Protein AF-A0A0L0DB41-F1 (afdb_monomer_lite)

Radius of gyration: 54.88 Å; chains: 1; bounding box: 140×78×159 Å

InterPro domains:
  IPR037693 Coiled-coil domain-containing protein 15 [PTHR14817] (278-459)
  IPR060026 Coiled-coil domain-containing protein 15, C-terminal domain [PF28517] (373-459)

pLDDT: mean 71.16, std 23.21, range [33.44, 98.56]

Organism: NCBI:txid461836

Foldseek 3Di:
DVVVPPPPPPPPPPPPPDDDDDDDCPPVVVVVVVVVVVVVVVVVVVVVVVVVVVVVVVVVVVVVVVVVVVVVVVVVVVVVVVVVVVVPPPDPDDPPPDDDDDDDDDDDDDDDDDDDDDPPDPPDPPPPPPPVVVVVVVVVVVVVVVVVVVVVVVVVPDDDPPPPPDDDDDDDDDDDDDDDDDDDDDDDDDDDDDDDDDDDDDDDDDDDDDDDDDDDDDDDDDDDDDDDDDDDDDDDDDPDDDDDDDDDDDDDDDPPDPDDPDPPPPPPPPPPPPPPPPPPPPCVPVDPDDPVRVVVVVVVVVVVVVVVVVVVVVVVVVVVVVVVVVVVVVVVVVVVVVVVVVVVVVVVVVVVVVVVVVVVVVVVVVVVVVVVVVVVVVVVVVVVVVVVVVVVLVVLLVVLLVLVVVLCVVVVDQDDDLWPQPDGNSPDDLPPGDPPTPSNVPSPVSSVSSVVVSVVSVVPPD

Structure (mmCIF, N/CA/C/O backbone):
data_AF-A0A0L0DB41-F1
#
_entry.id   AF-A0A0L0DB41-F1
#
loop_
_atom_site.group_PDB
_atom_site.id
_atom_site.type_symbol
_atom_site.label_atom_id
_atom_site.label_alt_id
_atom_site.label_comp_id
_atom_site.label_asym_id
_atom_site.label_entity_id
_atom_site.label_seq_id
_atom_site.pdbx_PDB_ins_code
_atom_site.Cartn_x
_atom_site.Cartn_y
_atom_site.Cartn_z
_atom_site.occupancy
_atom_site.B_iso_or_equiv
_atom_site.auth_seq_id
_atom_site.auth_comp_id
_atom_site.auth_asym_id
_atom_site.auth_atom_id
_atom_site.pdbx_PDB_model_num
ATOM 1 N N . MET A 1 1 ? -5.995 -6.362 -20.891 1.00 49.94 1 MET A N 1
ATOM 2 C CA . MET A 1 1 ? -5.901 -4.965 -21.381 1.00 49.94 1 MET A CA 1
ATOM 3 C C . MET A 1 1 ? -4.858 -4.760 -22.489 1.00 49.94 1 MET A C 1
ATOM 5 O O . MET A 1 1 ? -5.204 -4.119 -23.469 1.00 49.94 1 MET A O 1
ATOM 9 N N . ALA A 1 2 ? -3.641 -5.323 -22.421 1.00 43.38 2 ALA A N 1
ATOM 10 C CA . ALA A 1 2 ? -2.603 -5.103 -23.450 1.00 43.38 2 ALA A CA 1
ATOM 11 C C . ALA A 1 2 ? -2.915 -5.695 -24.850 1.00 43.38 2 ALA A C 1
ATOM 13 O O . ALA A 1 2 ? -2.520 -5.120 -25.858 1.00 43.38 2 ALA A O 1
ATOM 14 N N . ALA A 1 3 ? -3.687 -6.785 -24.938 1.00 44.38 3 ALA A N 1
ATOM 15 C CA . ALA A 1 3 ? -3.995 -7.452 -26.211 1.00 44.38 3 ALA A CA 1
ATOM 16 C C . ALA A 1 3 ? -5.068 -6.752 -27.080 1.00 44.38 3 ALA A C 1
ATOM 18 O O . ALA A 1 3 ? -5.202 -7.070 -28.254 1.00 44.38 3 ALA A O 1
ATOM 19 N N . GLN A 1 4 ? -5.819 -5.778 -26.543 1.00 54.72 4 GLN A N 1
ATOM 20 C CA . GLN A 1 4 ? -6.878 -5.067 -27.291 1.00 54.72 4 GLN A CA 1
ATOM 21 C C . GLN A 1 4 ? -6.413 -3.735 -27.914 1.00 54.72 4 GLN A C 1
ATOM 23 O O . GLN A 1 4 ? -7.194 -3.057 -28.576 1.00 54.72 4 GLN A O 1
ATOM 28 N N . MET A 1 5 ? -5.149 -3.351 -27.711 1.00 52.38 5 MET A N 1
ATOM 29 C CA . MET A 1 5 ? -4.572 -2.075 -28.168 1.00 52.38 5 MET A CA 1
ATOM 30 C C . MET A 1 5 ? -3.863 -2.158 -29.534 1.00 52.38 5 MET A C 1
ATOM 32 O O . MET A 1 5 ? -3.455 -1.133 -30.077 1.00 52.38 5 MET A O 1
ATOM 36 N N . LEU A 1 6 ? -3.703 -3.360 -30.093 1.00 54.81 6 LEU A N 1
ATOM 37 C CA . LEU A 1 6 ? -2.855 -3.621 -31.263 1.00 54.81 6 LEU A CA 1
ATOM 38 C C . LEU A 1 6 ? -3.368 -3.151 -32.647 1.00 54.81 6 LEU A C 1
ATOM 40 O O . LEU A 1 6 ? -2.510 -2.919 -33.494 1.00 54.81 6 LEU A O 1
ATOM 44 N N . PRO A 1 7 ? -4.667 -2.905 -32.928 1.00 55.03 7 PRO A N 1
ATOM 45 C CA . PRO A 1 7 ? -5.078 -2.521 -34.286 1.00 55.03 7 PRO A CA 1
ATOM 46 C C . PRO A 1 7 ? -4.969 -1.010 -34.591 1.00 55.03 7 PRO A C 1
ATOM 48 O O . PRO A 1 7 ? -5.426 -0.559 -35.635 1.00 55.03 7 PRO A O 1
ATOM 51 N N . LEU A 1 8 ? -4.373 -0.191 -33.713 1.00 53.62 8 LEU A N 1
ATOM 52 C CA . LEU A 1 8 ? -4.295 1.270 -33.906 1.00 53.62 8 LEU A CA 1
ATOM 53 C C . LEU A 1 8 ? -3.087 1.763 -34.729 1.00 53.62 8 LEU A C 1
ATOM 55 O O . LEU A 1 8 ? -2.976 2.966 -34.960 1.00 53.62 8 LEU A O 1
ATOM 59 N N . PHE A 1 9 ? -2.192 0.881 -35.185 1.00 53.16 9 PHE A N 1
ATOM 60 C CA . PHE A 1 9 ? -0.907 1.279 -35.787 1.00 53.16 9 PHE A CA 1
ATOM 61 C C . PHE A 1 9 ? -0.799 1.143 -37.317 1.00 53.16 9 PHE A C 1
ATOM 63 O O . PHE A 1 9 ? 0.261 1.432 -37.872 1.00 53.16 9 PHE A O 1
ATOM 70 N N . GLU A 1 10 ? -1.864 0.764 -38.028 1.00 56.06 10 GLU A N 1
ATOM 71 C CA . GLU A 1 10 ? -1.766 0.450 -39.465 1.00 56.06 10 GLU A CA 1
ATOM 72 C C . GLU A 1 10 ? -1.868 1.590 -40.507 1.00 56.06 10 GLU A C 1
ATOM 74 O O . GLU A 1 10 ? -1.416 1.345 -41.623 1.00 56.06 10 GLU A O 1
ATOM 79 N N . PRO A 1 11 ? -2.303 2.845 -40.253 1.00 50.81 11 PRO A N 1
ATOM 80 C CA . PRO A 1 11 ? -2.479 3.798 -41.360 1.00 50.81 11 PRO A CA 1
ATOM 81 C C . PRO A 1 11 ? -1.253 4.684 -41.679 1.00 50.81 11 PRO A C 1
ATOM 83 O O . PRO A 1 11 ? -1.402 5.719 -42.321 1.00 50.81 11 PRO A O 1
ATOM 86 N N . LEU A 1 12 ? -0.034 4.342 -41.239 1.00 50.72 12 LEU A N 1
ATOM 87 C CA . LEU A 1 12 ? 1.147 5.221 -41.394 1.00 50.72 12 LEU A CA 1
ATOM 88 C C . LEU A 1 12 ? 2.127 4.838 -42.517 1.00 50.72 12 LEU A C 1
ATOM 90 O O . LEU A 1 12 ? 3.147 5.511 -42.677 1.00 50.72 12 LEU A O 1
ATOM 94 N N . LYS A 1 13 ? 1.842 3.796 -43.308 1.00 54.12 13 LYS A N 1
ATOM 95 C CA . LYS A 1 13 ? 2.756 3.327 -44.369 1.00 54.12 13 LYS A CA 1
ATOM 96 C C . LYS A 1 13 ? 2.586 4.024 -45.728 1.00 54.12 13 LYS A C 1
ATOM 98 O O . LYS A 1 13 ? 3.535 4.021 -46.506 1.00 54.12 13 LYS A O 1
ATOM 103 N N . ASP A 1 14 ? 1.482 4.727 -45.976 1.00 50.16 14 ASP A N 1
ATOM 104 C CA . ASP A 1 14 ? 1.162 5.229 -47.327 1.00 50.16 14 ASP A CA 1
ATOM 105 C C . ASP A 1 14 ? 1.703 6.638 -47.653 1.00 50.16 14 ASP A C 1
ATOM 107 O O . ASP A 1 14 ? 1.426 7.198 -48.709 1.00 50.16 14 ASP A O 1
ATOM 111 N N . LEU A 1 15 ? 2.523 7.235 -46.781 1.00 53.75 15 LEU A N 1
ATOM 112 C CA . LEU A 1 15 ? 2.979 8.632 -46.912 1.00 53.75 15 LEU A CA 1
ATOM 113 C C . LEU A 1 15 ? 4.331 8.829 -47.630 1.00 53.75 15 LEU A C 1
ATOM 115 O O . LEU A 1 15 ? 4.845 9.947 -47.654 1.00 53.75 15 LEU A O 1
ATOM 119 N N . GLN A 1 16 ? 4.937 7.787 -48.214 1.00 53.22 16 GLN A N 1
ATOM 120 C CA . GLN A 1 16 ? 6.297 7.882 -48.781 1.00 53.22 16 GLN A CA 1
ATOM 121 C C . GLN A 1 16 ? 6.393 8.142 -50.296 1.00 53.22 16 GLN A C 1
ATOM 123 O O . GLN A 1 16 ? 7.501 8.157 -50.829 1.00 53.22 16 GLN A O 1
ATOM 128 N N . LEU A 1 17 ? 5.290 8.405 -51.001 1.00 50.91 17 LEU A N 1
ATOM 129 C CA . LEU A 1 17 ? 5.281 8.415 -52.472 1.00 50.91 17 LEU A CA 1
ATOM 130 C C . LEU A 1 17 ? 4.802 9.722 -53.123 1.00 50.91 17 LEU A C 1
ATOM 132 O O . LEU A 1 17 ? 4.148 9.682 -54.151 1.00 50.91 17 LEU A O 1
ATOM 136 N N . GLU A 1 18 ? 5.184 10.898 -52.613 1.00 49.53 18 GLU A N 1
ATOM 137 C CA . GLU A 1 18 ? 4.991 12.158 -53.359 1.00 49.53 18 GLU A CA 1
ATOM 138 C C . GLU A 1 18 ? 6.122 13.176 -53.128 1.00 49.53 18 GLU A C 1
ATOM 140 O O . GLU A 1 18 ? 6.036 14.061 -52.278 1.00 49.53 18 GLU A O 1
ATOM 145 N N . HIS A 1 19 ? 7.197 13.107 -53.920 1.00 45.75 19 HIS A N 1
ATOM 146 C CA . HIS A 1 19 ? 8.211 14.168 -53.947 1.00 45.75 19 HIS A CA 1
ATOM 147 C C . HIS A 1 19 ? 8.758 14.408 -55.357 1.00 45.75 19 HIS A C 1
ATOM 149 O O . HIS A 1 19 ? 9.783 13.851 -55.733 1.00 45.75 19 HIS A O 1
ATOM 155 N N . LYS A 1 20 ? 8.092 15.292 -56.114 1.00 54.06 20 LYS A N 1
ATOM 156 C CA . LYS A 1 20 ? 8.684 16.125 -57.183 1.00 54.06 20 LYS A CA 1
ATOM 157 C C . LYS A 1 20 ? 7.698 17.241 -57.575 1.00 54.06 20 LYS A C 1
ATOM 159 O O . LYS A 1 20 ? 6.865 17.064 -58.450 1.00 54.06 20 LYS A O 1
ATOM 164 N N . ALA A 1 21 ? 7.775 18.391 -56.899 1.00 48.22 21 ALA A N 1
ATOM 165 C CA . ALA A 1 21 ? 7.077 19.622 -57.296 1.00 48.22 21 ALA A CA 1
ATOM 166 C C . ALA A 1 21 ? 7.881 20.874 -56.861 1.00 48.22 21 ALA A C 1
ATOM 168 O O . ALA A 1 21 ? 8.567 20.816 -55.835 1.00 48.22 21 ALA A O 1
ATOM 169 N N . PRO A 1 22 ? 7.827 21.985 -57.626 1.00 51.38 22 PRO A N 1
ATOM 170 C CA . PRO A 1 22 ? 8.820 23.064 -57.597 1.00 51.38 22 PRO A CA 1
ATOM 171 C C . PRO A 1 22 ? 8.769 23.996 -56.369 1.00 51.38 22 PRO A C 1
ATOM 173 O O . PRO A 1 22 ? 7.745 24.215 -55.724 1.00 51.38 22 PRO A O 1
ATOM 176 N N . LEU A 1 23 ? 9.940 24.563 -56.063 1.00 56.38 23 LEU A N 1
ATOM 177 C CA . LEU A 1 23 ? 10.398 25.072 -54.762 1.00 56.38 23 LEU A CA 1
ATOM 178 C C . LEU A 1 23 ? 9.978 26.503 -54.369 1.00 56.38 23 LEU A C 1
ATOM 180 O O . LEU A 1 23 ? 10.604 27.080 -53.483 1.00 56.38 23 LEU A O 1
ATOM 184 N N . ARG A 1 24 ? 8.928 27.094 -54.953 1.00 53.56 24 ARG A N 1
ATOM 185 C CA . ARG A 1 24 ? 8.561 28.500 -54.651 1.00 53.56 24 ARG A CA 1
ATOM 186 C C . ARG A 1 24 ? 7.345 28.708 -53.735 1.00 53.56 24 ARG A C 1
ATOM 188 O O . ARG A 1 24 ? 7.038 29.842 -53.402 1.00 53.56 24 ARG A O 1
ATOM 195 N N . ALA A 1 25 ? 6.725 27.642 -53.216 1.00 54.22 25 ALA A N 1
ATOM 196 C CA . ALA A 1 25 ? 5.590 27.719 -52.274 1.00 54.22 25 ALA A CA 1
ATOM 197 C C . ALA A 1 25 ? 5.867 27.079 -50.887 1.00 54.22 25 ALA A C 1
ATOM 199 O O . ALA A 1 25 ? 4.968 26.526 -50.249 1.00 54.22 25 ALA A O 1
ATOM 200 N N . ARG A 1 26 ? 7.125 27.090 -50.413 1.00 59.50 26 ARG A N 1
ATOM 201 C CA . ARG A 1 26 ? 7.563 26.303 -49.236 1.00 59.50 26 ARG A CA 1
ATOM 202 C C . ARG A 1 26 ? 6.943 26.690 -47.875 1.00 59.50 26 ARG A C 1
ATOM 204 O O . ARG A 1 26 ? 6.590 25.756 -47.154 1.00 59.50 26 ARG A O 1
ATOM 211 N N . PRO A 1 27 ? 6.751 27.967 -47.484 1.00 67.00 27 PRO A N 1
ATOM 212 C CA . PRO A 1 27 ? 6.263 28.271 -46.133 1.00 67.00 27 PRO A CA 1
ATOM 213 C C . PRO A 1 27 ? 4.766 27.972 -45.959 1.00 67.00 27 PRO A C 1
ATOM 215 O O . PRO A 1 27 ? 4.371 27.359 -44.967 1.00 67.00 27 PRO A O 1
ATOM 218 N N . ALA A 1 28 ? 3.937 28.298 -46.957 1.00 71.38 28 ALA A N 1
ATOM 219 C CA . ALA A 1 28 ? 2.496 28.038 -46.912 1.00 71.38 28 ALA A CA 1
ATOM 220 C C . ALA A 1 28 ? 2.173 26.533 -46.935 1.00 71.38 28 ALA A C 1
ATOM 222 O O . ALA A 1 28 ? 1.279 26.072 -46.225 1.00 71.38 28 ALA A O 1
ATOM 223 N N . ARG A 1 29 ? 2.936 25.734 -47.697 1.00 76.12 29 ARG A N 1
ATOM 224 C CA . ARG A 1 29 ? 2.759 24.274 -47.739 1.00 76.12 29 ARG A CA 1
ATOM 225 C C . ARG A 1 29 ? 3.203 23.604 -46.435 1.00 76.12 29 ARG A C 1
ATOM 227 O O . ARG A 1 29 ? 2.520 22.701 -45.962 1.00 76.12 29 ARG A O 1
ATOM 234 N N . ALA A 1 30 ? 4.285 24.080 -45.816 1.00 76.06 30 ALA A N 1
ATOM 235 C CA . ALA A 1 30 ? 4.724 23.598 -44.506 1.00 76.06 30 ALA A CA 1
ATOM 236 C C . ALA A 1 30 ? 3.732 23.955 -43.384 1.00 76.06 30 ALA A C 1
ATOM 238 O O . ALA A 1 30 ? 3.519 23.154 -42.476 1.00 76.06 30 ALA A O 1
ATOM 239 N N . ALA A 1 31 ? 3.097 25.131 -43.443 1.00 81.62 31 ALA A N 1
ATOM 240 C CA . ALA A 1 31 ? 2.031 25.507 -42.513 1.00 81.62 31 ALA A CA 1
ATOM 241 C C . ALA A 1 31 ? 0.793 24.608 -42.674 1.00 81.62 31 ALA A C 1
ATOM 243 O O . ALA A 1 31 ? 0.305 24.066 -41.687 1.00 81.62 31 ALA A O 1
ATOM 244 N N . ARG A 1 32 ? 0.348 24.356 -43.914 1.00 86.19 32 ARG A N 1
ATOM 245 C CA . ARG A 1 32 ? -0.771 23.435 -44.191 1.00 86.19 32 ARG A CA 1
ATOM 246 C C . ARG A 1 32 ? -0.482 22.003 -43.740 1.00 86.19 32 ARG A C 1
ATOM 248 O O . ARG A 1 32 ? -1.366 21.355 -43.197 1.00 86.19 32 ARG A O 1
ATOM 255 N N . PHE A 1 33 ? 0.749 21.522 -43.914 1.00 84.50 33 PHE A N 1
ATOM 256 C CA . PHE A 1 33 ? 1.139 20.187 -43.456 1.00 84.50 33 PHE A CA 1
ATOM 257 C C . PHE A 1 33 ? 1.163 20.079 -41.924 1.00 84.50 33 PHE A C 1
ATOM 259 O O . PHE A 1 33 ? 0.706 19.081 -41.372 1.00 84.50 33 PHE A O 1
ATOM 266 N N . ARG A 1 34 ? 1.645 21.118 -41.224 1.00 83.50 34 ARG A N 1
ATOM 267 C CA . ARG A 1 34 ? 1.588 21.182 -39.755 1.00 83.50 34 ARG A CA 1
ATOM 268 C C . ARG A 1 34 ? 0.147 21.205 -39.248 1.00 83.50 34 ARG A C 1
ATOM 270 O O . ARG A 1 34 ? -0.190 20.363 -38.426 1.00 83.50 34 ARG A O 1
ATOM 277 N N . ALA A 1 35 ? -0.703 22.055 -39.822 1.00 90.25 35 ALA A N 1
ATOM 278 C CA . ALA A 1 35 ? -2.121 22.122 -39.470 1.00 90.25 35 ALA A CA 1
ATOM 279 C C . ALA A 1 35 ? -2.851 20.791 -39.732 1.00 90.25 35 ALA A C 1
ATOM 281 O O . ALA A 1 35 ? -3.626 20.335 -38.898 1.00 90.25 35 ALA A O 1
ATOM 282 N N . ALA A 1 36 ? -2.562 20.117 -40.850 1.00 91.50 36 ALA A N 1
ATOM 283 C CA . ALA A 1 36 ? -3.124 18.798 -41.141 1.00 91.50 36 ALA A CA 1
ATOM 284 C C . ALA A 1 36 ? -2.666 17.733 -40.129 1.00 91.50 36 ALA A C 1
ATOM 286 O O . ALA A 1 36 ? -3.472 16.917 -39.684 1.00 91.50 36 ALA A O 1
ATOM 287 N N . LYS A 1 37 ? -1.391 17.752 -39.723 1.00 90.44 37 LYS A N 1
ATOM 288 C CA . LYS A 1 37 ? -0.857 16.826 -38.715 1.00 90.44 37 LYS A CA 1
ATOM 289 C C . LYS A 1 37 ? -1.434 17.098 -37.322 1.00 90.44 37 LYS A C 1
ATOM 291 O O . LYS A 1 37 ? -1.737 16.154 -36.599 1.00 90.44 37 LYS A O 1
ATOM 296 N N . GLU A 1 38 ? -1.614 18.364 -36.956 1.00 91.44 38 GLU A N 1
ATOM 297 C CA . GLU A 1 38 ? -2.278 18.766 -35.711 1.00 91.44 38 GLU A CA 1
ATOM 298 C C . GLU A 1 38 ? -3.746 18.332 -35.701 1.00 91.44 38 GLU A C 1
ATOM 300 O O . GLU A 1 38 ? -4.176 17.708 -34.737 1.00 91.44 38 GLU A O 1
ATOM 305 N N . ALA A 1 39 ? -4.481 18.526 -36.800 1.00 94.12 39 ALA A N 1
ATOM 306 C CA . ALA A 1 39 ? -5.855 18.042 -36.933 1.00 94.12 39 ALA A CA 1
ATOM 307 C C . ALA A 1 39 ? -5.955 16.507 -36.833 1.00 94.12 39 ALA A C 1
ATOM 309 O O . ALA A 1 39 ? -6.875 15.981 -36.208 1.00 94.12 39 ALA A O 1
ATOM 310 N N . GLN A 1 40 ? -4.993 15.770 -37.399 1.00 92.50 40 GLN A N 1
ATOM 311 C CA . GLN A 1 40 ? -4.927 14.312 -37.249 1.00 92.50 40 GLN A CA 1
ATOM 312 C C . GLN A 1 40 ? -4.640 13.885 -35.803 1.00 92.50 40 GLN A C 1
ATOM 314 O O . GLN A 1 40 ? -5.239 12.924 -35.320 1.00 92.50 40 GLN A O 1
ATOM 319 N N . LEU A 1 41 ? -3.754 14.596 -35.101 1.00 90.62 41 LEU A N 1
ATOM 320 C CA . LEU A 1 41 ? -3.464 14.338 -33.689 1.00 90.62 41 LEU A CA 1
ATOM 321 C C . LEU A 1 41 ? -4.669 14.650 -32.795 1.00 90.62 41 LEU A C 1
ATOM 323 O O . LEU A 1 41 ? -4.977 13.854 -31.911 1.00 90.62 41 LEU A O 1
ATOM 327 N N . GLU A 1 42 ? -5.376 15.750 -33.045 1.00 93.56 42 GLU A N 1
ATOM 328 C CA . GLU A 1 42 ? -6.635 16.101 -32.374 1.00 93.56 42 GLU A CA 1
ATOM 329 C C . GLU A 1 42 ? -7.707 15.025 -32.602 1.00 93.56 42 GLU A C 1
ATOM 331 O O . GLU A 1 42 ? -8.285 14.507 -31.647 1.00 93.56 42 GLU A O 1
ATOM 336 N N . ALA A 1 43 ? -7.907 14.586 -33.849 1.00 93.56 43 ALA A N 1
ATOM 337 C CA . ALA A 1 43 ? -8.850 13.514 -34.168 1.00 93.56 43 ALA A CA 1
ATOM 338 C C . ALA A 1 43 ? -8.474 12.180 -33.495 1.00 93.56 43 ALA A C 1
ATOM 340 O O . ALA A 1 43 ? -9.349 11.432 -33.050 1.00 93.56 43 ALA A O 1
ATOM 341 N N . PHE A 1 44 ? -7.179 11.872 -33.393 1.00 92.19 44 PHE A N 1
ATOM 342 C CA . PHE A 1 44 ? -6.699 10.691 -32.678 1.00 92.19 44 PHE A CA 1
ATOM 343 C C . PHE A 1 44 ? -6.951 10.800 -31.169 1.00 92.19 44 PHE A C 1
ATOM 345 O O . PHE A 1 44 ? -7.484 9.863 -30.573 1.00 92.19 44 PHE A O 1
ATOM 352 N N . ARG A 1 45 ? -6.647 11.951 -30.555 1.00 91.88 45 ARG A N 1
ATOM 353 C CA . ARG A 1 45 ? -6.939 12.223 -29.137 1.00 91.88 45 ARG A CA 1
ATOM 354 C C . ARG A 1 45 ? -8.428 12.086 -28.837 1.00 91.88 45 ARG A C 1
ATOM 356 O O . ARG A 1 45 ? -8.778 11.417 -27.869 1.00 91.88 45 ARG A O 1
ATOM 363 N N . ALA A 1 46 ? -9.293 12.628 -29.694 1.00 93.56 46 ALA A N 1
ATOM 364 C CA . ALA A 1 46 ? -10.742 12.504 -29.558 1.00 93.56 46 ALA A CA 1
ATOM 365 C C . ALA A 1 46 ? -11.210 11.037 -29.620 1.00 93.56 46 ALA A C 1
ATOM 367 O O . ALA A 1 46 ? -12.023 10.611 -28.800 1.00 93.56 46 ALA A O 1
ATOM 368 N N . LYS A 1 47 ? -10.655 10.227 -30.536 1.00 94.25 47 LYS A N 1
ATOM 369 C CA . LYS A 1 47 ? -10.953 8.783 -30.612 1.00 94.25 47 LYS A CA 1
ATOM 370 C C . LYS A 1 47 ? -10.506 8.025 -29.362 1.00 94.25 47 LYS A C 1
ATOM 372 O O . LYS A 1 47 ? -11.239 7.160 -28.883 1.00 94.25 47 LYS A O 1
ATOM 377 N N . VAL A 1 48 ? -9.323 8.337 -28.833 1.00 91.50 48 VAL A N 1
ATOM 378 C CA . VAL A 1 48 ? -8.818 7.721 -27.597 1.00 91.50 48 VAL A CA 1
ATOM 379 C C . VAL A 1 48 ? -9.697 8.109 -26.408 1.00 91.50 48 VAL A C 1
ATOM 381 O O . VAL A 1 48 ? -10.104 7.222 -25.662 1.00 91.50 48 VAL A O 1
ATOM 384 N N . ALA A 1 49 ? -10.056 9.389 -26.272 1.00 91.31 49 ALA A N 1
ATOM 385 C CA . ALA A 1 49 ? -10.945 9.869 -25.213 1.00 91.31 49 ALA A CA 1
ATOM 386 C C . ALA A 1 49 ? -12.307 9.154 -25.247 1.00 91.31 49 ALA A C 1
ATOM 388 O O . ALA A 1 49 ? -12.701 8.543 -24.257 1.00 91.31 49 ALA A O 1
ATOM 389 N N . ALA A 1 50 ? -12.953 9.090 -26.417 1.00 93.19 50 ALA A N 1
ATOM 390 C CA . ALA A 1 50 ? -14.224 8.381 -26.580 1.00 93.19 50 ALA A CA 1
ATOM 391 C C . ALA A 1 50 ? -14.128 6.886 -26.218 1.00 93.19 50 ALA A C 1
ATOM 393 O O . ALA A 1 50 ? -15.065 6.306 -25.666 1.00 93.19 50 ALA A O 1
ATOM 394 N N . ARG A 1 51 ? -12.989 6.237 -26.504 1.00 91.44 51 ARG A N 1
ATOM 395 C CA . ARG A 1 51 ? -12.768 4.832 -26.136 1.00 91.44 51 ARG A CA 1
ATOM 396 C C . ARG A 1 51 ? -12.578 4.655 -24.631 1.00 91.44 51 ARG A C 1
ATOM 398 O O . ARG A 1 51 ? -13.100 3.687 -24.082 1.00 91.44 51 ARG A O 1
ATOM 405 N N . VAL A 1 52 ? -11.859 5.564 -23.975 1.00 91.19 52 VAL A N 1
ATOM 406 C CA . VAL A 1 52 ? -11.694 5.566 -22.513 1.00 91.19 52 VAL A CA 1
ATOM 407 C C . VAL A 1 52 ? -13.043 5.767 -21.826 1.00 91.19 52 VAL A C 1
ATOM 409 O O . VAL A 1 52 ? -13.372 5.006 -20.916 1.00 91.19 52 VAL A O 1
ATOM 412 N N . ASP A 1 53 ? -13.863 6.699 -22.311 1.00 92.75 53 ASP A N 1
ATOM 413 C CA . ASP A 1 53 ? -15.209 6.928 -21.781 1.00 92.75 53 ASP A CA 1
ATOM 414 C C . ASP A 1 53 ? -16.100 5.692 -21.951 1.00 92.75 53 ASP A C 1
ATOM 416 O O . ASP A 1 53 ? -16.761 5.265 -21.003 1.00 92.75 53 ASP A O 1
ATOM 420 N N . ALA A 1 54 ? -16.060 5.043 -23.120 1.00 91.88 54 ALA A N 1
ATOM 421 C CA . ALA A 1 54 ? -16.798 3.805 -23.359 1.00 91.88 54 ALA A CA 1
ATOM 422 C C . ALA A 1 54 ? -16.368 2.667 -22.413 1.00 91.88 54 ALA A C 1
ATOM 424 O O . ALA A 1 54 ? -17.220 1.951 -21.884 1.00 91.88 54 ALA A O 1
ATOM 425 N N . LEU A 1 55 ? -15.062 2.512 -22.162 1.00 90.31 55 LEU A N 1
ATOM 426 C CA . LEU A 1 55 ? -14.538 1.517 -21.219 1.00 90.31 55 LEU A CA 1
ATOM 427 C C . LEU A 1 55 ? -14.912 1.846 -19.768 1.00 90.31 55 LEU A C 1
ATOM 429 O O . LEU A 1 55 ? -15.256 0.943 -19.011 1.00 90.31 55 LEU A O 1
ATOM 433 N N . SER A 1 56 ? -14.907 3.125 -19.390 1.00 91.00 56 SER A N 1
ATOM 434 C CA . SER A 1 56 ? -15.351 3.584 -18.069 1.00 91.00 56 SER A CA 1
ATOM 435 C C . SER A 1 56 ? -16.833 3.276 -17.835 1.00 91.00 56 SER A C 1
ATOM 437 O O . SER A 1 56 ? -17.212 2.767 -16.779 1.00 91.00 56 SER A O 1
ATOM 439 N N . VAL A 1 57 ? -17.685 3.508 -18.840 1.00 94.25 57 VAL A N 1
ATOM 440 C CA . VAL A 1 57 ? -19.111 3.151 -18.778 1.00 94.25 57 VAL A CA 1
ATOM 441 C C . VAL A 1 57 ? -19.306 1.634 -18.700 1.00 94.25 57 VAL A C 1
ATOM 443 O O . VAL A 1 57 ? -20.137 1.178 -17.915 1.00 94.25 57 VAL A O 1
ATOM 446 N N . ALA A 1 58 ? -18.542 0.847 -19.464 1.00 90.56 58 ALA A N 1
ATOM 447 C CA . ALA A 1 58 ? -18.595 -0.615 -19.402 1.00 90.56 58 ALA A CA 1
ATOM 448 C C . ALA A 1 58 ? -18.193 -1.142 -18.013 1.00 90.56 58 ALA A C 1
ATOM 450 O O . ALA A 1 58 ? -18.951 -1.899 -17.412 1.00 90.56 58 ALA A O 1
ATOM 451 N N . ALA A 1 59 ? -17.087 -0.649 -17.450 1.00 88.38 59 ALA A N 1
ATOM 452 C CA . ALA A 1 59 ? -16.628 -1.023 -16.113 1.00 88.38 59 ALA A CA 1
ATOM 453 C C . ALA A 1 59 ? -17.655 -0.670 -15.023 1.00 88.38 59 ALA A C 1
ATOM 455 O O . ALA A 1 59 ? -17.909 -1.465 -14.121 1.00 88.38 59 ALA A O 1
ATOM 456 N N . LYS A 1 60 ? -18.312 0.496 -15.122 1.00 92.25 60 LYS A N 1
ATOM 457 C CA . LYS A 1 60 ? -19.404 0.870 -14.205 1.00 92.25 60 LYS A CA 1
ATOM 458 C C . LYS A 1 60 ? -20.602 -0.078 -14.305 1.00 92.25 60 LYS A C 1
ATOM 460 O O . LYS A 1 60 ? -21.226 -0.366 -13.288 1.00 92.25 60 LYS A O 1
ATOM 465 N N . ARG A 1 61 ? -20.935 -0.560 -15.508 1.00 93.81 61 ARG A N 1
ATOM 466 C CA . ARG A 1 61 ? -22.020 -1.535 -15.709 1.00 93.81 61 ARG A CA 1
ATOM 467 C C . ARG A 1 61 ? -21.669 -2.904 -15.134 1.00 93.81 61 ARG A C 1
ATOM 469 O O . ARG A 1 61 ? -22.520 -3.494 -14.480 1.00 93.81 61 ARG A O 1
ATOM 476 N N . GLU A 1 62 ? -20.440 -3.374 -15.332 1.00 91.38 62 GLU A N 1
ATOM 477 C CA . GLU A 1 62 ? -19.954 -4.630 -14.745 1.00 91.38 62 GLU A CA 1
ATOM 478 C C . GLU A 1 62 ? -19.945 -4.564 -13.213 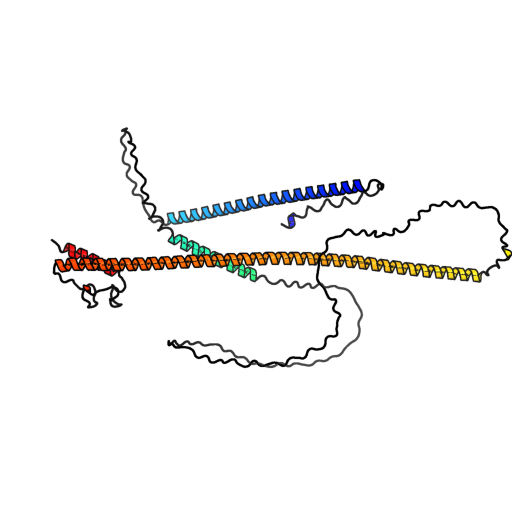1.00 91.38 62 GLU A C 1
ATOM 480 O O . GLU A 1 62 ? -20.471 -5.460 -12.561 1.00 91.38 62 GLU A O 1
ATOM 485 N N . ALA A 1 63 ? -19.460 -3.461 -12.633 1.00 88.88 63 ALA A N 1
ATOM 486 C CA . ALA A 1 63 ? -19.499 -3.250 -11.187 1.00 88.88 63 ALA A CA 1
ATOM 487 C C . ALA A 1 63 ? -20.938 -3.220 -10.638 1.00 88.88 63 ALA A C 1
ATOM 489 O O . ALA A 1 63 ? -21.222 -3.814 -9.601 1.00 88.88 63 ALA A O 1
ATOM 490 N N . ALA A 1 64 ? -21.868 -2.568 -11.346 1.00 91.38 64 ALA A N 1
ATOM 491 C CA . ALA A 1 64 ? -23.278 -2.558 -10.962 1.00 91.38 64 ALA A CA 1
ATOM 492 C C . ALA A 1 64 ? -23.940 -3.942 -11.089 1.00 91.38 64 ALA A C 1
ATOM 494 O O . ALA A 1 64 ? -24.818 -4.266 -10.293 1.00 91.38 64 ALA A O 1
ATOM 495 N N . ALA A 1 65 ? -23.538 -4.755 -12.072 1.00 92.50 65 ALA A N 1
ATOM 496 C CA . ALA A 1 65 ? -24.014 -6.128 -12.221 1.00 92.50 65 ALA A CA 1
ATOM 497 C C . ALA A 1 65 ? -23.497 -7.028 -11.087 1.00 92.50 65 ALA A C 1
ATOM 499 O O . ALA A 1 65 ? -24.300 -7.716 -10.464 1.00 92.50 65 ALA A O 1
ATOM 500 N N . ALA A 1 66 ? -22.206 -6.942 -10.752 1.00 89.75 66 ALA A N 1
ATOM 501 C CA . ALA A 1 66 ? -21.620 -7.667 -9.624 1.00 89.75 66 ALA A CA 1
ATOM 502 C C . ALA A 1 66 ? -22.294 -7.297 -8.291 1.00 89.75 66 ALA A C 1
ATOM 504 O O . ALA A 1 66 ? -22.673 -8.174 -7.522 1.00 89.75 66 ALA A O 1
ATOM 505 N N . ALA A 1 67 ? -22.553 -6.005 -8.055 1.00 90.62 67 ALA A N 1
ATOM 506 C CA . ALA A 1 67 ? -23.262 -5.552 -6.857 1.00 90.62 67 ALA A CA 1
ATOM 507 C C . ALA A 1 67 ? -24.707 -6.086 -6.772 1.00 90.62 67 ALA A C 1
ATOM 509 O O . ALA A 1 67 ? -25.209 -6.342 -5.679 1.00 90.62 67 ALA A O 1
ATOM 510 N N . ARG A 1 68 ? -25.394 -6.264 -7.912 1.00 94.25 68 ARG A N 1
ATOM 511 C CA . ARG A 1 68 ? -26.723 -6.901 -7.943 1.00 94.25 68 ARG A CA 1
ATOM 512 C C . ARG A 1 68 ? -26.643 -8.386 -7.611 1.00 94.25 68 ARG A C 1
ATOM 514 O O . ARG A 1 68 ? -27.474 -8.860 -6.848 1.00 94.25 68 ARG A O 1
ATOM 521 N N . GLU A 1 69 ? -25.645 -9.091 -8.134 1.00 95.31 69 GLU A N 1
ATOM 522 C CA . GLU A 1 69 ? -25.436 -10.509 -7.831 1.00 95.31 69 GLU A CA 1
ATOM 523 C C . GLU A 1 69 ? -25.129 -10.724 -6.339 1.00 95.31 69 GLU A C 1
ATOM 525 O O . GLU A 1 69 ? -25.732 -11.583 -5.699 1.00 95.31 69 GLU A O 1
ATOM 530 N N . GLU A 1 70 ? -24.280 -9.883 -5.739 1.00 92.44 70 GLU A N 1
ATOM 531 C CA . GLU A 1 70 ? -24.025 -9.895 -4.291 1.00 92.44 70 GLU A CA 1
ATOM 532 C C . GLU A 1 70 ? -25.299 -9.600 -3.474 1.00 92.44 70 GLU A C 1
ATOM 534 O O . GLU A 1 70 ? -25.564 -10.248 -2.454 1.00 92.44 70 GLU A O 1
ATOM 539 N N . ALA A 1 71 ? -26.132 -8.656 -3.927 1.00 93.25 71 ALA A N 1
ATOM 540 C CA . ALA A 1 71 ? -27.419 -8.365 -3.295 1.00 93.25 71 ALA A CA 1
ATOM 541 C C . ALA A 1 71 ? -28.390 -9.562 -3.378 1.00 93.25 71 ALA A C 1
ATOM 543 O O . ALA A 1 71 ? -29.049 -9.903 -2.398 1.00 93.25 71 ALA A O 1
ATOM 544 N N . GLU A 1 72 ? -28.456 -10.256 -4.513 1.00 96.38 72 GLU A N 1
ATOM 545 C CA . GLU A 1 72 ? -29.282 -11.460 -4.667 1.00 96.38 72 GLU A CA 1
ATOM 546 C C . GLU A 1 72 ? -28.770 -12.622 -3.804 1.00 96.38 72 GLU A C 1
ATOM 548 O O . GLU A 1 72 ? -29.564 -13.320 -3.165 1.00 96.38 72 GLU A O 1
ATOM 553 N N . GLN A 1 73 ? -27.449 -12.804 -3.710 1.00 95.94 73 GLN A N 1
ATOM 554 C CA . GLN A 1 73 ? -26.839 -13.811 -2.838 1.00 95.94 73 GLN A CA 1
ATOM 555 C C . GLN A 1 73 ? -27.121 -13.527 -1.359 1.00 95.94 73 GLN A C 1
ATOM 557 O O . GLN A 1 73 ? -27.474 -14.442 -0.611 1.00 95.94 73 GLN A O 1
ATOM 562 N N . THR A 1 74 ? -27.026 -12.268 -0.929 1.00 93.75 74 THR A N 1
ATOM 563 C CA . THR A 1 74 ? -27.341 -11.873 0.453 1.00 93.75 74 THR A CA 1
ATOM 564 C C . THR A 1 74 ? -28.826 -12.036 0.772 1.00 93.75 74 THR A C 1
ATOM 566 O O . THR A 1 74 ? -29.152 -12.616 1.809 1.00 93.75 74 THR A O 1
ATOM 569 N N . ILE A 1 75 ? -29.735 -11.647 -0.132 1.00 95.12 75 ILE A N 1
ATOM 570 C CA . ILE A 1 75 ? -31.177 -11.919 0.010 1.00 95.12 75 ILE A CA 1
ATOM 571 C C . ILE A 1 75 ? -31.435 -13.432 0.097 1.00 95.12 75 ILE A C 1
ATOM 573 O O . ILE A 1 75 ? -32.185 -13.884 0.965 1.00 95.12 75 ILE A O 1
ATOM 577 N N . SER A 1 76 ? -30.776 -14.237 -0.743 1.00 96.62 76 SER A N 1
ATOM 578 C CA . SER A 1 76 ? -30.873 -15.701 -0.709 1.00 96.62 76 SER A CA 1
ATOM 579 C C . SER A 1 76 ? -30.408 -16.271 0.635 1.00 96.62 76 SER A C 1
ATOM 581 O O . SER A 1 76 ? -31.118 -17.082 1.234 1.00 96.62 76 SER A O 1
ATOM 583 N N . MET A 1 77 ? -29.269 -15.816 1.166 1.00 96.69 77 MET A N 1
ATOM 584 C CA . MET A 1 77 ? -28.780 -16.241 2.483 1.00 96.69 77 MET A CA 1
ATOM 585 C C . MET A 1 77 ? -29.741 -15.859 3.613 1.00 96.69 77 MET A C 1
ATOM 587 O O . MET A 1 77 ? -30.075 -16.715 4.432 1.00 96.69 77 MET A O 1
ATOM 591 N N . LEU A 1 78 ? -30.244 -14.620 3.627 1.00 94.12 78 LEU A N 1
ATOM 592 C CA . LEU A 1 78 ? -31.208 -14.163 4.633 1.00 94.12 78 LEU A CA 1
ATOM 593 C C . LEU A 1 78 ? -32.521 -14.949 4.563 1.00 94.12 78 LEU A C 1
ATOM 595 O O . LEU A 1 78 ? -33.063 -15.327 5.600 1.00 94.12 78 LEU A O 1
ATOM 599 N N . SER A 1 79 ? -33.009 -15.264 3.359 1.00 93.81 79 SER A N 1
ATOM 600 C CA . SER A 1 79 ? -34.217 -16.080 3.189 1.00 93.81 79 SER A CA 1
ATOM 601 C C . SER A 1 79 ? -34.037 -17.502 3.736 1.00 93.81 79 SER A C 1
ATOM 603 O O . SER A 1 79 ? -34.908 -18.006 4.445 1.00 93.81 79 SER A O 1
ATOM 605 N N . LYS A 1 80 ? -32.875 -18.129 3.499 1.00 95.31 80 LYS A N 1
ATOM 606 C CA . LYS A 1 80 ? -32.535 -19.450 4.053 1.00 95.31 80 LYS A CA 1
ATOM 607 C C . LYS A 1 80 ? -32.424 -19.411 5.578 1.00 95.31 80 LYS A C 1
ATOM 609 O O . LYS A 1 80 ? -32.931 -20.316 6.240 1.00 95.31 80 LYS A O 1
ATOM 614 N N . ALA A 1 81 ? -31.808 -18.366 6.133 1.00 91.19 81 ALA A N 1
ATOM 615 C CA . ALA A 1 81 ? -31.711 -18.169 7.576 1.00 91.19 81 ALA A CA 1
ATOM 616 C C . ALA A 1 81 ? -33.097 -17.987 8.215 1.00 91.19 81 ALA A C 1
ATOM 618 O O . ALA A 1 81 ? -33.411 -18.663 9.193 1.00 91.19 81 ALA A O 1
ATOM 619 N N . ALA A 1 82 ? -33.966 -17.166 7.618 1.00 90.62 82 ALA A N 1
ATOM 620 C CA . ALA A 1 82 ? -35.334 -16.973 8.090 1.00 90.62 82 ALA A CA 1
ATOM 621 C C . ALA A 1 82 ? -36.132 -18.288 8.084 1.00 90.62 82 ALA A C 1
ATOM 623 O O . ALA A 1 82 ? -36.751 -18.631 9.090 1.00 90.62 82 ALA A O 1
ATOM 624 N N . ILE A 1 83 ? -36.067 -19.070 6.999 1.00 92.56 83 ILE A N 1
ATOM 625 C CA . ILE A 1 83 ? -36.728 -20.385 6.921 1.00 92.56 83 ILE A CA 1
ATOM 626 C C . ILE A 1 83 ? -36.202 -21.335 8.009 1.00 92.56 83 ILE A C 1
ATOM 628 O O . ILE A 1 83 ? -36.990 -22.053 8.621 1.00 92.56 83 ILE A O 1
ATOM 632 N N . SER A 1 84 ? -34.893 -21.329 8.281 1.00 90.12 84 SER A N 1
ATOM 633 C CA . SER A 1 84 ? -34.289 -22.133 9.353 1.00 90.12 84 SER A CA 1
ATOM 634 C C . SER A 1 84 ? -34.827 -21.754 10.736 1.00 90.12 84 SER A C 1
ATOM 636 O O . SER A 1 84 ? -35.190 -22.633 11.517 1.00 90.12 84 SER A O 1
ATOM 638 N N . VAL A 1 85 ? -34.952 -20.453 11.021 1.00 86.81 85 VAL A N 1
ATOM 639 C CA . VAL A 1 85 ? -35.535 -19.965 12.281 1.00 86.81 85 VAL A CA 1
ATOM 640 C C . VAL A 1 85 ? -36.989 -20.419 12.405 1.00 86.81 85 VAL A C 1
ATOM 642 O O . VAL A 1 85 ? -37.339 -21.023 13.412 1.00 86.81 85 VAL A O 1
ATOM 645 N N . TYR A 1 86 ? -37.814 -20.231 11.367 1.00 82.69 86 TYR A N 1
ATOM 646 C CA . TYR A 1 86 ? -39.221 -20.655 11.383 1.00 82.69 86 TYR A CA 1
ATOM 647 C C . TYR A 1 86 ? -39.403 -22.171 11.530 1.00 82.69 86 TYR A C 1
ATOM 649 O O . TYR A 1 86 ? -40.367 -22.610 12.151 1.00 82.69 86 TYR A O 1
ATOM 657 N N . ARG A 1 87 ? -38.484 -22.982 10.994 1.00 84.50 87 ARG A N 1
ATOM 658 C CA . ARG A 1 87 ? -38.554 -24.449 11.086 1.00 84.50 87 ARG A CA 1
ATOM 659 C C . ARG A 1 87 ? -38.167 -24.989 12.467 1.00 84.50 87 ARG A C 1
ATOM 661 O O . ARG A 1 87 ? -38.568 -26.097 12.803 1.00 84.50 87 ARG A O 1
ATOM 668 N N . ASN A 1 88 ? -37.410 -24.217 13.245 1.00 78.25 88 ASN A N 1
ATOM 669 C CA . ASN A 1 88 ? -36.922 -24.604 14.570 1.00 78.25 88 ASN A CA 1
ATOM 670 C C . ASN A 1 88 ? -37.732 -23.998 15.727 1.00 78.25 88 ASN A C 1
ATOM 672 O O . ASN A 1 88 ? -37.372 -24.220 16.880 1.00 78.25 88 ASN A O 1
ATOM 676 N N . VAL A 1 89 ? -38.818 -23.262 15.454 1.00 73.94 89 VAL A N 1
ATOM 677 C CA . VAL A 1 89 ? -39.789 -22.887 16.492 1.00 73.94 89 VAL A CA 1
ATOM 678 C C . VAL A 1 89 ? -40.676 -24.107 16.774 1.00 73.94 89 VAL A C 1
ATOM 680 O O . VAL A 1 89 ? -41.449 -24.497 15.896 1.00 73.94 89 VAL A O 1
ATOM 683 N N . PRO A 1 90 ? -40.596 -24.732 17.961 1.00 60.09 90 PRO A N 1
ATOM 684 C CA . PRO A 1 90 ? -41.455 -25.854 18.306 1.00 60.09 90 PRO A CA 1
ATOM 685 C C . PRO A 1 90 ? -42.887 -25.346 18.514 1.00 60.09 90 PRO A C 1
ATOM 687 O O . PRO A 1 90 ? -43.124 -24.481 19.352 1.00 60.09 90 PRO A O 1
ATOM 690 N N . GLU A 1 91 ? -43.819 -25.871 17.720 1.00 56.31 91 GLU A N 1
ATOM 691 C CA . GLU A 1 91 ? -45.231 -26.097 18.065 1.00 56.31 91 GLU A CA 1
ATOM 692 C C . GLU A 1 91 ? -45.923 -25.037 18.956 1.00 56.31 91 GLU A C 1
ATOM 694 O O . GLU A 1 91 ? -46.346 -25.298 20.078 1.00 56.31 91 GLU A O 1
ATOM 699 N N . MET A 1 92 ? -46.148 -23.837 18.417 1.00 52.78 92 MET A N 1
ATOM 700 C CA . MET A 1 92 ? -47.282 -23.006 18.845 1.00 52.78 92 MET A CA 1
ATOM 701 C C . MET A 1 92 ? -48.459 -23.286 17.906 1.00 52.78 92 MET A C 1
ATOM 703 O O . MET A 1 92 ? -48.667 -22.607 16.901 1.00 52.78 92 MET A O 1
ATOM 707 N N . ALA A 1 93 ? -49.191 -24.358 18.213 1.00 48.38 93 ALA A N 1
ATOM 708 C CA . ALA A 1 93 ? -50.450 -24.718 17.567 1.00 48.38 93 ALA A CA 1
ATOM 709 C C . ALA A 1 93 ? -51.534 -23.639 17.812 1.00 48.38 93 ALA A C 1
ATOM 711 O O . ALA A 1 93 ? -51.559 -23.022 18.881 1.00 48.38 93 ALA A O 1
ATOM 712 N N . PRO A 1 94 ? -52.454 -23.387 16.860 1.00 54.62 94 PRO A N 1
ATOM 713 C CA . PRO A 1 94 ? -53.354 -22.246 16.945 1.00 54.62 94 PRO A CA 1
ATOM 714 C C . PRO A 1 94 ? -54.599 -22.543 17.793 1.00 54.62 94 PRO A C 1
ATOM 716 O O . PRO A 1 94 ? -55.467 -23.329 17.414 1.00 54.62 94 PRO A O 1
ATOM 719 N N . LEU A 1 95 ? -54.766 -21.786 18.878 1.00 48.75 95 LEU A N 1
ATOM 720 C CA . LEU A 1 95 ? -56.075 -21.463 19.451 1.00 48.75 95 LEU A CA 1
ATOM 721 C C . LEU A 1 95 ? -56.797 -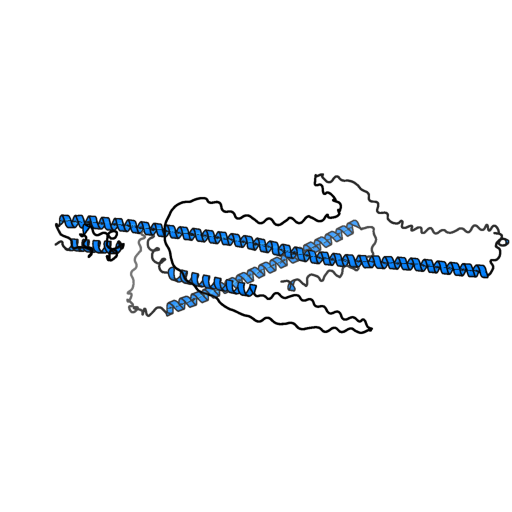20.458 18.530 1.00 48.75 95 LEU A C 1
ATOM 723 O O . LEU A 1 95 ? -56.950 -19.290 18.865 1.00 48.75 95 LEU A O 1
ATOM 727 N N . PHE A 1 96 ? -57.225 -20.896 17.343 1.00 48.22 96 PHE A N 1
ATOM 728 C CA . PHE A 1 96 ? -58.107 -20.123 16.457 1.00 48.22 96 PHE A CA 1
ATOM 729 C C . PHE A 1 96 ? -59.271 -20.997 15.978 1.00 48.22 96 PHE A C 1
ATOM 731 O O . PHE A 1 96 ? -59.407 -21.339 14.809 1.00 48.22 96 PHE A O 1
ATOM 738 N N . THR A 1 97 ? -60.152 -21.352 16.911 1.00 46.41 97 THR A N 1
ATOM 739 C CA . THR A 1 97 ? -61.532 -21.745 16.603 1.00 46.41 97 THR A CA 1
ATOM 740 C C . THR A 1 97 ? -62.472 -20.978 17.522 1.00 46.41 97 THR A C 1
ATOM 742 O O . THR A 1 97 ? -62.878 -21.451 18.576 1.00 46.41 97 THR A O 1
ATOM 745 N N . ARG A 1 98 ? -62.811 -19.747 17.135 1.00 41.25 98 ARG A N 1
ATOM 746 C CA . ARG A 1 98 ? -64.083 -19.116 17.508 1.00 41.25 98 ARG A CA 1
ATOM 747 C C . ARG A 1 98 ? -64.322 -17.907 16.620 1.00 41.25 98 ARG A C 1
ATOM 749 O O . ARG A 1 98 ? -63.862 -16.804 16.880 1.00 41.25 98 ARG A O 1
ATOM 756 N N . THR A 1 99 ? -65.048 -18.165 15.547 1.00 49.41 99 THR A N 1
ATOM 757 C CA . THR A 1 99 ? -65.873 -17.194 14.841 1.00 49.41 99 THR A CA 1
ATOM 758 C C . THR A 1 99 ? -66.986 -16.718 15.781 1.00 49.41 99 THR A C 1
ATOM 760 O O . THR A 1 99 ? -67.809 -17.536 16.196 1.00 49.41 99 THR A O 1
ATOM 763 N N . PRO A 1 100 ? -67.078 -15.425 16.134 1.00 46.00 100 PRO A N 1
ATOM 764 C CA . PRO A 1 100 ? -68.335 -14.866 16.586 1.00 46.00 100 PRO A CA 1
ATOM 765 C C . PRO A 1 100 ? -69.133 -14.415 15.359 1.00 46.00 100 PRO A C 1
ATOM 767 O O . PRO A 1 100 ? -68.637 -13.712 14.478 1.00 46.00 100 PRO A O 1
ATOM 770 N N . ALA A 1 101 ? -70.383 -14.859 15.298 1.00 44.62 101 ALA A N 1
ATOM 771 C CA . ALA A 1 101 ? -71.368 -14.358 14.359 1.00 44.62 101 ALA A CA 1
ATOM 772 C C . ALA A 1 101 ? -71.560 -12.845 14.562 1.00 44.62 101 ALA A C 1
ATOM 774 O O . ALA A 1 101 ? -71.848 -12.394 15.669 1.00 44.62 101 ALA A O 1
ATOM 775 N N . PHE A 1 102 ? -71.417 -12.072 13.487 1.00 37.09 102 PHE A N 1
ATOM 776 C CA . PHE A 1 102 ? -71.841 -10.675 13.423 1.00 37.09 102 PHE A CA 1
ATOM 777 C C . PHE A 1 102 ? -73.342 -10.615 13.103 1.00 37.09 102 PHE A C 1
ATOM 779 O O . PHE A 1 102 ? -73.737 -11.087 12.034 1.00 37.09 102 PHE A O 1
ATOM 786 N N . PRO A 1 103 ? -74.187 -9.997 13.947 1.00 52.47 103 PRO A N 1
ATOM 787 C CA . PRO A 1 103 ? -75.439 -9.424 13.493 1.00 52.47 103 PRO A CA 1
ATOM 788 C C . PRO A 1 103 ? -75.214 -8.011 12.939 1.00 52.47 103 PRO A C 1
ATOM 790 O O . PRO A 1 103 ? -74.250 -7.310 13.247 1.00 52.47 103 PRO A O 1
ATOM 793 N N . ALA A 1 104 ? -76.131 -7.637 12.059 1.00 45.41 104 ALA A N 1
ATOM 794 C CA . ALA A 1 104 ? -76.129 -6.439 11.248 1.00 45.41 104 ALA A CA 1
ATOM 795 C C . ALA A 1 104 ? -76.255 -5.120 12.035 1.00 45.41 104 ALA A C 1
ATOM 797 O O . ALA A 1 104 ? -76.874 -5.071 13.090 1.00 45.41 104 ALA A O 1
ATOM 798 N N . ARG A 1 105 ? -75.766 -4.055 11.376 1.00 46.75 105 ARG A N 1
ATOM 799 C CA . ARG A 1 105 ? -76.194 -2.642 11.435 1.00 46.75 105 ARG A CA 1
ATOM 800 C C . ARG A 1 105 ? -76.330 -2.010 12.824 1.00 46.75 105 ARG A C 1
ATOM 802 O O . ARG A 1 105 ? -77.329 -2.221 13.479 1.00 46.75 105 ARG A O 1
ATOM 809 N N . HIS A 1 106 ? -75.469 -1.034 13.115 1.00 37.75 106 HIS A N 1
ATOM 810 C CA . HIS A 1 106 ? -75.913 0.314 13.482 1.00 37.75 106 HIS A CA 1
ATOM 811 C C . HIS A 1 106 ? -74.823 1.335 13.122 1.00 37.75 106 HIS A C 1
ATOM 813 O O . HIS A 1 106 ? -73.666 1.227 13.512 1.00 37.75 106 HIS A O 1
ATOM 819 N N . THR A 1 107 ? -75.225 2.310 12.314 1.00 55.09 107 THR A N 1
ATOM 820 C CA . THR A 1 107 ? -74.595 3.621 12.149 1.00 55.09 107 THR A CA 1
ATOM 821 C C . THR A 1 107 ? -74.420 4.290 13.510 1.00 55.09 107 THR A C 1
ATOM 823 O O . THR A 1 107 ? -75.366 4.209 14.287 1.00 55.09 107 THR A O 1
ATOM 826 N N . LEU A 1 108 ? -73.292 4.973 13.760 1.00 39.22 108 LEU A N 1
ATOM 827 C CA . LEU A 1 108 ? -73.205 6.277 14.448 1.00 39.22 108 LEU A CA 1
ATOM 828 C C . LEU A 1 108 ? -71.730 6.719 14.625 1.00 39.22 108 LEU A C 1
ATOM 830 O O . LEU A 1 108 ? -70.955 6.107 15.348 1.00 39.22 108 LEU A O 1
ATOM 834 N N . SER A 1 109 ? -71.385 7.789 13.901 1.00 40.81 109 SER A N 1
ATOM 835 C CA . SER A 1 109 ? -70.618 8.978 14.328 1.00 40.81 109 SER A CA 1
ATOM 836 C C . SER A 1 109 ? -69.458 8.854 15.336 1.00 40.81 109 SER A C 1
ATOM 838 O O . SER A 1 109 ? -69.660 8.665 16.532 1.00 40.81 109 SER A O 1
ATOM 840 N N . LEU A 1 110 ? -68.253 9.161 14.839 1.00 38.62 110 LEU A N 1
ATOM 841 C CA . LEU A 1 110 ? -67.064 9.573 15.599 1.00 38.62 110 LEU A CA 1
ATOM 842 C C . LEU A 1 110 ? -67.230 10.991 16.181 1.00 38.62 110 LEU A C 1
ATOM 844 O O . LEU A 1 110 ? -67.661 11.881 15.443 1.00 38.62 110 LEU A O 1
ATOM 848 N N . PRO A 1 111 ? -66.747 11.264 17.407 1.00 49.12 111 PRO A N 1
ATOM 849 C CA . PRO A 1 111 ? -66.212 12.565 17.758 1.00 49.12 111 PRO A CA 1
ATOM 850 C C . PRO A 1 111 ? -64.678 12.540 17.709 1.00 49.12 111 PRO A C 1
ATOM 852 O O . PRO A 1 111 ? -64.009 11.665 18.257 1.00 49.12 111 PRO A O 1
ATOM 855 N N . ILE A 1 112 ? -64.138 13.546 17.033 1.00 49.41 112 ILE A N 1
ATOM 856 C CA . ILE A 1 112 ? -62.732 13.937 17.045 1.00 49.41 112 ILE A CA 1
ATOM 857 C C . ILE A 1 112 ? -62.401 14.432 18.458 1.00 49.41 112 ILE A C 1
ATOM 859 O O . ILE A 1 112 ? -63.015 15.392 18.921 1.00 49.41 112 ILE A O 1
ATOM 863 N N . VAL A 1 113 ? -61.426 13.814 19.128 1.00 37.34 113 VAL A N 1
ATOM 864 C CA . VAL A 1 113 ? -60.788 14.380 20.326 1.00 37.34 113 VAL A CA 1
ATOM 865 C C . VAL A 1 113 ? -59.275 14.281 20.174 1.00 37.34 113 VAL A C 1
ATOM 867 O O . VAL A 1 113 ? -58.709 13.202 20.019 1.00 37.34 113 VAL A O 1
ATOM 870 N N . ASN A 1 114 ? -58.657 15.459 20.193 1.00 50.56 114 ASN A N 1
ATOM 871 C CA . ASN A 1 114 ? -57.223 15.708 20.210 1.00 50.56 114 ASN A CA 1
ATOM 872 C C . ASN A 1 114 ? -56.563 15.088 21.453 1.00 50.56 114 ASN A C 1
ATOM 874 O O . ASN A 1 114 ? -57.062 15.258 22.564 1.00 50.56 114 ASN A O 1
ATOM 878 N N . GLY A 1 115 ? -55.406 14.449 21.276 1.00 37.62 115 GLY A N 1
ATOM 879 C CA . GLY A 1 115 ? -54.556 13.993 22.375 1.00 37.62 115 GLY A CA 1
ATOM 880 C C . GLY A 1 115 ? -53.216 13.464 21.865 1.00 37.62 115 GLY A C 1
ATOM 881 O O . GLY A 1 115 ? -53.181 12.537 21.067 1.00 37.62 115 GLY A O 1
ATOM 882 N N . GLU A 1 116 ? -52.142 14.111 22.303 1.00 46.00 116 GLU A N 1
ATOM 883 C CA . GLU A 1 116 ? -50.729 13.958 21.926 1.00 46.00 116 GLU A CA 1
ATOM 884 C C . GLU A 1 116 ? -50.175 12.514 21.965 1.00 46.00 116 GLU A C 1
ATOM 886 O O . GLU A 1 116 ? -50.616 11.703 22.786 1.00 46.00 116 GLU A O 1
ATOM 891 N N . PRO A 1 117 ? -49.144 12.181 21.160 1.00 45.75 117 PRO A N 1
ATOM 892 C CA . PRO A 1 117 ? -48.460 10.900 21.276 1.00 45.75 117 PRO A CA 1
ATOM 893 C C . PRO A 1 117 ? -47.468 10.911 22.452 1.00 45.75 117 PRO A C 1
ATOM 895 O O . PRO A 1 117 ? -46.520 11.691 22.494 1.00 45.75 117 PRO A O 1
ATOM 898 N N . ARG A 1 118 ? -47.676 10.001 23.411 1.00 42.41 118 ARG A N 1
ATOM 899 C CA . ARG A 1 118 ? -46.690 9.629 24.437 1.00 42.41 118 ARG A CA 1
ATOM 900 C C . ARG A 1 118 ? -45.661 8.659 23.848 1.00 42.41 118 ARG A C 1
ATOM 902 O O . ARG A 1 118 ? -45.967 7.492 23.607 1.00 42.41 118 ARG A O 1
ATOM 909 N N . ASP A 1 119 ? -44.428 9.133 23.715 1.00 47.69 119 ASP A N 1
ATOM 910 C CA . ASP A 1 119 ? -43.234 8.393 23.290 1.00 47.69 119 ASP A CA 1
ATOM 911 C C . ASP A 1 119 ? -42.701 7.415 24.354 1.00 47.69 119 ASP A C 1
ATOM 913 O O . ASP A 1 119 ? -41.576 7.565 24.817 1.00 47.69 119 ASP A O 1
ATOM 917 N N . HIS A 1 120 ? -43.449 6.395 24.783 1.00 46.12 120 HIS A N 1
ATOM 918 C CA . HIS A 1 120 ? -42.947 5.437 25.791 1.00 46.12 120 HIS A CA 1
ATOM 919 C C . HIS A 1 120 ? -43.262 3.965 25.480 1.00 46.12 120 HIS A C 1
ATOM 921 O O . HIS A 1 120 ? -43.719 3.249 26.359 1.00 46.12 120 HIS A O 1
ATOM 927 N N . VAL A 1 121 ? -42.993 3.461 24.264 1.00 46.03 121 VAL A N 1
ATOM 928 C CA . VAL A 1 121 ? -42.963 1.990 24.027 1.00 46.03 121 VAL A CA 1
ATOM 929 C C . VAL A 1 121 ? -41.933 1.535 22.967 1.00 46.03 121 VAL A C 1
ATOM 931 O O . VAL A 1 121 ? -42.069 0.469 22.380 1.00 46.03 121 VAL A O 1
ATOM 934 N N . ALA A 1 122 ? -40.860 2.295 22.712 1.00 42.09 122 ALA A N 1
ATOM 935 C CA . ALA A 1 122 ? -39.815 1.889 21.749 1.00 42.09 122 ALA A CA 1
ATOM 936 C C . ALA A 1 122 ? -38.532 1.309 22.393 1.00 42.09 122 ALA A C 1
ATOM 938 O O . ALA A 1 122 ? -37.593 0.949 21.689 1.00 42.09 122 ALA A O 1
ATOM 939 N N . GLY A 1 123 ? -38.463 1.206 23.726 1.00 42.78 123 GLY A N 1
ATOM 940 C CA . GLY A 1 123 ? -37.204 0.938 24.442 1.00 42.78 123 GLY A CA 1
ATOM 941 C C . GLY A 1 123 ? -36.886 -0.518 24.800 1.00 42.78 123 GLY A C 1
ATOM 942 O O . GLY A 1 123 ? -35.761 -0.788 25.206 1.00 42.78 123 GLY A O 1
ATOM 943 N N . VAL A 1 124 ? -37.830 -1.461 24.690 1.00 43.84 124 VAL A N 1
ATOM 944 C CA . VAL A 1 124 ? -37.664 -2.798 25.314 1.00 43.84 124 VAL A CA 1
ATOM 945 C C . VAL A 1 124 ? -37.503 -3.944 24.304 1.00 43.84 124 VAL A C 1
ATOM 947 O O . VAL A 1 124 ? -36.963 -4.988 24.651 1.00 43.84 124 VAL A O 1
ATOM 950 N N . MET A 1 125 ? -37.836 -3.744 23.025 1.00 41.47 125 MET A N 1
ATOM 951 C CA . MET A 1 125 ? -37.637 -4.773 21.984 1.00 41.47 125 MET A CA 1
ATOM 952 C C . MET A 1 125 ? -36.255 -4.716 21.299 1.00 41.47 125 MET A C 1
ATOM 954 O O . MET A 1 125 ? -35.860 -5.675 20.644 1.00 41.47 125 MET A O 1
ATOM 958 N N . ALA A 1 126 ? -35.482 -3.636 21.466 1.00 44.94 126 ALA A N 1
ATOM 959 C CA . ALA A 1 126 ? -34.184 -3.464 20.794 1.00 44.94 126 ALA A CA 1
ATOM 960 C C . ALA A 1 126 ? -32.985 -4.102 21.532 1.00 44.94 126 ALA A C 1
ATOM 962 O O . ALA A 1 126 ? -31.893 -4.167 20.976 1.00 44.94 126 ALA A O 1
ATOM 963 N N . ALA A 1 127 ? -33.160 -4.577 22.770 1.00 45.59 127 ALA A N 1
ATOM 964 C CA . ALA A 1 127 ? -32.059 -5.109 23.583 1.00 45.59 127 ALA A CA 1
ATOM 965 C C . ALA A 1 127 ? -31.902 -6.642 23.517 1.00 45.59 127 ALA A C 1
ATOM 967 O O . ALA A 1 127 ? -30.871 -7.159 23.936 1.00 45.59 127 ALA A O 1
ATOM 968 N N . ALA A 1 128 ? -32.887 -7.374 22.986 1.00 46.53 128 ALA A N 1
ATOM 969 C CA . ALA A 1 128 ? -32.893 -8.843 23.011 1.00 46.53 128 ALA A CA 1
ATOM 970 C C . ALA A 1 128 ? -32.422 -9.514 21.703 1.00 46.53 128 ALA A C 1
ATOM 972 O O . ALA A 1 128 ? -32.263 -10.730 21.674 1.00 46.53 128 ALA A O 1
ATOM 973 N N . VAL A 1 129 ? -32.169 -8.750 20.630 1.00 48.12 129 VAL A N 1
ATOM 974 C CA . VAL A 1 129 ? -31.802 -9.298 19.302 1.00 48.12 129 VAL A CA 1
ATOM 975 C C . VAL A 1 129 ? -30.322 -9.061 18.944 1.00 48.12 129 VAL A C 1
ATOM 977 O O . VAL A 1 129 ? -29.807 -9.660 18.006 1.00 48.12 129 VAL A O 1
ATOM 980 N N . SER A 1 130 ? -29.593 -8.241 19.707 1.00 51.12 130 SER A N 1
ATOM 981 C CA . SER A 1 130 ? -28.246 -7.784 19.316 1.00 51.12 130 SER A CA 1
ATOM 982 C C . SER A 1 130 ? -27.099 -8.727 19.705 1.00 51.12 130 SER A C 1
ATOM 984 O O . SER A 1 130 ? -26.046 -8.685 19.083 1.00 51.12 130 SER A O 1
ATOM 986 N N . SER A 1 131 ? -27.280 -9.606 20.694 1.00 57.84 131 SER A N 1
ATOM 987 C CA . SER A 1 131 ? -26.181 -10.439 21.217 1.00 57.84 131 SER A CA 1
ATOM 988 C C . SER A 1 131 ? -25.735 -11.591 20.293 1.00 57.84 131 SER A C 1
ATOM 990 O O . SER A 1 131 ? -24.526 -11.768 20.147 1.00 57.84 131 SER A O 1
ATOM 992 N N . PRO A 1 132 ? -26.627 -12.364 19.639 1.00 63.03 132 PRO A N 1
ATOM 993 C CA . PRO A 1 132 ? -26.192 -13.483 18.792 1.00 63.03 132 PRO A CA 1
ATOM 994 C C . PRO A 1 132 ? -25.565 -13.020 17.469 1.00 63.03 132 PRO A C 1
ATOM 996 O O . PRO A 1 132 ? -24.663 -13.665 16.939 1.00 63.03 132 PRO A O 1
ATOM 999 N N . LEU A 1 133 ? -26.032 -11.881 16.945 1.00 66.75 133 LEU A N 1
ATOM 1000 C CA . LEU A 1 133 ? -25.595 -11.343 15.658 1.00 66.75 133 LEU A CA 1
ATOM 1001 C C . LEU A 1 133 ? -24.172 -10.767 15.733 1.00 66.75 133 LEU A C 1
ATOM 1003 O O . LEU A 1 133 ? -23.387 -10.922 14.800 1.00 66.75 133 LEU A O 1
ATOM 1007 N N . GLU A 1 134 ? -23.818 -10.126 16.852 1.00 69.44 134 GLU A N 1
ATOM 1008 C CA . GLU A 1 134 ? -22.465 -9.603 17.078 1.00 69.44 134 GLU A CA 1
ATOM 1009 C C . GLU A 1 134 ? -21.428 -10.737 17.169 1.00 69.44 134 GLU A C 1
ATOM 1011 O O . GLU A 1 134 ? -20.344 -10.623 16.593 1.00 69.44 134 GLU A O 1
ATOM 1016 N N . GLU A 1 135 ? -21.784 -11.871 17.782 1.00 77.00 135 GLU A N 1
ATOM 1017 C CA . GLU A 1 135 ? -20.905 -13.043 17.877 1.00 77.00 135 GLU A CA 1
ATOM 1018 C C . GLU A 1 135 ? -20.683 -13.726 16.510 1.00 77.00 135 GLU A C 1
ATOM 1020 O O . GLU A 1 135 ? -19.574 -14.173 16.200 1.00 77.00 135 GLU A O 1
ATOM 1025 N N . GLU A 1 136 ? -21.703 -13.776 15.645 1.00 82.62 136 GLU A N 1
ATOM 1026 C CA . GLU A 1 136 ? -21.548 -14.262 14.264 1.00 82.62 136 GLU A CA 1
ATOM 1027 C C . GLU A 1 136 ? -20.687 -13.328 13.404 1.00 82.62 136 GLU A C 1
ATOM 1029 O O . GLU A 1 136 ? -19.845 -13.798 12.631 1.00 82.62 136 GLU A O 1
ATOM 1034 N N . ILE A 1 137 ? -20.834 -12.011 13.566 1.00 82.50 137 ILE A N 1
ATOM 1035 C CA . ILE A 1 137 ? -20.013 -11.022 12.855 1.00 82.50 137 ILE A CA 1
ATOM 1036 C C . ILE A 1 137 ? -18.539 -11.143 13.270 1.00 82.50 137 ILE A C 1
ATOM 1038 O O . ILE A 1 137 ? -17.650 -11.087 12.413 1.00 82.50 137 ILE A O 1
ATOM 1042 N N . GLU A 1 138 ? -18.243 -11.371 14.551 1.00 83.25 138 GLU A N 1
ATOM 1043 C CA . GLU A 1 138 ? -16.871 -11.614 15.012 1.00 83.25 138 GLU A CA 1
ATOM 1044 C C . GLU A 1 138 ? -16.288 -12.926 14.465 1.00 83.25 138 GLU A C 1
ATOM 1046 O O . GLU A 1 138 ? -15.142 -12.939 13.999 1.00 83.25 138 GLU A O 1
ATOM 1051 N N . LYS A 1 139 ? -17.079 -14.008 14.414 1.00 88.44 139 LYS A N 1
ATOM 1052 C CA . LYS A 1 139 ? -16.660 -15.289 13.809 1.00 88.44 139 LYS A CA 1
ATOM 1053 C C . LYS A 1 139 ? -16.355 -15.146 12.315 1.00 88.44 139 LYS A C 1
ATOM 1055 O O . LYS A 1 139 ? -15.331 -15.656 11.850 1.00 88.44 139 LYS A O 1
ATOM 1060 N N . MET A 1 140 ? -17.177 -14.405 11.568 1.00 87.38 140 MET A N 1
ATOM 1061 C CA . MET A 1 140 ? -16.930 -14.124 10.147 1.00 87.38 140 MET A CA 1
ATOM 1062 C C . MET A 1 140 ? -15.678 -13.265 9.932 1.00 87.38 140 MET A C 1
ATOM 1064 O O . MET A 1 140 ? -14.856 -13.573 9.066 1.00 87.38 140 MET A O 1
ATOM 1068 N N . ASN A 1 141 ? -15.471 -12.231 10.753 1.00 85.69 141 ASN A N 1
ATOM 1069 C CA . ASN A 1 141 ? -14.277 -11.382 10.679 1.00 85.69 141 ASN A CA 1
ATOM 1070 C C . ASN A 1 141 ? -12.987 -12.150 11.008 1.00 85.69 141 ASN A C 1
ATOM 1072 O O . ASN A 1 141 ? -11.935 -11.914 10.396 1.00 85.69 141 ASN A O 1
ATOM 1076 N N . PHE A 1 142 ? -13.062 -13.102 11.938 1.00 88.12 142 PHE A N 1
ATOM 1077 C CA . PHE A 1 142 ? -11.955 -13.995 12.262 1.00 88.12 142 PHE A CA 1
ATOM 1078 C C . PHE A 1 142 ? -11.644 -14.964 11.109 1.00 88.12 142 PHE A C 1
ATOM 1080 O O . PHE A 1 142 ? -10.479 -15.105 10.724 1.00 88.12 142 PHE A O 1
ATOM 1087 N N . ALA A 1 143 ? -12.666 -15.561 10.487 1.00 84.88 143 ALA A N 1
ATOM 1088 C CA . ALA A 1 143 ? -12.498 -16.423 9.315 1.00 84.88 143 ALA A CA 1
ATOM 1089 C C . ALA A 1 143 ? -11.894 -15.665 8.115 1.00 84.88 143 ALA A C 1
ATOM 1091 O O . ALA A 1 143 ? -10.927 -16.131 7.508 1.00 84.88 143 ALA A O 1
ATOM 1092 N N . ALA A 1 144 ? -12.380 -14.452 7.831 1.00 84.38 144 ALA A N 1
ATOM 1093 C CA . ALA A 1 144 ? -11.854 -13.592 6.769 1.00 84.38 144 ALA A CA 1
ATOM 1094 C C . ALA A 1 144 ? -10.395 -13.163 7.016 1.00 84.38 144 ALA A C 1
ATOM 1096 O O . ALA A 1 144 ? -9.600 -13.034 6.083 1.00 84.38 144 ALA A O 1
ATOM 1097 N N . SER A 1 145 ? -10.006 -12.950 8.275 1.00 88.50 145 SER A N 1
ATOM 1098 C CA . SER A 1 145 ? -8.616 -12.634 8.633 1.00 88.50 145 SER A CA 1
ATOM 1099 C C . SER A 1 145 ? -7.693 -13.841 8.450 1.00 88.50 145 SER A C 1
ATOM 1101 O O . SER A 1 145 ? -6.590 -13.700 7.920 1.00 88.50 145 SER A O 1
ATOM 1103 N N . ARG A 1 146 ? -8.168 -15.045 8.792 1.00 89.25 146 ARG A N 1
ATOM 1104 C CA . ARG A 1 146 ? -7.429 -16.298 8.588 1.00 89.25 146 ARG A CA 1
ATOM 1105 C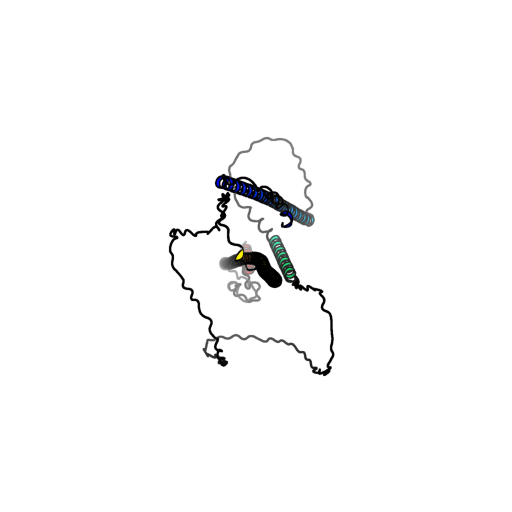 C . ARG A 1 146 ? -7.235 -16.612 7.095 1.00 89.25 146 ARG A C 1
ATOM 1107 O O . ARG A 1 146 ? -6.136 -16.986 6.692 1.00 89.25 146 ARG A O 1
ATOM 1114 N N . ALA A 1 147 ? -8.251 -16.367 6.263 1.00 85.06 147 ALA A N 1
ATOM 1115 C CA . ALA A 1 147 ? -8.158 -16.508 4.807 1.00 85.06 147 ALA A CA 1
ATOM 1116 C C . ALA A 1 147 ? -7.148 -15.527 4.180 1.00 85.06 147 ALA A C 1
ATOM 1118 O O . ALA A 1 147 ? -6.344 -15.920 3.335 1.00 85.06 147 ALA A O 1
ATOM 1119 N N . ARG A 1 148 ? -7.121 -14.266 4.639 1.00 90.25 148 ARG A N 1
ATOM 1120 C CA . ARG A 1 148 ? -6.133 -13.269 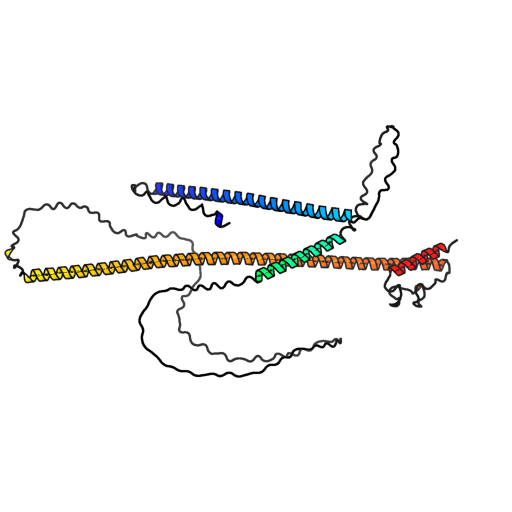4.186 1.00 90.25 148 ARG A CA 1
ATOM 1121 C C . ARG A 1 148 ? -4.697 -13.673 4.523 1.00 90.25 148 ARG A C 1
ATOM 1123 O O . ARG A 1 148 ? -3.821 -13.532 3.674 1.00 90.25 148 ARG A O 1
ATOM 1130 N N . MET A 1 149 ? -4.460 -14.224 5.714 1.00 87.56 149 MET A N 1
ATOM 1131 C CA . MET A 1 149 ? -3.135 -14.739 6.081 1.00 87.56 149 MET A CA 1
ATOM 1132 C C . MET A 1 149 ? -2.720 -15.953 5.241 1.00 87.56 149 MET A C 1
ATOM 1134 O O . MET A 1 149 ? -1.569 -16.023 4.817 1.00 87.56 149 MET A O 1
ATOM 1138 N N . ALA A 1 150 ? -3.644 -16.869 4.937 1.00 85.50 150 ALA A N 1
ATOM 1139 C CA . ALA A 1 150 ? -3.357 -18.012 4.069 1.00 85.50 150 ALA A CA 1
ATOM 1140 C C . ALA A 1 150 ? -2.993 -17.579 2.635 1.00 85.50 150 ALA A C 1
ATOM 1142 O O . ALA A 1 150 ? -2.027 -18.078 2.062 1.00 85.50 150 ALA A O 1
ATOM 1143 N N . MET A 1 151 ? -3.706 -16.595 2.077 1.00 85.50 151 MET A N 1
ATOM 1144 C CA . MET A 1 151 ? -3.399 -16.047 0.749 1.00 85.50 151 MET A CA 1
ATOM 1145 C C . MET A 1 151 ? -2.052 -15.311 0.719 1.00 85.50 151 MET A C 1
ATOM 1147 O O . MET A 1 151 ? -1.304 -15.444 -0.248 1.00 85.50 151 MET A O 1
ATOM 1151 N N . ALA A 1 152 ? -1.705 -14.585 1.786 1.00 83.44 152 ALA A N 1
ATOM 1152 C CA . ALA A 1 152 ? -0.395 -13.947 1.917 1.00 83.44 152 ALA A CA 1
ATOM 1153 C C . ALA A 1 152 ? 0.747 -14.979 2.008 1.00 83.44 152 ALA A C 1
ATOM 1155 O O . ALA A 1 152 ? 1.789 -14.801 1.377 1.00 83.44 152 ALA A O 1
ATOM 1156 N N . ALA A 1 153 ? 0.534 -16.088 2.724 1.00 81.81 153 ALA A N 1
ATOM 1157 C CA . ALA A 1 153 ? 1.496 -17.185 2.801 1.00 81.81 153 ALA A CA 1
ATOM 1158 C C . ALA A 1 153 ? 1.714 -17.853 1.432 1.00 81.81 153 ALA A C 1
ATOM 1160 O O . ALA A 1 153 ? 2.858 -18.062 1.032 1.00 81.81 153 ALA A O 1
ATOM 1161 N N . LEU A 1 154 ? 0.647 -18.099 0.667 1.00 81.81 154 LEU A N 1
ATOM 1162 C CA . LEU A 1 154 ? 0.753 -18.646 -0.691 1.00 81.81 154 LEU A CA 1
ATOM 1163 C C . LEU A 1 154 ? 1.448 -17.678 -1.661 1.00 81.81 154 LEU A C 1
ATOM 1165 O O . LEU A 1 154 ? 2.229 -18.107 -2.506 1.00 81.81 154 LEU A O 1
ATOM 1169 N N . ALA A 1 155 ? 1.228 -16.369 -1.518 1.00 76.38 155 ALA A N 1
ATOM 1170 C CA . ALA A 1 155 ? 1.926 -15.362 -2.317 1.00 76.38 155 ALA A CA 1
ATOM 1171 C C . ALA A 1 155 ? 3.437 -15.310 -2.018 1.00 76.38 155 ALA A C 1
ATOM 1173 O O . ALA A 1 155 ? 4.227 -15.050 -2.923 1.00 76.38 155 ALA A O 1
ATOM 1174 N N . SER A 1 156 ? 3.839 -15.601 -0.774 1.00 75.38 156 SER A N 1
ATOM 1175 C CA . SER A 1 156 ? 5.248 -15.648 -0.353 1.00 75.38 156 SER A CA 1
ATOM 1176 C C . SER A 1 156 ? 6.002 -16.908 -0.797 1.00 75.38 156 SER A C 1
ATOM 1178 O O . SER A 1 156 ? 7.227 -16.922 -0.771 1.00 75.38 156 SER A O 1
ATOM 1180 N N . GLN A 1 157 ? 5.283 -17.948 -1.230 1.00 75.19 157 GLN A N 1
ATOM 1181 C CA . GLN A 1 157 ? 5.858 -19.219 -1.682 1.00 75.19 157 GLN A CA 1
ATOM 1182 C C . GLN A 1 157 ? 6.028 -19.301 -3.205 1.00 75.19 157 GLN A C 1
ATOM 1184 O O . GLN A 1 157 ? 6.295 -20.383 -3.725 1.00 75.19 157 GLN A O 1
ATOM 1189 N N . ARG A 1 158 ? 5.884 -18.191 -3.948 1.00 60.56 158 ARG A N 1
ATOM 1190 C CA . ARG A 1 158 ? 6.215 -18.217 -5.378 1.00 60.56 158 ARG A CA 1
ATOM 1191 C C . ARG A 1 158 ? 7.712 -18.505 -5.536 1.00 60.56 158 ARG A C 1
ATOM 1193 O O . ARG A 1 158 ? 8.513 -17.724 -5.021 1.00 60.56 158 ARG A O 1
ATOM 1200 N N . PRO A 1 159 ? 8.090 -19.603 -6.213 1.00 49.88 159 PRO A N 1
ATOM 1201 C CA . PRO A 1 159 ? 9.487 -19.918 -6.435 1.00 49.88 159 PRO A CA 1
ATOM 1202 C C . PRO A 1 159 ? 10.122 -18.803 -7.265 1.00 49.88 159 PRO A C 1
ATOM 1204 O O . PRO A 1 159 ? 9.530 -18.299 -8.219 1.00 49.88 159 PRO A O 1
ATOM 1207 N N . HIS A 1 160 ? 11.312 -18.397 -6.836 1.00 51.88 160 HIS A N 1
ATOM 1208 C CA . HIS A 1 160 ? 12.200 -17.516 -7.571 1.00 51.88 160 HIS A CA 1
ATOM 1209 C C . HIS A 1 160 ? 12.592 -18.255 -8.855 1.00 51.88 160 HIS A C 1
ATOM 1211 O O . HIS A 1 160 ? 13.382 -19.196 -8.805 1.00 51.88 160 HIS A O 1
ATOM 1217 N N . GLU A 1 161 ? 11.961 -17.909 -9.977 1.00 48.06 161 GLU A N 1
ATOM 1218 C CA . GLU A 1 161 ? 12.390 -18.380 -11.292 1.00 48.06 161 GLU A CA 1
ATOM 1219 C C . GLU A 1 161 ? 13.773 -17.770 -11.549 1.00 48.06 161 GLU A C 1
ATOM 1221 O O . GLU A 1 161 ? 13.910 -16.576 -11.809 1.00 48.06 161 GLU A O 1
ATOM 1226 N N . ASP A 1 162 ? 14.811 -18.584 -11.346 1.00 46.31 162 ASP A N 1
ATOM 1227 C CA . ASP A 1 162 ? 16.162 -18.307 -11.816 1.00 46.31 162 ASP A CA 1
ATOM 1228 C C . ASP A 1 162 ? 16.124 -18.276 -13.347 1.00 46.31 162 ASP A C 1
ATOM 1230 O O . ASP A 1 162 ? 16.055 -19.317 -14.006 1.00 46.31 162 ASP A O 1
ATOM 1234 N N . ASP A 1 163 ? 16.172 -17.067 -13.906 1.00 44.69 163 ASP A N 1
ATOM 1235 C CA . ASP A 1 163 ? 16.455 -16.809 -15.317 1.00 44.69 163 ASP A CA 1
ATOM 1236 C C . ASP A 1 163 ? 17.907 -17.227 -15.624 1.00 44.69 163 ASP A C 1
ATOM 1238 O O . ASP A 1 163 ? 18.838 -16.420 -15.700 1.00 44.69 163 ASP A O 1
ATOM 1242 N N . GLY A 1 164 ? 18.110 -18.537 -15.755 1.00 44.34 164 GLY A N 1
ATOM 1243 C CA . GLY A 1 164 ? 19.305 -19.141 -16.319 1.00 44.34 164 GLY A CA 1
ATOM 1244 C C . GLY A 1 164 ? 19.287 -19.038 -17.841 1.00 44.34 164 GLY A C 1
ATOM 1245 O O . GLY A 1 164 ? 18.899 -19.984 -18.523 1.00 44.34 164 GLY A O 1
ATOM 1246 N N . ASP A 1 165 ? 19.756 -17.913 -18.382 1.00 42.84 165 ASP A N 1
ATOM 1247 C CA . ASP A 1 165 ? 20.050 -17.771 -19.811 1.00 42.84 165 ASP A CA 1
ATOM 1248 C C . ASP A 1 165 ? 21.353 -18.511 -20.163 1.00 42.84 165 ASP A C 1
ATOM 1250 O O . ASP A 1 165 ? 22.449 -17.949 -20.233 1.00 42.84 165 ASP A O 1
ATOM 1254 N N . GLY A 1 166 ? 21.215 -19.815 -20.400 1.00 42.00 166 GLY A N 1
ATOM 1255 C CA . GLY A 1 166 ? 22.155 -20.611 -21.176 1.00 42.00 166 GLY A CA 1
ATOM 1256 C C . GLY A 1 166 ? 21.848 -20.481 -22.667 1.00 42.00 166 GLY A C 1
ATOM 1257 O O . GLY A 1 166 ? 20.931 -21.122 -23.171 1.00 42.00 166 GLY A O 1
ATOM 1258 N N . ALA A 1 167 ? 22.646 -19.696 -23.393 1.00 45.09 167 ALA A N 1
ATOM 1259 C CA . ALA A 1 167 ? 22.663 -19.702 -24.853 1.00 45.09 167 ALA A CA 1
ATOM 1260 C C . ALA A 1 167 ? 23.935 -20.398 -25.353 1.00 45.09 167 ALA A C 1
ATOM 1262 O O . ALA A 1 167 ? 25.033 -19.844 -25.332 1.00 45.09 167 ALA A O 1
ATOM 1263 N N . GLN A 1 168 ? 23.754 -21.638 -25.807 1.00 44.81 168 GLN A N 1
ATOM 1264 C CA . GLN A 1 168 ? 24.692 -22.382 -26.639 1.00 44.81 168 GLN A CA 1
ATOM 1265 C C . GLN A 1 168 ? 24.884 -21.655 -27.980 1.00 44.81 168 GLN A C 1
ATOM 1267 O O . GLN A 1 168 ? 23.913 -21.422 -28.699 1.00 44.81 168 GLN A O 1
ATOM 1272 N N . SER A 1 169 ? 26.130 -21.367 -28.362 1.00 45.06 169 SER A N 1
ATOM 1273 C CA . SER A 1 169 ? 26.493 -21.119 -29.761 1.00 45.06 169 SER A CA 1
ATOM 1274 C C . SER A 1 169 ? 27.488 -22.181 -30.220 1.00 45.06 169 SER A C 1
ATOM 1276 O O . SER A 1 169 ? 28.627 -22.220 -29.757 1.00 45.06 169 SER A O 1
ATOM 1278 N N . GLN A 1 170 ? 27.033 -23.039 -31.129 1.00 47.31 170 GLN A N 1
ATOM 1279 C CA . GLN A 1 170 ? 27.875 -23.888 -31.966 1.00 47.31 170 GLN A CA 1
ATOM 1280 C C . GLN A 1 170 ? 28.693 -23.016 -32.929 1.00 47.31 170 GLN A C 1
ATOM 1282 O O . GLN A 1 170 ? 28.164 -22.055 -33.489 1.00 47.31 170 GLN A O 1
ATOM 1287 N N . GLY A 1 171 ? 29.959 -23.370 -33.150 1.00 37.28 171 GLY A N 1
ATOM 1288 C CA . GLY A 1 171 ? 30.795 -22.749 -34.175 1.00 37.28 171 GLY A CA 1
ATOM 1289 C C . GLY A 1 171 ? 32.259 -23.176 -34.098 1.00 37.28 171 GLY A C 1
ATOM 1290 O O . GLY A 1 171 ? 33.031 -22.568 -33.369 1.00 37.28 171 GLY A O 1
ATOM 1291 N N . ASP A 1 172 ? 32.572 -24.236 -34.844 1.00 42.81 172 ASP A N 1
ATOM 1292 C CA . ASP A 1 172 ? 33.867 -24.666 -35.396 1.00 42.81 172 ASP A CA 1
ATOM 1293 C C . ASP A 1 172 ? 35.149 -23.925 -34.982 1.00 42.81 172 ASP A C 1
ATOM 1295 O O . ASP A 1 172 ? 35.375 -22.789 -35.391 1.00 42.81 172 ASP A O 1
ATOM 1299 N N . HIS A 1 173 ? 36.088 -24.667 -34.386 1.00 37.03 173 HIS A N 1
ATOM 1300 C CA . HIS A 1 173 ? 37.500 -24.601 -34.770 1.00 37.03 173 HIS A CA 1
ATOM 1301 C C . HIS A 1 173 ? 38.154 -25.975 -34.598 1.00 37.03 173 HIS A C 1
ATOM 1303 O O . HIS A 1 173 ? 38.157 -26.553 -33.514 1.00 37.03 173 HIS A O 1
ATOM 1309 N N . GLY A 1 174 ? 38.682 -26.499 -35.703 1.00 39.03 174 GLY A N 1
ATOM 1310 C CA . GLY A 1 174 ? 39.425 -27.746 -35.736 1.00 39.03 174 GLY A CA 1
ATOM 1311 C C . GLY A 1 174 ? 40.897 -27.601 -35.350 1.00 39.03 174 GLY A C 1
ATOM 1312 O O . GLY A 1 174 ? 41.484 -26.520 -35.413 1.00 39.03 174 GLY A O 1
ATOM 1313 N N . THR A 1 175 ? 41.481 -28.783 -35.150 1.00 37.81 175 THR A N 1
ATOM 1314 C CA . THR A 1 175 ? 42.911 -29.151 -35.177 1.00 37.81 175 THR A CA 1
ATOM 1315 C C . THR A 1 175 ? 43.707 -28.997 -33.870 1.00 37.81 175 THR A C 1
ATOM 1317 O O . THR A 1 175 ? 44.282 -27.957 -33.569 1.00 37.81 175 THR A O 1
ATOM 1320 N N . GLU A 1 176 ? 43.751 -30.123 -33.146 1.00 42.09 176 GLU A N 1
ATOM 1321 C CA . GLU A 1 176 ? 44.844 -30.674 -32.317 1.00 42.09 176 GLU A CA 1
ATOM 1322 C C . GLU A 1 176 ? 46.246 -30.633 -33.001 1.00 42.09 176 GLU A C 1
ATOM 1324 O O . GLU A 1 176 ? 46.290 -30.262 -34.179 1.00 42.09 176 GLU A O 1
ATOM 1329 N N . PRO A 1 177 ? 47.383 -31.085 -32.390 1.00 60.41 177 PRO A N 1
ATOM 1330 C CA . PRO A 1 177 ? 47.555 -31.835 -31.119 1.00 60.41 177 PRO A CA 1
ATOM 1331 C C . PRO A 1 177 ? 48.740 -31.408 -30.215 1.00 60.41 177 PRO A C 1
ATOM 1333 O O . PRO A 1 177 ? 49.667 -30.751 -30.675 1.00 60.41 177 PRO A O 1
ATOM 1336 N N . SER A 1 178 ? 48.738 -31.879 -28.953 1.00 38.81 178 SER A N 1
ATOM 1337 C CA . SER A 1 178 ? 49.829 -32.674 -28.324 1.00 38.81 178 SER A CA 1
ATOM 1338 C C . SER A 1 178 ? 49.742 -32.692 -26.778 1.00 38.81 178 SER A C 1
ATOM 1340 O O . SER A 1 178 ? 50.109 -31.708 -26.145 1.00 38.81 178 SER A O 1
ATOM 1342 N N . GLU A 1 179 ? 49.195 -33.780 -26.215 1.00 44.31 179 GLU A N 1
ATOM 1343 C CA . GLU A 1 179 ? 49.804 -34.760 -25.271 1.00 44.31 179 GLU A CA 1
ATOM 1344 C C . GLU A 1 179 ? 50.744 -34.335 -24.085 1.00 44.31 179 GLU A C 1
ATOM 1346 O O . GLU A 1 179 ? 51.209 -33.204 -24.029 1.00 44.31 179 GLU A O 1
ATOM 1351 N N . PRO A 1 180 ? 51.016 -35.207 -23.077 1.00 58.53 180 PRO A N 1
ATOM 1352 C CA . PRO A 1 180 ? 50.324 -35.186 -21.777 1.00 58.53 180 PRO A CA 1
ATOM 1353 C C . PRO A 1 180 ? 51.270 -35.159 -20.550 1.00 58.53 180 PRO A C 1
ATOM 1355 O O . PRO A 1 180 ? 52.407 -35.598 -20.650 1.00 58.53 180 PRO A O 1
ATOM 1358 N N . GLU A 1 181 ? 50.778 -34.824 -19.348 1.00 42.94 181 GLU A N 1
ATOM 1359 C CA . GLU A 1 181 ? 51.371 -35.355 -18.103 1.00 42.94 181 GLU A CA 1
ATOM 1360 C C . GLU A 1 181 ? 50.330 -35.637 -17.006 1.00 42.94 181 GLU A C 1
ATOM 1362 O O . GLU A 1 181 ? 49.474 -34.820 -16.667 1.00 42.94 181 GLU A O 1
ATOM 1367 N N . ARG A 1 182 ? 50.449 -36.859 -16.478 1.00 40.41 182 ARG A N 1
ATOM 1368 C CA . ARG A 1 182 ? 49.841 -37.412 -15.265 1.00 40.41 182 ARG A CA 1
ATOM 1369 C C . ARG A 1 182 ? 50.285 -36.630 -14.030 1.00 40.41 182 ARG A C 1
ATOM 1371 O O . ARG A 1 182 ? 51.467 -36.342 -13.933 1.00 40.41 182 ARG A O 1
ATOM 1378 N N . PHE A 1 183 ? 49.418 -36.501 -13.028 1.00 36.19 183 PHE A N 1
ATOM 1379 C CA . PHE A 1 183 ? 49.800 -36.740 -11.629 1.00 36.19 183 PHE A CA 1
ATOM 1380 C C . PHE A 1 183 ? 48.549 -37.046 -10.788 1.00 36.19 183 PHE A C 1
ATOM 1382 O O . PHE A 1 183 ? 47.707 -36.181 -10.564 1.00 36.19 183 PHE A O 1
ATOM 1389 N N . ASP A 1 184 ? 48.449 -38.306 -10.362 1.00 41.50 184 ASP A N 1
ATOM 1390 C CA . ASP A 1 184 ? 47.630 -38.774 -9.241 1.00 41.50 184 ASP A CA 1
ATOM 1391 C C . ASP A 1 184 ? 48.274 -38.350 -7.917 1.00 41.50 184 ASP A C 1
ATOM 1393 O O . ASP A 1 184 ? 49.502 -38.334 -7.827 1.00 41.50 184 ASP A O 1
ATOM 1397 N N . LEU A 1 185 ? 47.438 -38.069 -6.911 1.00 39.56 185 LEU A N 1
ATOM 1398 C CA . LEU A 1 185 ? 47.643 -38.124 -5.447 1.00 39.56 185 LEU A CA 1
ATOM 1399 C C . LEU A 1 185 ? 46.596 -37.175 -4.837 1.00 39.56 185 LEU A C 1
ATOM 1401 O O . LEU A 1 185 ? 46.530 -36.012 -5.208 1.00 39.56 185 LEU A O 1
ATOM 1405 N N . GLY A 1 186 ? 45.741 -37.538 -3.897 1.00 34.25 186 GLY A N 1
ATOM 1406 C CA . GLY A 1 186 ? 45.608 -38.726 -3.078 1.00 34.25 186 GLY A CA 1
ATOM 1407 C C . GLY A 1 186 ? 44.542 -38.407 -2.025 1.00 34.25 186 GLY A C 1
ATOM 1408 O O . GLY A 1 186 ? 44.298 -37.242 -1.702 1.00 34.25 186 GLY A O 1
ATOM 1409 N N . ASP A 1 187 ? 43.896 -39.459 -1.544 1.00 39.88 187 ASP A N 1
ATOM 1410 C CA . ASP A 1 187 ? 42.941 -39.476 -0.441 1.00 39.88 187 ASP A CA 1
ATOM 1411 C C . ASP A 1 187 ? 43.424 -38.711 0.796 1.00 39.88 187 ASP A C 1
ATOM 1413 O O . ASP A 1 187 ? 44.622 -38.681 1.056 1.00 39.88 187 ASP A O 1
ATOM 1417 N N . LEU A 1 188 ? 42.484 -38.177 1.590 1.00 38.38 188 LEU A N 1
ATOM 1418 C CA . LEU A 1 188 ? 42.518 -38.194 3.062 1.00 38.38 188 LEU A CA 1
ATOM 1419 C C . LEU A 1 188 ? 41.172 -37.690 3.636 1.00 38.38 188 LEU A C 1
ATOM 1421 O O . LEU A 1 188 ? 40.924 -36.498 3.797 1.00 38.38 188 LEU A O 1
ATOM 1425 N N . VAL A 1 189 ? 40.313 -38.651 3.970 1.00 45.22 189 VAL A N 1
ATOM 1426 C CA . VAL A 1 189 ? 39.324 -38.626 5.070 1.00 45.22 189 VAL A CA 1
ATOM 1427 C C . VAL A 1 189 ? 40.036 -39.356 6.227 1.00 45.22 189 VAL A C 1
ATOM 1429 O O . VAL A 1 189 ? 40.723 -40.335 5.920 1.00 45.22 189 VAL A O 1
ATOM 1432 N N . PRO A 1 190 ? 39.984 -38.931 7.514 1.00 53.00 190 PRO A N 1
ATOM 1433 C CA . PRO A 1 190 ? 38.808 -39.193 8.359 1.00 53.00 190 PRO A CA 1
ATOM 1434 C C . PRO A 1 190 ? 38.565 -38.224 9.530 1.00 53.00 190 PRO A C 1
ATOM 1436 O O . PRO A 1 190 ? 39.423 -37.434 9.916 1.00 53.00 190 PRO A O 1
ATOM 1439 N N . GLY A 1 191 ? 37.381 -38.327 10.140 1.00 37.28 191 GLY A N 1
ATOM 1440 C CA . GLY A 1 191 ? 37.104 -37.656 11.409 1.00 37.28 191 GLY A CA 1
ATOM 1441 C C . GLY A 1 191 ? 35.656 -37.749 11.869 1.00 37.28 191 GLY A C 1
ATOM 1442 O O . GLY A 1 191 ? 34.927 -36.766 11.801 1.00 37.28 191 GLY A O 1
ATOM 1443 N N . ASP A 1 192 ? 35.276 -38.937 12.332 1.00 35.28 192 ASP A N 1
ATOM 1444 C CA . ASP A 1 192 ? 34.067 -39.256 13.094 1.00 35.28 192 ASP A CA 1
ATOM 1445 C C . ASP A 1 192 ? 33.842 -38.357 14.327 1.00 35.28 192 ASP A C 1
ATOM 1447 O O . ASP A 1 192 ? 34.800 -37.893 14.947 1.00 35.28 192 ASP A O 1
ATOM 1451 N N . GLY A 1 193 ? 32.584 -38.236 14.778 1.00 35.66 193 GLY A N 1
ATOM 1452 C CA . GLY A 1 193 ? 32.313 -38.003 16.206 1.00 35.66 193 GLY A CA 1
ATOM 1453 C C . GLY A 1 193 ? 31.118 -37.108 16.572 1.00 35.66 193 GLY A C 1
ATOM 1454 O O . GLY A 1 193 ? 31.247 -35.892 16.487 1.00 35.66 193 GLY A O 1
ATOM 1455 N N . PRO A 1 194 ? 29.987 -37.672 17.048 1.00 61.78 194 PRO A N 1
ATOM 1456 C CA . PRO A 1 194 ? 28.732 -36.971 17.357 1.00 61.78 194 PRO A CA 1
ATOM 1457 C C . PRO A 1 194 ? 28.497 -36.728 18.867 1.00 61.78 194 PRO A C 1
ATOM 1459 O O . PRO A 1 194 ? 29.081 -37.423 19.690 1.00 61.78 194 PRO A O 1
ATOM 1462 N N . ALA A 1 195 ? 27.575 -35.815 19.221 1.00 37.59 195 ALA A N 1
ATOM 1463 C CA . ALA A 1 195 ? 26.656 -35.868 20.390 1.00 37.59 195 ALA A CA 1
ATOM 1464 C C . ALA A 1 195 ? 25.895 -34.523 20.495 1.00 37.59 195 ALA A C 1
ATOM 1466 O O . ALA A 1 195 ? 26.509 -33.471 20.628 1.00 37.59 195 ALA A O 1
ATOM 1467 N N . LEU A 1 196 ? 24.585 -34.436 20.232 1.00 39.06 196 LEU A N 1
ATOM 1468 C CA . LEU A 1 196 ? 23.475 -34.693 21.168 1.00 39.06 196 LEU A CA 1
ATOM 1469 C C . LEU A 1 196 ? 23.712 -34.149 22.588 1.00 39.06 196 LEU A C 1
ATOM 1471 O O . LEU A 1 196 ? 24.539 -34.683 23.313 1.00 39.06 196 LEU A O 1
ATOM 1475 N N . VAL A 1 197 ? 22.923 -33.143 22.994 1.00 35.44 197 VAL A N 1
ATOM 1476 C CA . VAL A 1 197 ? 21.973 -33.182 24.133 1.00 35.44 197 VAL A CA 1
ATOM 1477 C C . VAL A 1 197 ? 21.399 -31.771 24.363 1.00 35.44 197 VAL A C 1
ATOM 1479 O O . VAL A 1 197 ? 22.102 -30.818 24.679 1.00 35.44 197 VAL A O 1
ATOM 1482 N N . ALA A 1 198 ? 20.080 -31.670 24.238 1.00 35.16 198 ALA A N 1
ATOM 1483 C CA . ALA A 1 198 ? 19.214 -30.711 24.928 1.00 35.16 198 ALA A CA 1
ATOM 1484 C C . ALA A 1 198 ? 18.317 -31.541 25.886 1.00 35.16 198 ALA A C 1
ATOM 1486 O O . ALA A 1 198 ? 18.370 -32.770 25.813 1.00 35.16 198 ALA A O 1
ATOM 1487 N N . PRO A 1 199 ? 17.323 -30.983 26.602 1.00 63.62 199 PRO A N 1
ATOM 1488 C CA . PRO A 1 199 ? 17.282 -29.828 27.511 1.00 63.62 199 PRO A CA 1
ATOM 1489 C C . PRO A 1 199 ? 16.610 -30.189 28.872 1.00 63.62 199 PRO A C 1
ATOM 1491 O O . PRO A 1 199 ? 15.941 -31.209 28.987 1.00 63.62 199 PRO A O 1
ATOM 1494 N N . SER A 1 200 ? 16.664 -29.314 29.887 1.00 34.84 200 SER A N 1
ATOM 1495 C CA . SER A 1 200 ? 15.661 -29.265 30.986 1.00 34.84 200 SER A CA 1
ATOM 1496 C C . SER A 1 200 ? 15.828 -27.971 31.799 1.00 34.84 200 SER A C 1
ATOM 1498 O O . SER A 1 200 ? 16.910 -27.718 32.316 1.00 34.84 200 SER A O 1
ATOM 1500 N N . PHE A 1 201 ? 14.890 -27.018 31.779 1.00 37.78 201 PHE A N 1
ATOM 1501 C CA . PHE A 1 201 ? 13.718 -26.883 32.670 1.00 37.78 201 PHE A CA 1
ATOM 1502 C C . PHE A 1 201 ? 13.993 -27.055 34.178 1.00 37.78 201 PHE A C 1
ATOM 1504 O O . PHE A 1 201 ? 14.142 -28.181 34.644 1.00 37.78 201 PHE A O 1
ATOM 1511 N N . ARG A 1 202 ? 13.896 -25.954 34.948 1.00 37.50 202 ARG A N 1
ATOM 1512 C CA . ARG A 1 202 ? 12.927 -25.781 36.059 1.00 37.50 202 ARG A CA 1
ATOM 1513 C C . ARG A 1 202 ? 12.951 -24.366 36.668 1.00 37.50 202 ARG A C 1
ATOM 1515 O O . ARG A 1 202 ? 13.998 -23.831 37.006 1.00 37.50 202 ARG A O 1
ATOM 1522 N N . HIS A 1 203 ? 11.743 -23.820 36.820 1.00 41.31 203 HIS A N 1
ATOM 1523 C CA . HIS A 1 203 ? 11.336 -22.727 37.711 1.00 41.31 203 HIS A CA 1
ATOM 1524 C C . HIS A 1 203 ? 11.507 -23.083 39.190 1.00 41.31 203 HIS A C 1
ATOM 1526 O O . HIS A 1 203 ? 11.137 -24.204 39.518 1.00 41.31 203 HIS A O 1
ATOM 1532 N N . ILE A 1 204 ? 11.900 -22.106 40.027 1.00 38.88 204 ILE A N 1
ATOM 1533 C CA . ILE A 1 204 ? 11.380 -21.661 41.358 1.00 38.88 204 ILE A CA 1
ATOM 1534 C C . ILE A 1 204 ? 12.085 -20.296 41.598 1.00 38.88 204 ILE A C 1
ATOM 1536 O O . ILE A 1 204 ? 13.246 -20.182 41.231 1.00 38.88 204 ILE A O 1
ATOM 1540 N N . GLY A 1 205 ? 11.570 -19.194 42.139 1.00 34.62 205 GLY A N 1
ATOM 1541 C CA . GLY A 1 205 ? 10.337 -18.789 42.806 1.00 34.62 205 GLY A CA 1
ATOM 1542 C C . GLY A 1 205 ? 10.543 -17.333 43.277 1.00 34.62 205 GLY A C 1
ATOM 1543 O O . GLY A 1 205 ? 11.672 -16.852 43.361 1.00 34.62 205 GLY A O 1
ATOM 1544 N N . ALA A 1 206 ? 9.446 -16.620 43.509 1.00 42.03 206 ALA A N 1
ATOM 1545 C CA . ALA A 1 206 ? 9.398 -15.203 43.864 1.00 42.03 206 ALA A CA 1
ATOM 1546 C C . ALA A 1 206 ? 9.880 -14.902 45.295 1.00 42.03 206 ALA A C 1
ATOM 1548 O O . ALA A 1 206 ? 9.635 -15.708 46.183 1.00 42.03 206 ALA A O 1
ATOM 1549 N N . HIS A 1 207 ? 10.425 -13.699 45.529 1.00 42.59 207 HIS A N 1
ATOM 1550 C CA . HIS A 1 207 ? 10.276 -12.956 46.788 1.00 42.59 207 HIS A CA 1
ATOM 1551 C C . HIS A 1 207 ? 10.373 -11.436 46.546 1.00 42.59 207 HIS A C 1
ATOM 1553 O O . HIS A 1 207 ? 11.213 -10.959 45.788 1.00 42.59 207 HIS A O 1
ATOM 1559 N N . ASN A 1 208 ? 9.458 -10.710 47.193 1.00 41.78 208 ASN A N 1
ATOM 1560 C CA . ASN A 1 208 ? 9.311 -9.253 47.226 1.00 41.78 208 ASN A CA 1
ATOM 1561 C C . ASN A 1 208 ? 10.392 -8.576 48.089 1.00 41.78 208 ASN A C 1
ATOM 1563 O O . ASN A 1 208 ? 10.858 -9.182 49.052 1.00 41.78 208 ASN A O 1
ATOM 1567 N N . GLY A 1 209 ? 10.657 -7.285 47.857 1.00 34.28 209 GLY A N 1
ATOM 1568 C CA . GLY A 1 209 ? 11.265 -6.408 48.868 1.00 34.28 209 GLY A CA 1
ATOM 1569 C C . GLY A 1 209 ? 11.983 -5.185 48.298 1.00 34.28 209 GLY A C 1
ATOM 1570 O O . GLY A 1 209 ? 12.874 -5.323 47.474 1.00 34.28 209 GLY A O 1
ATOM 1571 N N . LEU A 1 210 ? 11.556 -4.004 48.736 1.00 40.72 210 LEU A N 1
ATOM 1572 C CA . LEU A 1 210 ? 11.954 -2.657 48.316 1.00 40.72 210 LEU A CA 1
ATOM 1573 C C . LEU A 1 210 ? 13.343 -2.243 48.847 1.00 40.72 210 LEU A C 1
ATOM 1575 O O . LEU A 1 210 ? 13.703 -2.661 49.941 1.00 40.72 210 LEU A O 1
ATOM 1579 N N . ASP A 1 211 ? 14.079 -1.415 48.087 1.00 36.56 211 ASP A N 1
ATOM 1580 C CA . ASP A 1 211 ? 14.658 -0.110 48.502 1.00 36.56 211 ASP A CA 1
ATOM 1581 C C . ASP A 1 211 ? 15.905 0.314 47.682 1.00 36.56 211 ASP A C 1
ATOM 1583 O O . ASP A 1 211 ? 16.975 -0.267 47.800 1.00 36.56 211 ASP A O 1
ATOM 1587 N N . SER A 1 212 ? 15.713 1.379 46.885 1.00 42.62 212 SER A N 1
ATOM 1588 C CA . SER A 1 212 ? 16.588 2.524 46.529 1.00 42.62 212 SER A CA 1
ATOM 1589 C C . SER A 1 212 ? 18.079 2.392 46.114 1.00 42.62 212 SER A C 1
ATOM 1591 O O . SER A 1 212 ? 18.788 1.457 46.469 1.00 42.62 212 SER A O 1
ATOM 1593 N N . PRO A 1 213 ? 18.593 3.366 45.320 1.00 51.88 213 PRO A N 1
ATOM 1594 C CA . PRO A 1 213 ? 19.651 3.125 44.344 1.00 51.88 213 PRO A CA 1
ATOM 1595 C C . PRO A 1 213 ? 21.049 3.521 44.841 1.00 51.88 213 PRO A C 1
ATOM 1597 O O . PRO A 1 213 ? 21.238 4.558 45.477 1.00 51.88 213 PRO A O 1
ATOM 1600 N N . ARG A 1 214 ? 22.061 2.739 44.454 1.00 40.06 214 ARG A N 1
ATOM 1601 C CA . ARG A 1 214 ? 23.462 3.179 44.421 1.00 40.06 214 ARG A CA 1
ATOM 1602 C C . ARG A 1 214 ? 23.992 3.065 42.999 1.00 40.06 214 ARG A C 1
ATOM 1604 O O . ARG A 1 214 ? 24.095 1.970 42.453 1.00 40.06 214 ARG A O 1
ATOM 1611 N N . GLU A 1 215 ? 24.322 4.221 42.432 1.00 48.44 215 GLU A N 1
ATOM 1612 C CA . GLU A 1 215 ? 25.190 4.369 41.269 1.00 48.44 215 GLU A CA 1
ATOM 1613 C C . GLU A 1 215 ? 26.524 3.667 41.539 1.00 48.44 215 GLU A C 1
ATOM 1615 O O . GLU A 1 215 ? 27.284 4.067 42.420 1.00 48.44 215 GLU A O 1
ATOM 1620 N N . ILE A 1 216 ? 26.811 2.620 40.769 1.00 41.75 216 ILE A N 1
ATOM 1621 C CA . ILE A 1 216 ? 28.171 2.128 40.567 1.00 41.75 216 ILE A CA 1
ATOM 1622 C C . ILE A 1 216 ? 28.353 1.980 39.062 1.00 41.75 216 ILE A C 1
ATOM 1624 O O . ILE A 1 216 ? 27.862 1.050 38.424 1.00 41.75 216 ILE A O 1
ATOM 1628 N N . ASP A 1 217 ? 29.046 2.966 38.513 1.00 42.81 217 ASP A N 1
ATOM 1629 C CA . ASP A 1 217 ? 29.478 3.049 37.130 1.00 42.81 217 ASP A CA 1
ATOM 1630 C C . ASP A 1 217 ? 30.474 1.908 36.849 1.00 42.81 217 ASP A C 1
ATOM 1632 O O . ASP A 1 217 ? 31.567 1.854 37.410 1.00 42.81 217 ASP A O 1
ATOM 1636 N N . SER A 1 218 ? 30.077 0.942 36.021 1.00 38.03 218 SER A N 1
ATOM 1637 C CA . SER A 1 218 ? 30.919 -0.183 35.589 1.00 38.03 218 SER A CA 1
ATOM 1638 C C . SER A 1 218 ? 30.835 -0.327 34.072 1.00 38.03 218 SER A C 1
ATOM 1640 O O . SER A 1 218 ? 30.195 -1.233 33.542 1.00 38.03 218 SER A O 1
ATOM 1642 N N . ARG A 1 219 ? 31.482 0.591 33.345 1.00 44.91 219 ARG A N 1
ATOM 1643 C CA . ARG A 1 219 ? 31.783 0.402 31.919 1.00 44.91 219 ARG A CA 1
ATOM 1644 C C . ARG A 1 219 ? 33.013 -0.503 31.763 1.00 44.91 219 ARG A C 1
ATOM 1646 O O . ARG A 1 219 ? 34.053 -0.192 32.342 1.00 44.91 219 ARG A O 1
ATOM 1653 N N . PRO A 1 220 ? 32.962 -1.568 30.944 1.00 51.50 220 PRO A N 1
ATOM 1654 C CA . PRO A 1 220 ? 34.154 -2.326 30.588 1.00 51.50 220 PRO A CA 1
ATOM 1655 C C . PRO A 1 220 ? 34.984 -1.569 29.529 1.00 51.50 220 PRO A C 1
ATOM 1657 O O . PRO A 1 220 ? 34.423 -0.829 28.713 1.00 51.50 220 PRO A O 1
ATOM 1660 N N . PRO A 1 221 ? 36.318 -1.745 29.490 1.00 51.94 221 PRO A N 1
ATOM 1661 C CA . PRO A 1 221 ? 37.169 -1.046 28.538 1.00 51.94 221 PRO A CA 1
ATOM 1662 C C . PRO A 1 221 ? 37.046 -1.655 27.135 1.00 51.94 221 PRO A C 1
ATOM 1664 O O . PRO A 1 221 ? 37.280 -2.844 26.912 1.00 51.94 221 PRO A O 1
ATOM 1667 N N . THR A 1 222 ? 36.730 -0.813 26.153 1.00 43.25 222 THR A N 1
ATOM 1668 C CA . THR A 1 222 ? 36.796 -1.151 24.728 1.00 43.25 222 THR A CA 1
ATOM 1669 C C . THR A 1 222 ? 38.248 -1.391 24.308 1.00 43.25 222 THR A C 1
ATOM 1671 O O . THR A 1 222 ? 39.079 -0.481 24.373 1.00 43.25 222 THR A O 1
ATOM 1674 N N . ARG A 1 223 ? 38.548 -2.605 23.830 1.00 43.12 223 ARG A N 1
ATOM 1675 C CA . ARG A 1 223 ? 39.793 -2.937 23.120 1.00 43.12 223 ARG A CA 1
ATOM 1676 C C . ARG A 1 223 ? 39.931 -2.050 21.877 1.00 43.12 223 ARG A C 1
ATOM 1678 O O . ARG A 1 223 ? 39.132 -2.146 20.949 1.00 43.12 223 ARG A O 1
ATOM 1685 N N . ARG A 1 224 ? 40.961 -1.200 21.851 1.00 38.44 224 ARG A N 1
ATOM 1686 C CA . ARG A 1 224 ? 41.389 -0.461 20.655 1.00 38.44 224 ARG A CA 1
ATOM 1687 C C . ARG A 1 224 ? 42.124 -1.415 19.712 1.00 38.44 224 ARG A C 1
ATOM 1689 O O . ARG A 1 224 ? 43.181 -1.931 20.063 1.00 38.44 224 ARG A O 1
ATOM 1696 N N . PHE A 1 225 ? 41.577 -1.626 18.519 1.00 43.31 225 PHE A N 1
ATOM 1697 C CA . PHE A 1 225 ? 42.311 -2.213 17.397 1.00 43.31 225 PHE A CA 1
ATOM 1698 C C . PHE A 1 225 ? 43.276 -1.171 16.799 1.00 43.31 225 PHE A C 1
ATOM 1700 O O . PHE A 1 225 ? 42.927 0.012 16.745 1.00 43.31 225 PHE A O 1
ATOM 1707 N N . PRO A 1 226 ? 44.477 -1.567 16.339 1.00 53.00 226 PRO A N 1
ATOM 1708 C CA . PRO A 1 226 ? 45.406 -0.644 15.705 1.00 53.00 226 PRO A CA 1
ATOM 1709 C C . PRO A 1 226 ? 44.900 -0.213 14.322 1.00 53.00 226 PRO A C 1
ATOM 1711 O O . PRO A 1 226 ? 44.564 -1.028 13.462 1.00 53.00 226 PRO A O 1
ATOM 1714 N N . VAL A 1 227 ? 44.881 1.104 14.125 1.00 41.31 227 VAL A N 1
ATOM 1715 C CA . VAL A 1 227 ? 44.577 1.797 12.872 1.00 41.31 227 VAL A CA 1
ATOM 1716 C C . VAL A 1 227 ? 45.585 1.371 11.799 1.00 41.31 227 VAL A C 1
ATOM 1718 O O . VAL A 1 227 ? 46.785 1.625 11.916 1.00 41.31 227 VAL A O 1
ATOM 1721 N N . ARG A 1 228 ? 45.102 0.721 10.733 1.00 39.72 228 ARG A N 1
ATOM 1722 C CA . ARG A 1 228 ? 45.878 0.506 9.504 1.00 39.72 228 ARG A CA 1
ATOM 1723 C C . ARG A 1 228 ? 46.133 1.858 8.830 1.00 39.72 228 ARG A C 1
ATOM 1725 O O . ARG A 1 228 ? 45.204 2.624 8.596 1.00 39.72 228 ARG A O 1
ATOM 1732 N N . LYS A 1 229 ? 47.401 2.127 8.511 1.00 47.69 229 LYS A N 1
ATOM 1733 C CA . LYS A 1 229 ? 47.846 3.293 7.732 1.00 47.69 229 LYS A CA 1
ATOM 1734 C C . LYS A 1 229 ? 47.198 3.281 6.334 1.00 47.69 229 LYS A C 1
ATOM 1736 O O . LYS A 1 229 ? 47.160 2.211 5.721 1.00 47.69 229 LYS A O 1
ATOM 1741 N N . PRO A 1 230 ? 46.739 4.423 5.795 1.00 46.78 230 PRO A N 1
ATOM 1742 C CA . PRO A 1 230 ? 46.270 4.493 4.418 1.00 46.78 230 PRO A CA 1
ATOM 1743 C C . PRO A 1 230 ? 47.447 4.519 3.430 1.00 46.78 230 PRO A C 1
ATOM 1745 O O . PRO A 1 230 ? 48.448 5.205 3.630 1.00 46.78 230 PRO A O 1
ATOM 1748 N N . ILE A 1 231 ? 47.299 3.750 2.353 1.00 50.19 231 ILE A N 1
ATOM 1749 C CA . ILE A 1 231 ? 48.170 3.720 1.171 1.00 50.19 231 ILE A CA 1
ATOM 1750 C C . ILE A 1 231 ? 47.977 5.036 0.390 1.00 50.19 231 ILE A C 1
ATOM 1752 O O . ILE A 1 231 ? 46.827 5.449 0.211 1.00 50.19 231 ILE A O 1
ATOM 1756 N N . PRO A 1 232 ? 49.039 5.700 -0.110 1.00 45.34 232 PRO A N 1
ATOM 1757 C CA . PRO A 1 232 ? 48.893 6.941 -0.862 1.00 45.34 232 PRO A CA 1
ATOM 1758 C C . PRO A 1 232 ? 48.275 6.667 -2.240 1.00 45.34 232 PRO A C 1
ATOM 1760 O O . PRO A 1 232 ? 48.853 5.965 -3.073 1.00 45.34 232 PRO A O 1
ATOM 1763 N N . ARG A 1 233 ? 47.095 7.242 -2.499 1.00 40.59 233 ARG A N 1
ATOM 1764 C CA . ARG A 1 233 ? 46.514 7.305 -3.844 1.00 40.59 233 ARG A CA 1
ATOM 1765 C C . ARG A 1 233 ? 47.196 8.423 -4.631 1.00 40.59 233 ARG A C 1
ATOM 1767 O O . ARG A 1 233 ? 47.151 9.585 -4.236 1.00 40.59 233 ARG A O 1
ATOM 1774 N N . ARG A 1 234 ? 47.820 8.050 -5.754 1.00 42.09 234 ARG A N 1
ATOM 1775 C CA . ARG A 1 234 ? 48.233 8.972 -6.821 1.00 42.09 234 ARG A CA 1
ATOM 1776 C C . ARG A 1 234 ? 47.020 9.769 -7.300 1.00 42.09 234 ARG A C 1
ATOM 1778 O O . ARG A 1 234 ? 45.940 9.208 -7.472 1.00 42.09 234 ARG A O 1
ATOM 1785 N N . GLY A 1 235 ? 47.234 11.068 -7.478 1.00 40.44 235 GLY A N 1
ATOM 1786 C CA . GLY A 1 235 ? 46.207 12.045 -7.802 1.00 40.44 235 GLY A CA 1
ATOM 1787 C C . GLY A 1 235 ? 45.505 11.809 -9.137 1.00 40.44 235 GLY A C 1
ATOM 1788 O O . GLY A 1 235 ? 46.073 11.292 -10.097 1.00 40.44 235 GLY A O 1
ATOM 1789 N N . SER A 1 236 ? 44.257 12.259 -9.181 1.00 38.03 236 SER A N 1
ATOM 1790 C CA . SER A 1 236 ? 43.581 12.706 -10.395 1.00 38.03 236 SER A CA 1
ATOM 1791 C C . SER A 1 236 ? 43.065 14.125 -10.141 1.00 38.03 236 SER A C 1
ATOM 1793 O O . SER A 1 236 ? 42.736 14.431 -8.990 1.00 38.03 236 SER A O 1
ATOM 1795 N N . PRO A 1 237 ? 43.051 15.011 -11.153 1.00 49.69 237 PRO A N 1
ATOM 1796 C CA . PRO A 1 237 ? 42.800 16.426 -10.941 1.00 49.69 237 PRO A CA 1
ATOM 1797 C C . PRO A 1 237 ? 41.317 16.693 -10.699 1.00 49.69 237 PRO A C 1
ATOM 1799 O O . PRO A 1 237 ? 40.447 16.176 -11.398 1.00 49.69 237 PRO A O 1
ATOM 1802 N N . VAL A 1 238 ? 41.082 17.543 -9.709 1.00 34.00 238 VAL A N 1
ATOM 1803 C CA . VAL A 1 238 ? 39.812 18.181 -9.377 1.00 34.00 238 VAL A CA 1
ATOM 1804 C C . VAL A 1 238 ? 39.464 19.172 -10.488 1.00 34.00 238 VAL A C 1
ATOM 1806 O O . VAL A 1 238 ? 40.190 20.141 -10.694 1.00 34.00 238 VAL A O 1
ATOM 1809 N N . TRP A 1 239 ? 38.349 18.948 -11.181 1.00 37.88 239 TRP A N 1
ATOM 1810 C CA . TRP A 1 239 ? 37.602 20.037 -11.804 1.00 37.88 239 TRP A CA 1
ATOM 1811 C C . TRP A 1 239 ? 36.603 20.517 -10.757 1.00 37.88 239 TRP A C 1
ATOM 1813 O O . TRP A 1 239 ? 35.742 19.756 -10.323 1.00 37.88 239 TRP A O 1
ATOM 1823 N N . ALA A 1 240 ? 36.812 21.738 -10.278 1.00 39.81 240 ALA A N 1
ATOM 1824 C CA . ALA A 1 240 ? 35.943 22.387 -9.315 1.00 39.81 240 ALA A CA 1
ATOM 1825 C C . ALA A 1 240 ? 34.632 22.795 -9.997 1.00 39.81 240 ALA A C 1
ATOM 1827 O O . ALA A 1 240 ? 34.648 23.496 -11.009 1.00 39.81 240 ALA A O 1
ATOM 1828 N N . GLU A 1 241 ? 33.516 22.370 -9.418 1.00 39.62 241 GLU A N 1
ATOM 1829 C CA . GLU A 1 241 ? 32.218 23.005 -9.606 1.00 39.62 241 GLU A CA 1
ATOM 1830 C C . GLU A 1 241 ? 32.148 24.223 -8.679 1.00 39.62 241 GLU A C 1
ATOM 1832 O O . GLU A 1 241 ? 32.434 24.129 -7.484 1.00 39.62 241 GLU A O 1
ATOM 1837 N N . ALA A 1 242 ? 31.781 25.366 -9.249 1.00 43.34 242 ALA A N 1
ATOM 1838 C CA . ALA A 1 242 ? 31.286 26.521 -8.524 1.00 43.34 242 ALA A CA 1
ATOM 1839 C C . ALA A 1 242 ? 29.861 26.788 -9.026 1.00 43.34 242 ALA A C 1
ATOM 1841 O O . ALA A 1 242 ? 29.654 27.142 -10.187 1.00 43.34 242 ALA A O 1
ATOM 1842 N N . GLU A 1 243 ? 28.892 26.567 -8.140 1.00 46.47 243 GLU A N 1
ATOM 1843 C CA . GLU A 1 243 ? 27.608 27.280 -8.098 1.00 46.47 243 GLU A CA 1
ATOM 1844 C C . GLU A 1 243 ? 27.926 28.788 -7.940 1.00 46.47 243 GLU A C 1
ATOM 1846 O O . GLU A 1 243 ? 28.978 29.130 -7.406 1.00 46.47 243 GLU A O 1
ATOM 1851 N N . ALA A 1 244 ? 27.157 29.800 -8.323 1.00 47.03 244 ALA A N 1
ATOM 1852 C CA . ALA A 1 244 ? 25.810 30.027 -8.832 1.00 47.03 244 ALA A CA 1
ATOM 1853 C C . ALA A 1 244 ? 25.773 31.538 -9.189 1.00 47.03 244 ALA A C 1
ATOM 1855 O O . ALA A 1 244 ? 26.564 32.290 -8.627 1.00 47.03 244 ALA A O 1
ATOM 1856 N N . ASP A 1 245 ? 24.906 31.988 -10.104 1.00 35.50 245 ASP A N 1
ATOM 1857 C CA . ASP A 1 245 ? 24.058 33.190 -9.935 1.00 35.50 245 ASP A CA 1
ATOM 1858 C C . ASP A 1 245 ? 23.426 33.642 -11.258 1.00 35.50 245 ASP A C 1
ATOM 1860 O O . ASP A 1 245 ? 23.997 33.536 -12.344 1.00 35.50 245 ASP A O 1
ATOM 1864 N N . GLY A 1 246 ? 22.173 34.080 -11.149 1.00 47.47 246 GLY A N 1
ATOM 1865 C CA . GLY A 1 246 ? 21.265 34.297 -12.264 1.00 47.47 246 GLY A CA 1
ATOM 1866 C C . GLY A 1 246 ? 21.619 35.461 -13.187 1.00 47.47 246 GLY A C 1
ATOM 1867 O O . GLY A 1 246 ? 22.095 36.510 -12.766 1.00 47.47 246 GLY A O 1
ATOM 1868 N N . ALA A 1 247 ? 21.253 35.302 -14.457 1.00 33.44 247 ALA A N 1
ATOM 1869 C CA . ALA A 1 247 ? 20.988 36.404 -15.369 1.00 33.44 247 ALA A CA 1
ATOM 1870 C C . ALA A 1 247 ? 20.021 35.939 -16.469 1.00 33.44 247 ALA A C 1
ATOM 1872 O O . ALA A 1 247 ? 20.136 34.838 -17.006 1.00 33.44 247 ALA A O 1
ATOM 1873 N N . ALA A 1 248 ? 19.038 36.789 -16.755 1.00 41.72 248 ALA A N 1
ATOM 1874 C CA . ALA A 1 248 ? 18.016 36.644 -17.786 1.00 41.72 248 ALA A CA 1
ATOM 1875 C C . ALA A 1 248 ? 18.605 36.430 -19.202 1.00 41.72 248 ALA A C 1
ATOM 1877 O O . ALA A 1 248 ? 19.752 36.809 -19.452 1.00 41.72 248 ALA A O 1
ATOM 1878 N N . PRO A 1 249 ? 17.835 35.882 -20.164 1.00 41.44 249 PRO A N 1
ATOM 1879 C CA . PRO A 1 249 ? 18.336 35.676 -21.515 1.00 41.44 249 PRO A CA 1
ATOM 1880 C C . PRO A 1 249 ? 18.351 37.010 -22.272 1.00 41.44 249 PRO A C 1
ATOM 1882 O O . PRO A 1 249 ? 17.313 37.518 -22.692 1.00 41.44 249 PRO A O 1
ATOM 1885 N N . VAL A 1 250 ? 19.545 37.572 -22.446 1.00 39.28 250 VAL A N 1
ATOM 1886 C CA . VAL A 1 250 ? 19.808 38.658 -23.392 1.00 39.28 250 VAL A CA 1
ATOM 1887 C C . VAL A 1 250 ? 19.952 38.062 -24.790 1.00 39.28 250 VAL A C 1
ATOM 1889 O O . VAL A 1 250 ? 20.801 37.203 -25.040 1.00 39.28 250 VAL A O 1
ATOM 1892 N N . GLU A 1 251 ? 19.107 38.550 -25.697 1.00 48.25 251 GLU A N 1
ATOM 1893 C CA . GLU A 1 251 ? 19.238 38.411 -27.142 1.00 48.25 251 GLU A CA 1
ATOM 1894 C C . GLU A 1 251 ? 20.678 38.702 -27.574 1.00 48.25 251 GLU A C 1
ATOM 1896 O O . GLU A 1 251 ? 21.173 39.822 -27.469 1.00 48.25 251 GLU A O 1
ATOM 1901 N N . SER A 1 252 ? 21.366 37.686 -28.086 1.00 39.16 252 SER A N 1
ATOM 1902 C CA . SER A 1 252 ? 22.637 37.873 -28.773 1.00 39.16 252 SER A CA 1
ATOM 1903 C C . SER A 1 252 ? 22.622 37.085 -30.072 1.00 39.16 252 SER A C 1
ATOM 1905 O O . SER A 1 252 ? 22.790 35.870 -30.145 1.00 39.16 252 SER A O 1
ATOM 1907 N N . SER A 1 253 ? 22.357 37.867 -31.112 1.00 52.12 253 SER A N 1
ATOM 1908 C CA . SER A 1 253 ? 22.695 37.635 -32.503 1.00 52.12 253 SER A CA 1
ATOM 1909 C C . SER A 1 253 ? 24.029 36.895 -32.646 1.00 52.12 253 SER A C 1
ATOM 1911 O O . SER A 1 253 ? 25.084 37.426 -32.306 1.00 52.12 253 SER A O 1
ATOM 1913 N N . GLN A 1 254 ? 23.984 35.677 -33.184 1.00 40.50 254 GLN A N 1
ATOM 1914 C CA . GLN A 1 254 ? 25.133 35.047 -33.824 1.00 40.50 254 GLN A CA 1
ATOM 1915 C C . GLN A 1 254 ? 24.680 34.425 -35.140 1.00 40.50 254 GLN A C 1
ATOM 1917 O O . GLN A 1 254 ? 24.101 33.340 -35.211 1.00 40.50 254 GLN A O 1
ATOM 1922 N N . HIS A 1 255 ? 24.965 35.169 -36.203 1.00 45.09 255 HIS A N 1
ATOM 1923 C CA . HIS A 1 255 ? 25.047 34.682 -37.566 1.00 45.09 255 HIS A CA 1
ATOM 1924 C C . HIS A 1 255 ? 26.133 33.598 -37.651 1.00 45.09 255 HIS A C 1
ATOM 1926 O O . HIS A 1 255 ? 27.305 33.880 -37.879 1.00 45.09 255 HIS A O 1
ATOM 1932 N N . GLY A 1 256 ? 25.737 32.342 -37.453 1.00 37.12 256 GLY A N 1
ATOM 1933 C CA . GLY A 1 256 ? 26.544 31.171 -37.773 1.00 37.12 256 GLY A CA 1
ATOM 1934 C C . GLY A 1 256 ? 26.415 30.848 -39.255 1.00 37.12 256 GLY A C 1
ATOM 1935 O O . GLY A 1 256 ? 25.451 30.212 -39.678 1.00 37.12 256 GLY A O 1
ATOM 1936 N N . ALA A 1 257 ? 27.378 31.326 -40.039 1.00 43.97 257 ALA A N 1
ATOM 1937 C CA . ALA A 1 257 ? 27.540 31.046 -41.456 1.00 43.97 257 ALA A CA 1
ATOM 1938 C C . ALA A 1 257 ? 27.631 29.531 -41.714 1.00 43.97 257 ALA A C 1
ATOM 1940 O O . ALA A 1 257 ? 28.680 28.907 -41.553 1.00 43.97 257 ALA A O 1
ATOM 1941 N N . ALA A 1 258 ? 26.523 28.933 -42.150 1.00 40.56 258 ALA A N 1
ATOM 1942 C CA . ALA A 1 258 ? 26.540 27.645 -42.822 1.00 40.56 258 ALA A CA 1
ATOM 1943 C C . ALA A 1 258 ? 27.136 27.862 -44.219 1.00 40.56 258 ALA A C 1
ATOM 1945 O O . ALA A 1 258 ? 26.436 28.250 -45.154 1.00 40.56 258 ALA A O 1
ATOM 1946 N N . GLY A 1 259 ? 28.449 27.654 -44.331 1.00 36.97 259 GLY A N 1
ATOM 1947 C CA . GLY A 1 259 ? 29.159 27.573 -45.601 1.00 36.97 259 GLY A CA 1
ATOM 1948 C C . GLY A 1 259 ? 28.580 26.442 -46.444 1.00 36.97 259 GLY A C 1
ATOM 1949 O O . GLY A 1 259 ? 28.959 25.280 -46.307 1.00 36.97 259 GLY A O 1
ATOM 1950 N N . HIS A 1 260 ? 27.623 26.794 -47.296 1.00 44.69 260 HIS A N 1
ATOM 1951 C CA . HIS A 1 260 ? 27.253 26.006 -48.457 1.00 44.69 260 HIS A CA 1
ATOM 1952 C C . HIS A 1 260 ? 28.505 25.847 -49.334 1.00 44.69 260 HIS A C 1
ATOM 1954 O O . HIS A 1 260 ? 29.170 26.849 -49.600 1.00 44.69 260 HIS A O 1
ATOM 1960 N N . PRO A 1 261 ? 28.843 24.635 -49.809 1.00 49.03 261 PRO A N 1
ATOM 1961 C CA . PRO A 1 261 ? 29.798 24.522 -50.902 1.00 49.03 261 PRO A CA 1
ATOM 1962 C C . PRO A 1 261 ? 29.219 25.277 -52.112 1.00 49.03 261 PRO A C 1
ATOM 1964 O O . PRO A 1 261 ? 28.024 25.104 -52.393 1.00 49.03 261 PRO A O 1
ATOM 1967 N N . PRO A 1 262 ? 30.005 26.116 -52.807 1.00 43.88 262 PRO A N 1
ATOM 1968 C CA . PRO A 1 262 ? 29.539 26.768 -54.018 1.00 43.88 262 PRO A CA 1
ATOM 1969 C C . PRO A 1 262 ? 29.212 25.679 -55.042 1.00 43.88 262 PRO A C 1
ATOM 1971 O O . PRO A 1 262 ? 30.041 24.841 -55.395 1.00 43.88 262 PRO A O 1
ATOM 1974 N N . GLN A 1 263 ? 27.944 25.628 -55.446 1.00 49.69 263 GLN A N 1
ATOM 1975 C CA . GLN A 1 263 ? 27.558 24.959 -56.676 1.00 49.69 263 GLN A CA 1
ATOM 1976 C C . GLN A 1 263 ? 27.929 25.911 -57.806 1.00 49.69 263 GLN A C 1
ATOM 1978 O O . GLN A 1 263 ? 27.099 26.715 -58.228 1.00 49.69 263 GLN A O 1
ATOM 1983 N N . ASP A 1 264 ? 29.173 25.816 -58.265 1.00 39.78 264 ASP A N 1
ATOM 1984 C CA . ASP A 1 264 ? 29.612 26.425 -59.517 1.00 39.78 264 ASP A CA 1
ATOM 1985 C C . ASP A 1 264 ? 28.923 25.664 -60.653 1.00 39.78 264 ASP A C 1
ATOM 1987 O O . ASP A 1 264 ? 29.393 24.647 -61.163 1.00 39.78 264 ASP A O 1
ATOM 1991 N N . ASN A 1 265 ? 27.714 26.116 -60.972 1.00 53.78 265 ASN A N 1
ATOM 1992 C CA . ASN A 1 265 ? 26.996 25.752 -62.177 1.00 53.78 265 ASN A CA 1
ATOM 1993 C C . ASN A 1 265 ? 27.320 26.793 -63.251 1.00 53.78 265 ASN A C 1
ATOM 1995 O O . ASN A 1 265 ? 26.432 27.487 -63.741 1.00 53.78 265 ASN A O 1
ATOM 1999 N N . ASP A 1 266 ? 28.601 26.892 -63.597 1.00 46.19 266 ASP A N 1
ATOM 2000 C CA . ASP A 1 266 ? 29.056 27.634 -64.763 1.00 46.19 266 ASP A CA 1
ATOM 2001 C C . ASP A 1 266 ? 28.959 26.709 -65.977 1.00 46.19 266 ASP A C 1
ATOM 2003 O O . ASP A 1 266 ? 29.927 26.098 -66.430 1.00 46.19 266 ASP A O 1
ATOM 2007 N N . GLN A 1 267 ? 27.752 26.619 -66.542 1.00 48.34 267 GLN A N 1
ATOM 2008 C CA . GLN A 1 267 ? 27.602 26.379 -67.976 1.00 48.34 267 GLN A CA 1
ATOM 2009 C C . GLN A 1 267 ? 28.083 27.631 -68.725 1.00 48.34 267 GLN A C 1
ATOM 2011 O O . GLN A 1 267 ? 27.302 28.345 -69.346 1.00 48.34 267 GLN A O 1
ATOM 2016 N N . ALA A 1 268 ? 29.383 27.912 -68.654 1.00 47.22 268 ALA A N 1
ATOM 2017 C CA . ALA A 1 268 ? 30.045 28.757 -69.626 1.00 47.22 268 ALA A CA 1
ATOM 2018 C C . ALA A 1 268 ? 30.298 27.879 -70.854 1.00 47.22 268 ALA A C 1
ATOM 2020 O O . ALA A 1 268 ? 31.271 27.127 -70.925 1.00 47.22 268 ALA A O 1
ATOM 2021 N N . SER A 1 269 ? 29.380 27.937 -71.816 1.00 53.78 269 SER A N 1
ATOM 2022 C CA . SER A 1 269 ? 29.656 27.565 -73.198 1.00 53.78 269 SER A CA 1
ATOM 2023 C C . SER A 1 269 ? 30.734 28.510 -73.732 1.00 53.78 269 SER A C 1
ATOM 2025 O O . SER A 1 269 ? 30.431 29.523 -74.356 1.00 53.78 269 SER A O 1
ATOM 2027 N N . LEU A 1 270 ? 31.994 28.201 -73.426 1.00 46.25 270 LEU A N 1
ATOM 2028 C CA . LEU A 1 270 ? 33.158 28.749 -74.104 1.00 46.25 270 LEU A CA 1
ATOM 2029 C C . LEU A 1 270 ? 33.149 28.188 -75.527 1.00 46.25 270 LEU A C 1
ATOM 2031 O O . LEU A 1 270 ? 33.700 27.124 -75.805 1.00 46.25 270 LEU A O 1
ATOM 2035 N N . THR A 1 271 ? 32.465 28.890 -76.426 1.00 46.09 271 THR A N 1
ATOM 2036 C CA . THR A 1 271 ? 32.789 28.862 -77.849 1.00 46.09 271 THR A CA 1
ATOM 2037 C C . THR A 1 271 ? 34.180 29.465 -77.970 1.00 46.09 271 THR A C 1
ATOM 2039 O O . THR A 1 271 ? 34.356 30.674 -77.868 1.00 46.09 271 THR A O 1
ATOM 2042 N N . PHE A 1 272 ? 35.185 28.599 -78.053 1.00 40.88 272 PHE A N 1
ATOM 2043 C CA . PHE A 1 272 ? 36.546 29.006 -78.351 1.00 40.88 272 PHE A CA 1
ATOM 2044 C C . PHE A 1 272 ? 36.559 29.398 -79.831 1.00 40.88 272 PHE A C 1
ATOM 2046 O O . PHE A 1 272 ? 36.523 28.521 -80.696 1.00 40.88 272 PHE A O 1
ATOM 2053 N N . ASP A 1 273 ? 36.516 30.699 -80.116 1.00 47.94 273 ASP A N 1
ATOM 2054 C CA . ASP A 1 273 ? 36.877 31.222 -81.428 1.00 47.94 273 ASP A CA 1
ATOM 2055 C C . ASP A 1 273 ? 38.326 30.797 -81.686 1.00 47.94 273 ASP A C 1
ATOM 2057 O O . ASP A 1 273 ? 39.257 31.183 -80.976 1.00 47.94 273 ASP A O 1
ATOM 2061 N N . VAL A 1 274 ? 38.497 29.880 -82.636 1.00 50.69 274 VAL A N 1
ATOM 2062 C CA . VAL A 1 274 ? 39.811 29.453 -83.104 1.00 50.69 274 VAL A CA 1
ATOM 2063 C C . VAL A 1 274 ? 40.326 30.583 -83.984 1.00 50.69 274 VAL A C 1
ATOM 2065 O O . VAL A 1 274 ? 40.029 30.623 -85.175 1.00 50.69 274 VAL A O 1
ATOM 2068 N N . ASP A 1 275 ? 41.062 31.515 -83.382 1.00 47.09 275 ASP A N 1
ATOM 2069 C CA . ASP A 1 275 ? 41.876 32.465 -84.131 1.00 47.09 275 ASP A CA 1
ATOM 2070 C C . ASP A 1 275 ? 42.914 31.678 -84.943 1.00 47.09 275 ASP A C 1
ATOM 2072 O O . ASP A 1 275 ? 43.823 31.022 -84.423 1.00 47.09 275 ASP A O 1
ATOM 2076 N N . GLU A 1 276 ? 42.720 31.721 -86.256 1.00 55.22 276 GLU A N 1
ATOM 2077 C CA . GLU A 1 276 ? 43.526 31.116 -87.308 1.00 55.22 276 GLU A CA 1
ATOM 2078 C C . GLU A 1 276 ? 44.827 31.915 -87.510 1.00 55.22 276 GLU A C 1
ATOM 2080 O O . GLU A 1 276 ? 45.111 32.459 -88.573 1.00 55.22 276 GLU A O 1
ATOM 2085 N N . SER A 1 277 ? 45.642 32.003 -86.461 1.00 57.69 277 SER A N 1
ATOM 2086 C CA . SER A 1 277 ? 47.021 32.487 -86.536 1.00 57.69 277 SER A CA 1
ATOM 2087 C C . SER A 1 277 ? 47.937 31.453 -85.896 1.00 57.69 277 SER A C 1
ATOM 2089 O O . SER A 1 277 ? 48.473 31.629 -84.802 1.00 57.69 277 SER A O 1
ATOM 2091 N N . VAL A 1 278 ? 48.073 30.324 -86.593 1.00 54.38 278 VAL A N 1
ATOM 2092 C CA . VAL A 1 278 ? 49.097 29.319 -86.317 1.00 54.38 278 VAL A CA 1
ATOM 2093 C C . VAL A 1 278 ? 50.438 29.937 -86.705 1.00 54.38 278 VAL A C 1
ATOM 2095 O O . VAL A 1 278 ? 50.897 29.806 -87.839 1.00 54.38 278 VAL A O 1
ATOM 2098 N N . GLU A 1 279 ? 51.079 30.629 -85.762 1.00 54.25 279 GLU A N 1
ATOM 2099 C CA . GLU A 1 279 ? 52.534 30.702 -85.784 1.00 54.25 279 GLU A CA 1
ATOM 2100 C C . GLU A 1 279 ? 53.035 29.259 -85.813 1.00 54.25 279 GLU A C 1
ATOM 2102 O O . GLU A 1 279 ? 52.674 28.442 -84.962 1.00 54.25 279 GLU A O 1
ATOM 2107 N N . ALA A 1 280 ? 53.783 28.925 -86.862 1.00 55.19 280 ALA A N 1
ATOM 2108 C CA . ALA A 1 280 ? 54.365 27.614 -87.068 1.00 55.19 280 ALA A CA 1
ATOM 2109 C C . ALA A 1 280 ? 55.256 27.273 -85.867 1.00 55.19 280 ALA A C 1
ATOM 2111 O O . ALA A 1 280 ? 56.426 27.644 -85.814 1.00 55.19 280 ALA A O 1
ATOM 2112 N N . PHE A 1 281 ? 54.674 26.592 -84.878 1.00 53.47 281 PHE A N 1
ATOM 2113 C CA . PHE A 1 281 ? 55.400 26.040 -83.751 1.00 53.47 281 PHE A CA 1
ATOM 2114 C C . PHE A 1 281 ? 56.363 25.011 -84.330 1.00 53.47 281 PHE A C 1
ATOM 2116 O O . PHE A 1 281 ? 55.945 23.971 -84.844 1.00 53.47 281 PHE A O 1
ATOM 2123 N N . ASP A 1 282 ? 57.643 25.365 -84.331 1.00 53.81 282 ASP A N 1
ATOM 2124 C CA . ASP A 1 282 ? 58.709 24.610 -84.963 1.00 53.81 282 ASP A CA 1
ATOM 2125 C C . ASP A 1 282 ? 58.871 23.245 -84.270 1.00 53.81 282 ASP A C 1
ATOM 2127 O O . ASP A 1 282 ? 59.614 23.064 -83.303 1.00 53.81 282 ASP A O 1
ATOM 2131 N N . LEU A 1 283 ? 58.119 22.260 -84.769 1.00 55.94 283 LEU A N 1
ATOM 2132 C CA . LEU A 1 283 ? 58.141 20.859 -84.348 1.00 55.94 283 LEU A CA 1
ATOM 2133 C C . LEU A 1 283 ? 59.517 20.201 -84.552 1.00 55.94 283 LEU A C 1
ATOM 2135 O O . LEU A 1 283 ? 59.713 19.074 -84.100 1.00 55.94 283 LEU A O 1
ATOM 2139 N N . SER A 1 284 ? 60.482 20.887 -85.177 1.00 55.69 284 SER A N 1
ATOM 2140 C CA . SER A 1 284 ? 61.857 20.403 -85.321 1.00 55.69 284 SER A CA 1
ATOM 2141 C C . SER A 1 284 ? 62.678 20.462 -84.021 1.00 55.69 284 SER A C 1
ATOM 2143 O O . SER A 1 284 ? 63.689 19.767 -83.914 1.00 55.69 284 SER A O 1
ATOM 2145 N N . LEU A 1 285 ? 62.225 21.201 -82.994 1.00 55.12 285 LEU A N 1
ATOM 2146 C CA . LEU A 1 285 ? 62.866 21.227 -81.668 1.00 55.12 285 LEU A CA 1
ATOM 2147 C C . LEU A 1 285 ? 62.386 20.126 -80.708 1.00 55.12 285 LEU A C 1
ATOM 2149 O O . LEU A 1 285 ? 63.016 19.898 -79.669 1.00 55.12 285 LEU A O 1
ATOM 2153 N N . VAL A 1 286 ? 61.315 19.400 -81.044 1.00 58.12 286 VAL A N 1
ATOM 2154 C CA . VAL A 1 286 ? 60.880 18.228 -80.275 1.00 58.12 286 VAL A CA 1
ATOM 2155 C C . VAL A 1 286 ? 61.699 17.034 -80.747 1.00 58.12 286 VAL A C 1
ATOM 2157 O O . VAL A 1 286 ? 61.361 16.363 -81.720 1.00 58.12 286 VAL A O 1
ATOM 2160 N N . LYS A 1 287 ? 62.813 16.771 -80.056 1.00 62.31 287 LYS A N 1
ATOM 2161 C CA . LYS A 1 287 ? 63.596 15.548 -80.274 1.00 62.31 287 LYS A CA 1
ATOM 2162 C C . LYS A 1 287 ? 62.644 14.343 -80.214 1.00 62.31 287 LYS A C 1
ATOM 2164 O O . LYS A 1 287 ? 61.920 14.229 -79.223 1.00 62.31 287 LYS A O 1
ATOM 2169 N N . PRO A 1 288 ? 62.620 13.457 -81.226 1.00 61.81 288 PRO A N 1
ATOM 2170 C CA . PRO A 1 288 ? 61.777 12.273 -81.184 1.00 61.81 288 PRO A CA 1
ATOM 2171 C C . PRO A 1 288 ? 62.169 11.440 -79.963 1.00 61.81 288 PRO A C 1
ATOM 2173 O O . PRO A 1 288 ? 63.286 10.927 -79.881 1.00 61.81 288 PRO A O 1
ATOM 2176 N N . GLU A 1 289 ? 61.259 11.355 -78.991 1.00 62.28 289 GLU A N 1
ATOM 2177 C CA . GLU A 1 289 ? 61.413 10.479 -77.833 1.00 62.28 289 GLU A CA 1
ATOM 2178 C C . GLU A 1 289 ? 61.683 9.061 -78.331 1.00 62.28 289 GLU A C 1
ATOM 2180 O O . GLU A 1 289 ? 60.955 8.537 -79.183 1.00 62.28 289 GLU A O 1
ATOM 2185 N N . SER A 1 290 ? 62.725 8.421 -77.800 1.00 80.44 290 SER A N 1
ATOM 2186 C CA . SER A 1 290 ? 62.975 7.028 -78.156 1.00 80.44 290 SER A CA 1
ATOM 2187 C C . SER A 1 290 ? 61.776 6.183 -77.706 1.00 80.44 290 SER A C 1
ATOM 2189 O O . SER A 1 290 ? 61.197 6.405 -76.641 1.00 80.44 290 SER A O 1
ATOM 2191 N N . TYR A 1 291 ? 61.398 5.178 -78.495 1.00 81.62 291 TYR A N 1
ATOM 2192 C CA . TYR A 1 291 ? 60.278 4.278 -78.186 1.00 81.62 291 TYR A CA 1
ATOM 2193 C C . TYR A 1 291 ? 60.331 3.700 -76.753 1.00 81.62 291 TYR A C 1
ATOM 2195 O O . TYR A 1 291 ? 59.298 3.492 -76.107 1.00 81.62 291 TYR A O 1
ATOM 2203 N N . HIS A 1 292 ? 61.540 3.473 -76.231 1.00 82.69 292 HIS A N 1
ATOM 2204 C CA . HIS A 1 292 ? 61.762 2.995 -74.869 1.00 82.69 292 HIS A CA 1
ATOM 2205 C C . HIS A 1 292 ? 61.328 4.003 -73.796 1.00 82.69 292 HIS A C 1
ATOM 2207 O O . HIS A 1 292 ? 60.742 3.598 -72.791 1.00 82.69 292 HIS A O 1
ATOM 2213 N N . GLU A 1 293 ? 61.538 5.296 -74.027 1.00 85.69 293 GLU A N 1
ATOM 2214 C CA . GLU A 1 293 ? 61.172 6.378 -73.107 1.00 85.69 293 GLU A CA 1
ATOM 2215 C C . GLU A 1 293 ? 59.648 6.553 -73.032 1.00 85.69 293 GLU A C 1
ATOM 2217 O O . GLU A 1 293 ? 59.067 6.572 -71.945 1.00 85.69 293 GLU A O 1
ATOM 2222 N N . MET A 1 294 ? 58.965 6.501 -74.183 1.00 85.69 294 MET A N 1
ATOM 2223 C CA . MET A 1 294 ? 57.499 6.528 -74.248 1.00 85.69 294 MET A CA 1
ATOM 2224 C C . MET A 1 294 ? 56.866 5.324 -73.528 1.00 85.69 294 MET A C 1
ATOM 2226 O O . MET A 1 294 ? 55.870 5.459 -72.807 1.00 85.69 294 MET A O 1
ATOM 2230 N N . LYS A 1 295 ? 57.449 4.128 -73.688 1.00 89.88 295 LYS A N 1
ATOM 2231 C CA . LYS A 1 295 ? 56.994 2.914 -72.993 1.00 89.88 295 LYS A CA 1
ATOM 2232 C C . LYS A 1 295 ? 57.206 3.018 -71.479 1.00 89.88 295 LYS A C 1
ATOM 2234 O O . LYS A 1 295 ? 56.315 2.614 -70.727 1.00 89.88 295 LYS A O 1
ATOM 2239 N N . HIS A 1 296 ? 58.337 3.572 -71.042 1.00 92.06 296 HIS A N 1
ATOM 2240 C CA . HIS A 1 296 ? 58.632 3.810 -69.629 1.00 92.06 296 HIS A CA 1
ATOM 2241 C C . HIS A 1 296 ? 57.638 4.800 -69.012 1.00 92.06 296 HIS A C 1
ATOM 2243 O O . HIS A 1 296 ? 56.947 4.454 -68.054 1.00 92.06 296 HIS A O 1
ATOM 2249 N N . ARG A 1 297 ? 57.436 5.964 -69.643 1.00 91.19 297 ARG A N 1
ATOM 2250 C CA . ARG A 1 297 ? 56.465 6.979 -69.206 1.00 91.19 297 ARG A CA 1
ATOM 2251 C C . ARG A 1 297 ? 55.042 6.419 -69.119 1.00 91.19 297 ARG A C 1
ATOM 2253 O O . ARG A 1 297 ? 54.317 6.686 -68.161 1.00 91.19 297 ARG A O 1
ATOM 2260 N N . ARG A 1 298 ? 54.628 5.584 -70.082 1.00 93.31 298 ARG A N 1
ATOM 2261 C CA . ARG A 1 298 ? 53.316 4.909 -70.045 1.00 93.31 298 ARG A CA 1
ATOM 2262 C C . ARG A 1 298 ? 53.201 3.928 -68.874 1.00 93.31 298 ARG A C 1
ATOM 2264 O O . ARG A 1 298 ? 52.132 3.832 -68.267 1.00 93.31 298 ARG A O 1
ATOM 2271 N N . ALA A 1 299 ? 54.268 3.196 -68.557 1.00 94.31 299 ALA A N 1
ATOM 2272 C CA . ALA A 1 299 ? 54.298 2.287 -67.413 1.00 94.31 299 ALA A CA 1
ATOM 2273 C C . ALA A 1 299 ? 54.229 3.052 -66.081 1.00 94.31 299 ALA A C 1
ATOM 2275 O O . ALA A 1 299 ? 53.453 2.673 -65.203 1.00 94.31 299 ALA A O 1
ATOM 2276 N N . GLU A 1 300 ? 54.951 4.165 -65.958 1.00 94.50 300 GLU A N 1
ATOM 2277 C CA . GLU A 1 300 ? 54.909 5.046 -64.786 1.00 94.50 300 GLU A CA 1
ATOM 2278 C C . GLU A 1 300 ? 53.537 5.691 -64.597 1.00 94.50 300 GLU A C 1
ATOM 2280 O O . GLU A 1 300 ? 52.990 5.651 -63.495 1.00 94.50 300 GLU A O 1
ATOM 2285 N N . ALA A 1 301 ? 52.935 6.209 -65.672 1.00 95.00 301 ALA A N 1
ATOM 2286 C CA . ALA A 1 301 ? 51.582 6.757 -65.644 1.00 95.00 301 ALA A CA 1
ATOM 2287 C C . ALA A 1 301 ? 50.557 5.698 -65.204 1.00 95.00 301 ALA A C 1
ATOM 2289 O O . ALA A 1 301 ? 49.680 5.976 -64.383 1.00 95.00 301 ALA A O 1
ATOM 2290 N N . LYS A 1 302 ? 50.699 4.451 -65.681 1.00 95.94 302 LYS A N 1
ATOM 2291 C CA . LYS A 1 302 ? 49.860 3.323 -65.249 1.00 95.94 302 LYS A CA 1
ATOM 2292 C C . LYS A 1 302 ? 50.071 2.996 -63.768 1.00 95.94 302 LYS A C 1
ATOM 2294 O O . LYS A 1 302 ? 49.090 2.822 -63.047 1.00 95.94 302 LYS A O 1
ATOM 2299 N N . ALA A 1 303 ? 51.318 2.937 -63.303 1.00 96.19 303 ALA A N 1
ATOM 2300 C CA . ALA A 1 303 ? 51.638 2.674 -61.902 1.00 96.19 303 ALA A CA 1
ATOM 2301 C C . ALA A 1 303 ? 51.113 3.790 -60.983 1.00 96.19 303 ALA A C 1
ATOM 2303 O O . ALA A 1 303 ? 50.543 3.517 -59.927 1.00 96.19 303 ALA A O 1
ATOM 2304 N N . PHE A 1 304 ? 51.232 5.049 -61.407 1.00 96.88 304 PHE A N 1
ATOM 2305 C CA . PHE A 1 304 ? 50.668 6.200 -60.710 1.00 96.88 304 PHE A CA 1
ATOM 2306 C C . PHE A 1 304 ? 49.137 6.125 -60.635 1.00 96.88 304 PHE A C 1
ATOM 2308 O O . PHE A 1 304 ? 48.570 6.271 -59.551 1.00 96.88 304 PHE A O 1
ATOM 2315 N N . ALA A 1 305 ? 48.464 5.815 -61.747 1.00 96.50 305 ALA A N 1
ATOM 2316 C CA . ALA A 1 305 ? 47.012 5.647 -61.779 1.00 96.50 305 ALA A CA 1
ATOM 2317 C C . ALA A 1 305 ? 46.536 4.506 -60.860 1.00 96.50 305 ALA A C 1
ATOM 2319 O O . ALA A 1 305 ? 45.546 4.662 -60.142 1.00 96.50 305 ALA A O 1
ATOM 2320 N N . GLN A 1 306 ? 47.259 3.381 -60.826 1.00 97.00 306 GLN A N 1
ATOM 2321 C CA . GLN A 1 306 ? 46.968 2.261 -59.925 1.00 97.00 306 GLN A CA 1
ATOM 2322 C C . GLN A 1 306 ? 47.135 2.647 -58.451 1.00 97.00 306 GLN A C 1
ATOM 2324 O O . GLN A 1 306 ? 46.231 2.388 -57.656 1.00 97.00 306 GLN A O 1
ATOM 2329 N N . ARG A 1 307 ? 48.237 3.324 -58.088 1.00 97.50 307 ARG A N 1
ATOM 2330 C CA . ARG A 1 307 ? 48.451 3.834 -56.722 1.00 97.50 307 ARG A CA 1
ATOM 2331 C C . ARG A 1 307 ? 47.351 4.811 -56.306 1.00 97.50 307 ARG A C 1
ATOM 2333 O O . ARG A 1 307 ? 46.802 4.676 -55.216 1.00 97.50 307 ARG A O 1
ATOM 2340 N N . ARG A 1 308 ? 46.971 5.749 -57.182 1.00 97.38 308 ARG A N 1
ATOM 2341 C CA . ARG A 1 308 ? 45.880 6.704 -56.921 1.00 97.38 308 ARG A CA 1
ATOM 2342 C C . ARG A 1 308 ? 44.544 5.994 -56.696 1.00 97.38 308 ARG A C 1
ATOM 2344 O O . ARG A 1 308 ? 43.837 6.324 -55.747 1.00 97.38 308 ARG A O 1
ATOM 2351 N N . LYS A 1 309 ? 44.211 5.002 -57.531 1.00 97.44 309 LYS A N 1
ATOM 2352 C CA . LYS A 1 309 ? 42.996 4.188 -57.370 1.00 97.44 309 LYS A CA 1
ATOM 2353 C C . LYS A 1 309 ? 42.989 3.460 -56.024 1.00 97.44 309 LYS A C 1
ATOM 2355 O O . LYS A 1 309 ? 42.000 3.548 -55.304 1.00 97.44 309 LYS A O 1
ATOM 2360 N N . PHE A 1 310 ? 44.099 2.811 -55.669 1.00 97.88 310 PHE A N 1
ATOM 2361 C CA . PHE A 1 310 ? 44.239 2.096 -54.402 1.00 97.88 310 PHE A CA 1
ATOM 2362 C C . PHE A 1 310 ? 44.024 3.013 -53.190 1.00 97.88 310 PHE A C 1
ATOM 2364 O O . PHE A 1 310 ? 43.248 2.677 -52.299 1.00 97.88 310 PHE A O 1
ATOM 2371 N N . MET A 1 311 ? 44.639 4.199 -53.182 1.00 98.25 311 MET A N 1
ATOM 2372 C CA . MET A 1 311 ? 44.465 5.169 -52.093 1.00 98.25 311 MET A CA 1
ATOM 2373 C C . MET A 1 311 ? 43.007 5.623 -51.955 1.00 98.25 311 MET A C 1
ATOM 2375 O O . MET A 1 311 ? 42.468 5.629 -50.849 1.00 98.25 311 MET A O 1
ATOM 2379 N N . MET A 1 312 ? 42.333 5.911 -53.072 1.00 97.06 312 MET A N 1
ATOM 2380 C CA . MET A 1 312 ? 40.911 6.264 -53.046 1.00 97.06 312 MET A CA 1
ATOM 2381 C C . MET A 1 312 ? 40.020 5.112 -52.561 1.00 97.06 312 MET A C 1
ATOM 2383 O O . MET A 1 312 ? 39.042 5.349 -51.854 1.00 97.06 312 MET A O 1
ATOM 2387 N N . ASP A 1 313 ? 40.325 3.865 -52.928 1.00 97.19 313 ASP A N 1
ATOM 2388 C CA . ASP A 1 313 ? 39.577 2.693 -52.458 1.00 97.19 313 ASP A CA 1
ATOM 2389 C C . ASP A 1 313 ? 39.777 2.466 -50.954 1.00 97.19 313 ASP A C 1
ATOM 2391 O O . ASP A 1 313 ? 38.807 2.204 -50.239 1.00 97.19 313 ASP A O 1
ATOM 2395 N N . MET A 1 314 ? 40.995 2.677 -50.450 1.00 98.38 314 MET A N 1
ATOM 2396 C CA . MET A 1 314 ? 41.299 2.650 -49.017 1.00 98.38 314 MET A CA 1
ATOM 2397 C C . MET A 1 314 ? 40.546 3.737 -48.239 1.00 98.38 314 MET A C 1
ATOM 2399 O O . MET A 1 314 ? 40.002 3.465 -47.169 1.00 98.38 314 MET A O 1
ATOM 2403 N N . GLU A 1 315 ? 40.474 4.963 -48.759 1.00 97.25 315 GLU A N 1
ATOM 2404 C CA . GLU A 1 315 ? 39.692 6.049 -48.152 1.00 97.25 315 GLU A CA 1
ATOM 2405 C C . GLU A 1 315 ? 38.191 5.751 -48.162 1.00 97.25 315 GLU A C 1
ATOM 2407 O O . GLU A 1 315 ? 37.519 5.910 -47.139 1.00 97.25 315 GLU A O 1
ATOM 2412 N N . ARG A 1 316 ? 37.661 5.248 -49.285 1.00 98.12 316 ARG A N 1
ATOM 2413 C CA . ARG A 1 316 ? 36.264 4.803 -49.381 1.00 98.12 316 ARG A CA 1
ATOM 2414 C C . ARG A 1 316 ? 35.955 3.735 -48.341 1.00 98.12 316 ARG A C 1
ATOM 2416 O O . ARG A 1 316 ? 34.926 3.827 -47.672 1.00 98.12 316 ARG A O 1
ATOM 2423 N N . GLU A 1 317 ? 36.837 2.756 -48.177 1.00 98.12 317 GLU A N 1
ATOM 2424 C CA . GLU A 1 317 ? 36.659 1.683 -47.204 1.00 98.12 317 GLU A CA 1
ATOM 2425 C C . GLU A 1 317 ? 36.726 2.199 -45.759 1.00 98.12 317 GLU A C 1
ATOM 2427 O O . GLU A 1 317 ? 35.869 1.856 -44.944 1.00 98.12 317 GLU A O 1
ATOM 2432 N N . LYS A 1 318 ? 37.648 3.121 -45.446 1.00 97.88 318 LYS A N 1
ATOM 2433 C CA . LYS A 1 318 ? 37.672 3.816 -44.145 1.00 97.88 318 LYS A CA 1
ATOM 2434 C C . LYS A 1 318 ? 36.353 4.540 -43.866 1.00 97.88 318 LYS A C 1
ATOM 2436 O O . LYS A 1 318 ? 35.789 4.389 -42.784 1.00 97.88 318 LYS A O 1
ATOM 2441 N N . ILE A 1 319 ? 35.815 5.271 -44.844 1.00 98.38 319 ILE A N 1
ATOM 2442 C CA . ILE A 1 319 ? 34.533 5.976 -44.700 1.00 98.38 319 ILE A CA 1
ATOM 2443 C C . ILE A 1 319 ? 33.377 4.984 -44.505 1.00 98.38 319 ILE A C 1
ATOM 2445 O O . ILE A 1 319 ? 32.495 5.240 -43.683 1.00 98.38 319 ILE A O 1
ATOM 2449 N N . ARG A 1 320 ? 33.362 3.847 -45.217 1.00 98.44 320 ARG A N 1
ATOM 2450 C CA . ARG A 1 320 ? 32.350 2.792 -45.014 1.00 98.44 320 ARG A CA 1
ATOM 2451 C C . ARG A 1 320 ? 32.407 2.234 -43.595 1.00 98.44 320 ARG A C 1
ATOM 2453 O O . ARG A 1 320 ? 31.358 2.143 -42.961 1.00 98.44 320 ARG A O 1
ATOM 2460 N N . ARG A 1 321 ? 33.605 1.947 -43.073 1.00 98.44 321 ARG A N 1
ATOM 2461 C CA . ARG A 1 321 ? 33.803 1.470 -41.693 1.00 98.44 321 ARG A CA 1
ATOM 2462 C C . ARG A 1 321 ? 33.338 2.491 -40.659 1.00 98.44 321 ARG A C 1
ATOM 2464 O O . ARG A 1 321 ? 32.582 2.128 -39.765 1.00 98.44 321 ARG A O 1
ATOM 2471 N N . ILE A 1 322 ? 33.693 3.769 -40.820 1.00 98.25 322 ILE A N 1
ATOM 2472 C CA . ILE A 1 322 ? 33.235 4.847 -39.926 1.00 98.25 322 ILE A CA 1
ATOM 2473 C C . ILE A 1 322 ? 31.707 4.963 -39.960 1.00 98.25 322 ILE A C 1
ATOM 2475 O O . ILE A 1 322 ? 31.066 5.005 -38.913 1.00 98.25 322 ILE A O 1
ATOM 2479 N N . LYS A 1 323 ? 31.096 4.960 -41.152 1.00 98.19 323 LYS A N 1
ATOM 2480 C CA . LYS A 1 323 ? 29.632 5.009 -41.293 1.00 98.19 323 LYS A CA 1
ATOM 2481 C C . LYS A 1 323 ? 28.953 3.793 -40.666 1.00 98.19 323 LYS A C 1
ATOM 2483 O O . LYS A 1 323 ? 27.893 3.945 -40.064 1.00 98.19 323 LYS A O 1
ATOM 2488 N N . HIS A 1 324 ? 29.533 2.603 -40.808 1.00 98.12 324 HIS A N 1
ATOM 2489 C CA . HIS A 1 324 ? 29.018 1.390 -40.181 1.00 98.12 324 HIS A CA 1
ATOM 2490 C C . HIS A 1 324 ? 29.100 1.478 -38.652 1.00 98.12 324 HIS A C 1
ATOM 2492 O O . HIS A 1 324 ? 28.087 1.300 -37.984 1.00 98.12 324 HIS A O 1
ATOM 2498 N N . ALA A 1 325 ? 30.259 1.855 -38.106 1.00 98.19 325 ALA A N 1
ATOM 2499 C CA . ALA A 1 325 ? 30.452 2.042 -36.669 1.00 98.19 325 ALA A CA 1
ATOM 2500 C C . ALA A 1 325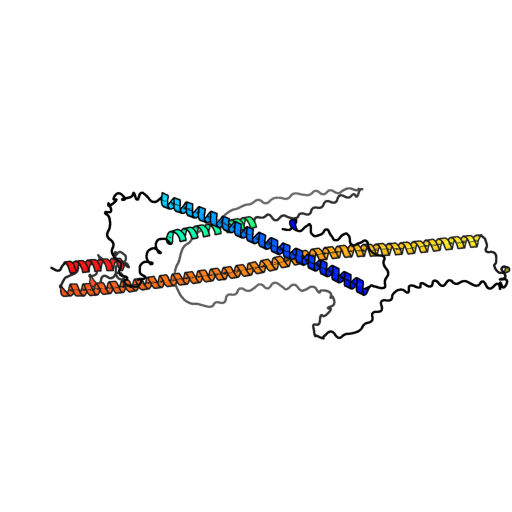 ? 29.492 3.094 -36.084 1.00 98.19 325 ALA A C 1
ATOM 2502 O O . ALA A 1 325 ? 28.889 2.867 -35.042 1.00 98.19 325 ALA A O 1
ATOM 2503 N N . GLN A 1 326 ? 29.265 4.211 -36.786 1.00 98.38 326 GLN A N 1
ATOM 2504 C CA . GLN A 1 326 ? 28.289 5.225 -36.370 1.00 98.38 326 GLN A CA 1
ATOM 2505 C C . GLN A 1 326 ? 26.851 4.694 -36.353 1.00 98.38 326 GLN A C 1
ATOM 2507 O O . GLN A 1 326 ? 26.076 5.054 -35.469 1.00 98.38 326 GLN A O 1
ATOM 2512 N N . ARG A 1 327 ? 26.465 3.861 -37.328 1.00 98.25 327 ARG A N 1
ATOM 2513 C CA . ARG A 1 327 ? 25.138 3.225 -37.331 1.00 98.25 327 ARG A CA 1
ATOM 2514 C C . ARG A 1 327 ? 24.990 2.264 -36.159 1.00 98.25 327 ARG A C 1
ATOM 2516 O O . ARG A 1 327 ? 23.936 2.265 -35.533 1.00 98.25 327 ARG A O 1
ATOM 2523 N N . GLU A 1 328 ? 26.031 1.498 -35.860 1.00 98.50 328 GLU A N 1
ATOM 2524 C CA . GLU A 1 328 ? 26.010 0.541 -34.758 1.00 98.50 328 GLU A CA 1
ATOM 2525 C C . GLU A 1 328 ? 25.970 1.240 -33.397 1.00 98.50 328 GLU A C 1
ATOM 2527 O O . GLU A 1 328 ? 25.106 0.927 -32.585 1.00 98.50 328 GLU A O 1
ATOM 2532 N N . SER A 1 329 ? 26.779 2.286 -33.196 1.00 98.00 329 SER A N 1
ATOM 2533 C CA . SER A 1 329 ? 26.709 3.132 -31.995 1.00 98.00 329 SER A CA 1
ATOM 2534 C C . SER A 1 329 ? 25.301 3.688 -31.788 1.00 98.00 329 SER A C 1
ATOM 2536 O O . SER A 1 329 ? 24.742 3.544 -30.712 1.00 98.00 329 SER A O 1
ATOM 2538 N N . ARG A 1 330 ? 24.662 4.226 -32.838 1.00 98.38 330 ARG A N 1
ATOM 2539 C CA . ARG A 1 330 ? 23.283 4.741 -32.741 1.00 98.38 330 ARG A CA 1
ATOM 2540 C C . ARG A 1 330 ? 22.263 3.664 -32.371 1.00 98.38 330 ARG A C 1
ATOM 2542 O O . ARG A 1 330 ? 21.285 3.974 -31.697 1.00 98.38 330 ARG A O 1
ATOM 2549 N N . ARG A 1 331 ? 22.451 2.422 -32.831 1.00 98.56 331 ARG A N 1
ATOM 2550 C CA . ARG A 1 331 ? 21.591 1.291 -32.446 1.00 98.56 331 ARG A CA 1
ATOM 2551 C C . ARG A 1 331 ? 21.788 0.942 -30.976 1.00 98.56 331 ARG A C 1
ATOM 2553 O O . ARG A 1 331 ? 20.799 0.803 -30.265 1.00 98.56 331 ARG A O 1
ATOM 2560 N N . ILE A 1 332 ? 23.038 0.860 -30.526 1.00 98.38 332 ILE A N 1
ATOM 2561 C CA . ILE A 1 332 ? 23.383 0.593 -29.126 1.00 98.38 332 ILE A CA 1
ATOM 2562 C C . ILE A 1 332 ? 22.805 1.689 -28.223 1.00 98.38 332 ILE A C 1
ATOM 2564 O O . ILE A 1 332 ? 22.095 1.373 -27.272 1.00 98.38 332 ILE A O 1
ATOM 2568 N N . ASP A 1 333 ? 22.996 2.963 -28.566 1.00 98.00 333 ASP A N 1
ATOM 2569 C CA . ASP A 1 333 ? 22.466 4.101 -27.807 1.00 98.00 333 ASP A CA 1
ATOM 2570 C C . ASP A 1 333 ? 20.932 4.079 -27.739 1.00 98.00 333 ASP A C 1
ATOM 2572 O O . ASP A 1 333 ? 20.340 4.362 -26.695 1.00 98.00 333 ASP A O 1
ATOM 2576 N N . ALA A 1 334 ? 20.265 3.698 -28.834 1.00 98.38 334 ALA A N 1
ATOM 2577 C CA . ALA A 1 334 ? 18.814 3.537 -28.855 1.00 98.38 334 ALA A CA 1
ATOM 2578 C C . ALA A 1 334 ? 18.347 2.408 -27.922 1.00 98.38 334 ALA A C 1
ATOM 2580 O O . ALA A 1 334 ? 17.373 2.592 -27.192 1.00 98.38 334 ALA A O 1
ATOM 2581 N N . ILE A 1 335 ? 19.055 1.275 -27.901 1.00 98.12 335 ILE A N 1
ATOM 2582 C CA . ILE A 1 335 ? 18.766 0.154 -26.997 1.00 98.12 335 ILE A CA 1
ATOM 2583 C C . ILE A 1 335 ? 18.992 0.567 -25.539 1.00 98.12 335 ILE A C 1
ATOM 2585 O O . ILE A 1 335 ? 18.138 0.300 -24.695 1.00 98.12 335 ILE A O 1
ATOM 2589 N N . ILE A 1 336 ? 20.103 1.246 -25.233 1.00 98.38 336 ILE A N 1
ATOM 2590 C CA . ILE A 1 336 ? 20.401 1.749 -23.883 1.00 98.38 336 ILE A CA 1
ATOM 2591 C C . ILE A 1 336 ? 19.290 2.694 -23.425 1.00 98.38 336 ILE A C 1
ATOM 2593 O O . ILE A 1 336 ? 18.741 2.514 -22.340 1.00 98.38 336 ILE A O 1
ATOM 2597 N N . LYS A 1 337 ? 18.888 3.643 -24.277 1.00 98.50 337 LYS A N 1
ATOM 2598 C CA . LYS A 1 337 ? 17.807 4.586 -23.971 1.00 98.50 337 LYS A CA 1
ATOM 2599 C C . LYS A 1 337 ? 16.472 3.883 -23.715 1.00 98.50 337 LYS A C 1
ATOM 2601 O O . LYS A 1 337 ? 15.757 4.265 -22.794 1.00 98.50 337 LYS A O 1
ATOM 2606 N N . GLN A 1 338 ? 16.134 2.863 -24.505 1.00 98.19 338 GLN A N 1
ATOM 2607 C CA . GLN A 1 338 ? 14.918 2.072 -24.294 1.00 98.19 338 GLN A CA 1
ATOM 2608 C C . GLN A 1 338 ? 14.965 1.304 -22.968 1.00 98.19 338 GLN A C 1
ATOM 2610 O O . GLN A 1 338 ? 14.007 1.365 -22.200 1.00 98.19 338 GLN A O 1
ATOM 2615 N N . LYS A 1 339 ? 16.079 0.626 -22.664 1.00 98.12 339 LYS A N 1
ATOM 2616 C CA . LYS A 1 339 ? 16.255 -0.098 -21.395 1.00 98.12 339 LYS A CA 1
ATOM 2617 C C . LYS A 1 339 ? 16.174 0.837 -20.188 1.00 98.12 339 LYS A C 1
ATOM 2619 O O . LYS A 1 339 ? 15.517 0.499 -19.205 1.00 98.12 339 LYS A O 1
ATOM 2624 N N . GLU A 1 340 ? 16.777 2.017 -20.281 1.00 98.12 340 GLU A N 1
ATOM 2625 C CA . GLU A 1 340 ? 16.742 3.012 -19.210 1.00 98.12 340 GLU A CA 1
ATOM 2626 C C . GLU A 1 340 ? 15.335 3.586 -19.009 1.00 98.12 340 GLU A C 1
ATOM 2628 O O . GLU A 1 340 ? 14.875 3.714 -17.879 1.00 98.12 340 GLU A O 1
ATOM 2633 N N . GLN A 1 341 ? 14.589 3.837 -20.089 1.00 98.00 341 GLN A N 1
ATOM 2634 C CA . GLN A 1 341 ? 13.192 4.260 -19.988 1.00 98.00 341 GLN A CA 1
ATOM 2635 C C . GLN A 1 341 ? 12.322 3.203 -19.289 1.00 98.00 341 GLN A C 1
ATOM 2637 O O . GLN A 1 341 ? 11.479 3.545 -18.456 1.00 98.00 341 GLN A O 1
ATOM 2642 N N . VAL A 1 342 ? 12.534 1.919 -19.597 1.00 98.00 342 VAL A N 1
ATOM 2643 C CA . VAL A 1 342 ? 11.839 0.814 -18.922 1.00 98.00 342 VAL A CA 1
ATOM 2644 C C . VAL A 1 342 ? 12.204 0.776 -17.436 1.00 98.00 342 VAL A C 1
ATOM 2646 O O . VAL A 1 342 ? 11.296 0.728 -16.602 1.00 98.00 342 VAL A O 1
ATOM 2649 N N . ARG A 1 343 ? 13.494 0.868 -17.089 1.00 97.88 343 ARG A N 1
ATOM 2650 C CA . ARG A 1 343 ? 13.960 0.928 -15.695 1.00 97.88 343 ARG A CA 1
ATOM 2651 C C . ARG A 1 343 ? 13.313 2.087 -14.938 1.00 97.88 343 ARG A C 1
ATOM 2653 O O . ARG A 1 343 ? 12.662 1.844 -13.925 1.00 97.88 343 ARG A O 1
ATOM 2660 N N . ALA A 1 344 ? 13.397 3.301 -15.475 1.00 98.19 344 ALA A N 1
ATOM 2661 C CA . ALA A 1 344 ? 12.822 4.494 -14.864 1.00 98.19 344 ALA A CA 1
ATOM 2662 C C . ALA A 1 344 ? 11.305 4.360 -14.646 1.00 98.19 344 ALA A C 1
ATOM 2664 O O . ALA A 1 344 ? 10.787 4.735 -13.596 1.00 98.19 344 ALA A O 1
ATOM 2665 N N . SER A 1 345 ? 10.576 3.765 -15.600 1.00 97.31 345 SER A N 1
ATOM 2666 C CA . SER A 1 345 ? 9.135 3.521 -15.443 1.00 97.31 345 SER A CA 1
ATOM 2667 C C . SER A 1 345 ? 8.816 2.507 -14.336 1.00 97.31 345 SER A C 1
ATOM 2669 O O . SER A 1 345 ? 7.855 2.693 -13.588 1.00 97.31 345 SER A O 1
ATOM 2671 N N . ARG A 1 346 ? 9.641 1.460 -14.187 1.00 97.38 346 ARG A N 1
ATOM 2672 C CA . ARG A 1 346 ? 9.496 0.447 -13.135 1.00 97.38 346 ARG A CA 1
ATOM 2673 C C . ARG A 1 346 ? 9.816 1.031 -11.763 1.00 97.38 346 ARG A C 1
ATOM 2675 O O . ARG A 1 346 ? 9.066 0.796 -10.824 1.00 97.38 346 ARG A O 1
ATOM 2682 N N . GLU A 1 347 ? 10.884 1.812 -11.651 1.00 96.94 347 GLU A N 1
ATOM 2683 C CA . GLU A 1 347 ? 11.257 2.501 -10.411 1.00 96.94 347 GLU A CA 1
ATOM 2684 C C . GLU A 1 347 ? 10.194 3.521 -9.992 1.00 96.94 347 GLU A C 1
ATOM 2686 O O . GLU A 1 347 ? 9.803 3.550 -8.826 1.00 96.94 347 GLU A O 1
ATOM 2691 N N . ALA A 1 348 ? 9.641 4.285 -10.940 1.00 97.50 348 ALA A N 1
ATOM 2692 C CA . ALA A 1 348 ? 8.521 5.183 -10.673 1.00 97.50 348 ALA A CA 1
ATOM 2693 C C . ALA A 1 348 ? 7.275 4.418 -10.194 1.00 97.50 348 ALA A C 1
ATOM 2695 O O . ALA A 1 348 ? 6.634 4.829 -9.227 1.00 97.50 348 ALA A O 1
ATOM 2696 N N . ALA A 1 349 ? 6.950 3.281 -10.818 1.00 97.81 349 ALA A N 1
ATOM 2697 C CA . ALA A 1 349 ? 5.830 2.441 -10.395 1.00 97.81 349 ALA A CA 1
ATOM 2698 C C . ALA A 1 349 ? 6.035 1.868 -8.983 1.00 97.81 349 ALA A C 1
ATOM 2700 O O . ALA A 1 349 ? 5.108 1.893 -8.171 1.00 97.81 349 ALA A O 1
ATOM 2701 N N . ILE A 1 350 ? 7.249 1.404 -8.669 1.00 96.94 350 ILE A N 1
ATOM 2702 C CA . ILE A 1 350 ? 7.608 0.924 -7.329 1.00 96.94 350 ILE A CA 1
ATOM 2703 C C . ILE A 1 350 ? 7.500 2.069 -6.319 1.00 96.94 350 ILE A C 1
ATOM 2705 O O . ILE A 1 350 ? 6.861 1.887 -5.291 1.00 96.94 350 ILE A O 1
ATOM 2709 N N . SER A 1 351 ? 8.036 3.252 -6.624 1.00 96.94 351 SER A N 1
ATOM 2710 C CA . SER A 1 351 ? 7.968 4.434 -5.753 1.00 96.94 351 SER A CA 1
ATOM 2711 C C . SER A 1 351 ? 6.524 4.853 -5.443 1.00 96.94 351 SER A C 1
ATOM 2713 O O . SER A 1 351 ? 6.163 5.084 -4.291 1.00 96.94 351 SER A O 1
ATOM 2715 N N . ILE A 1 352 ? 5.645 4.867 -6.449 1.00 97.00 352 ILE A N 1
ATOM 2716 C CA . ILE A 1 352 ? 4.218 5.153 -6.239 1.00 97.00 352 ILE A CA 1
ATOM 2717 C C . ILE A 1 352 ? 3.567 4.060 -5.380 1.00 97.00 352 ILE A C 1
ATOM 2719 O O . ILE A 1 352 ? 2.770 4.360 -4.490 1.00 97.00 352 ILE A O 1
ATOM 2723 N N . SER A 1 353 ? 3.898 2.790 -5.625 1.00 96.06 353 SER A N 1
ATOM 2724 C CA . SER A 1 353 ? 3.363 1.667 -4.851 1.00 96.06 353 SER A CA 1
ATOM 2725 C C . SER A 1 353 ? 3.808 1.707 -3.389 1.00 96.06 353 SER A C 1
ATOM 2727 O O . SER A 1 353 ? 2.997 1.440 -2.504 1.00 96.06 353 SER A O 1
ATOM 2729 N N . THR A 1 354 ? 5.071 2.038 -3.113 1.00 95.75 354 THR A N 1
ATOM 2730 C CA . THR A 1 354 ? 5.597 2.121 -1.744 1.00 95.75 354 THR A CA 1
ATOM 2731 C C . THR A 1 354 ? 4.999 3.303 -0.992 1.00 95.75 354 THR A C 1
ATOM 2733 O O . THR A 1 354 ? 4.624 3.144 0.167 1.00 95.75 354 THR A O 1
ATOM 2736 N N . GLN A 1 355 ? 4.821 4.453 -1.650 1.00 95.94 355 GLN A N 1
ATOM 2737 C CA . GLN A 1 355 ? 4.125 5.603 -1.065 1.00 95.94 355 GLN A CA 1
ATOM 2738 C C . GLN A 1 355 ? 2.674 5.266 -0.706 1.00 95.94 355 GLN A C 1
ATOM 2740 O O . GLN A 1 355 ? 2.237 5.556 0.405 1.00 95.94 355 GLN A O 1
ATOM 2745 N N . ARG A 1 356 ? 1.938 4.593 -1.601 1.00 95.62 356 ARG A N 1
ATOM 2746 C CA . ARG A 1 356 ? 0.565 4.142 -1.314 1.00 95.62 356 ARG A CA 1
ATOM 2747 C C . ARG A 1 356 ? 0.518 3.181 -0.132 1.00 95.62 356 ARG A C 1
ATOM 2749 O O . ARG A 1 356 ? -0.271 3.397 0.781 1.00 95.62 356 ARG A O 1
ATOM 2756 N N . ALA A 1 357 ? 1.402 2.183 -0.108 1.00 96.69 357 ALA A N 1
ATOM 2757 C CA . ALA A 1 357 ? 1.488 1.238 1.002 1.00 96.69 357 ALA A CA 1
ATOM 2758 C C . ALA A 1 357 ? 1.824 1.935 2.335 1.00 96.69 357 ALA A C 1
ATOM 2760 O O . ALA A 1 357 ? 1.277 1.569 3.374 1.00 96.69 357 ALA A O 1
ATOM 2761 N N . ALA A 1 358 ? 2.681 2.963 2.317 1.00 96.50 358 ALA A N 1
ATOM 2762 C CA . ALA A 1 358 ? 2.993 3.762 3.499 1.00 96.50 358 ALA A CA 1
ATOM 2763 C C . ALA A 1 358 ? 1.774 4.563 3.991 1.00 96.50 358 ALA A C 1
ATOM 2765 O O . ALA A 1 358 ? 1.451 4.496 5.177 1.00 96.50 358 ALA A O 1
ATOM 2766 N N . CYS A 1 359 ? 1.056 5.246 3.091 1.00 96.38 359 CYS A N 1
ATOM 2767 C CA . CYS A 1 359 ? -0.171 5.971 3.434 1.00 96.38 359 CYS A CA 1
ATOM 2768 C C . CYS A 1 359 ? -1.268 5.037 3.973 1.00 96.38 359 CYS A C 1
ATOM 2770 O O . CYS A 1 359 ? -1.930 5.361 4.956 1.00 96.38 359 CYS A O 1
ATOM 2772 N N . GLU A 1 360 ? -1.454 3.863 3.367 1.00 95.50 360 GLU A N 1
ATOM 2773 C CA . GLU A 1 360 ? -2.411 2.859 3.846 1.00 95.50 360 GLU A CA 1
ATOM 2774 C C . GLU A 1 360 ? -2.019 2.313 5.224 1.00 95.50 360 GLU A C 1
ATOM 2776 O O . GLU A 1 360 ? -2.870 2.164 6.102 1.00 95.50 360 GLU A O 1
ATOM 2781 N N . ALA A 1 361 ? -0.729 2.048 5.451 1.00 96.12 361 ALA A N 1
ATOM 2782 C CA . ALA A 1 361 ? -0.234 1.609 6.751 1.00 96.12 361 ALA A CA 1
ATOM 2783 C C . ALA A 1 361 ? -0.468 2.669 7.837 1.00 96.12 361 ALA A C 1
ATOM 2785 O O . ALA A 1 361 ? -0.882 2.325 8.944 1.00 96.12 361 ALA A O 1
ATOM 2786 N N . GLU A 1 362 ? -0.246 3.947 7.529 1.00 96.50 362 GLU A N 1
ATOM 2787 C CA . GLU A 1 362 ? -0.522 5.058 8.443 1.00 96.50 362 GLU A CA 1
ATOM 2788 C C . GLU A 1 362 ? -2.022 5.194 8.739 1.00 96.50 362 GLU A C 1
ATOM 2790 O O . GLU A 1 362 ? -2.418 5.260 9.905 1.00 96.50 362 GLU A O 1
ATOM 2795 N N . ALA A 1 363 ? -2.875 5.131 7.711 1.00 96.50 363 ALA A N 1
ATOM 2796 C CA . ALA A 1 363 ? -4.327 5.164 7.874 1.00 96.50 363 ALA A CA 1
ATOM 2797 C C . ALA A 1 363 ? -4.839 4.001 8.742 1.00 96.50 363 ALA A C 1
ATOM 2799 O O . ALA A 1 363 ? -5.703 4.198 9.603 1.00 96.50 363 ALA A O 1
ATOM 2800 N N . ASN A 1 364 ? -4.274 2.803 8.565 1.00 96.56 364 ASN A N 1
ATOM 2801 C CA . ASN A 1 364 ? -4.605 1.626 9.364 1.00 96.56 364 ASN A CA 1
ATOM 2802 C C . ASN A 1 364 ? -4.175 1.779 10.826 1.00 96.56 364 ASN A C 1
ATOM 2804 O O . ASN A 1 364 ? -4.964 1.462 11.716 1.00 96.56 364 ASN A O 1
ATOM 2808 N N . ARG A 1 365 ? -2.973 2.309 11.096 1.00 97.06 365 ARG A N 1
ATOM 2809 C CA . ARG A 1 365 ? -2.536 2.618 12.472 1.00 97.06 365 ARG A CA 1
ATOM 2810 C C . ARG A 1 365 ? -3.468 3.637 13.124 1.00 97.06 365 ARG A C 1
ATOM 2812 O O . ARG A 1 365 ? -3.998 3.376 14.197 1.00 97.06 365 ARG A O 1
ATOM 2819 N N . ALA A 1 366 ? -3.789 4.726 12.426 1.00 97.50 366 ALA A N 1
ATOM 2820 C CA . ALA A 1 366 ? -4.721 5.735 12.925 1.00 97.50 366 ALA A CA 1
ATOM 2821 C C . ALA A 1 366 ? -6.144 5.183 13.158 1.00 97.50 366 ALA A C 1
ATOM 2823 O O . ALA A 1 366 ? -6.875 5.661 14.029 1.00 97.50 366 ALA A O 1
ATOM 2824 N N . ALA A 1 367 ? -6.587 4.193 12.378 1.00 97.38 367 ALA A N 1
ATOM 2825 C CA . ALA A 1 367 ? -7.853 3.501 12.612 1.00 97.38 367 ALA A CA 1
ATOM 2826 C C . ALA A 1 367 ? -7.793 2.591 13.851 1.00 97.38 367 ALA A C 1
ATOM 2828 O O . ALA A 1 367 ? -8.722 2.608 14.661 1.00 97.38 367 ALA A O 1
ATOM 2829 N N . GLN A 1 368 ? -6.698 1.846 14.031 1.00 97.38 368 GLN A N 1
ATOM 2830 C CA . GLN A 1 368 ? -6.472 1.002 15.209 1.00 97.38 368 GLN A CA 1
ATOM 2831 C C . GLN A 1 368 ? -6.403 1.831 16.494 1.00 97.38 368 GLN A C 1
ATOM 2833 O O . GLN A 1 368 ? -7.072 1.489 17.468 1.00 97.38 368 GLN A O 1
ATOM 2838 N N . ASP A 1 369 ? -5.695 2.959 16.474 1.00 97.38 369 ASP A N 1
ATOM 2839 C CA . ASP A 1 369 ? -5.591 3.861 17.623 1.00 97.38 369 ASP A CA 1
ATOM 2840 C C . ASP A 1 369 ? -6.955 4.443 18.005 1.00 97.38 369 ASP A C 1
ATOM 2842 O O . ASP A 1 369 ? -7.334 4.439 19.179 1.00 97.38 369 ASP A O 1
ATOM 2846 N N . ARG A 1 370 ? -7.755 4.875 17.019 1.00 97.88 370 ARG A N 1
ATOM 2847 C CA . ARG A 1 370 ? -9.132 5.340 17.260 1.00 97.88 370 ARG A CA 1
ATOM 2848 C C . ARG A 1 370 ? -10.018 4.240 17.843 1.00 97.88 370 ARG A C 1
ATOM 2850 O O . ARG A 1 370 ? -10.791 4.506 18.763 1.00 97.88 370 ARG A O 1
ATOM 2857 N N . ALA A 1 371 ? -9.897 3.009 17.349 1.00 97.62 371 ALA A N 1
ATOM 2858 C CA . ALA A 1 371 ? -10.641 1.870 17.881 1.00 97.62 371 ALA A CA 1
ATOM 2859 C C . ALA A 1 371 ? -10.221 1.535 19.324 1.00 97.62 371 ALA A C 1
ATOM 2861 O O . ALA A 1 371 ? -11.081 1.297 20.173 1.00 97.62 371 ALA A O 1
ATOM 2862 N N . ALA A 1 372 ? -8.921 1.574 19.628 1.00 97.94 372 ALA A N 1
ATOM 2863 C CA . ALA A 1 372 ? -8.396 1.357 20.972 1.00 97.94 372 ALA A CA 1
ATOM 2864 C C . ALA A 1 372 ? -8.875 2.441 21.951 1.00 97.94 372 ALA A C 1
ATOM 2866 O O . ALA A 1 372 ? -9.352 2.124 23.040 1.00 97.94 372 ALA A O 1
ATOM 2867 N N . GLN A 1 373 ? -8.843 3.714 21.542 1.00 97.44 373 GLN A N 1
ATOM 2868 C CA . GLN A 1 373 ? -9.376 4.824 22.337 1.00 97.44 373 GLN A CA 1
ATOM 2869 C C . GLN A 1 373 ? -10.883 4.683 22.584 1.00 97.44 373 GLN A C 1
ATOM 2871 O O . GLN A 1 373 ? -11.352 4.914 23.701 1.00 97.44 373 GLN A O 1
ATOM 2876 N N . ALA A 1 374 ? -11.650 4.268 21.572 1.00 97.38 374 ALA A N 1
ATOM 2877 C CA . ALA A 1 374 ? -13.083 4.030 21.714 1.00 97.38 374 ALA A CA 1
ATOM 2878 C C . ALA A 1 374 ? -13.384 2.893 22.707 1.00 97.38 374 ALA A C 1
ATOM 2880 O O . ALA A 1 374 ? -14.280 3.043 23.539 1.00 97.38 374 ALA A O 1
ATOM 2881 N N . ARG A 1 375 ? -12.617 1.793 22.667 1.00 97.00 375 ARG A N 1
ATOM 2882 C CA . ARG A 1 375 ? -12.722 0.687 23.637 1.00 97.00 375 ARG A CA 1
ATOM 2883 C C . ARG A 1 375 ? -12.395 1.152 25.053 1.00 97.00 375 ARG A C 1
ATOM 2885 O O . ARG A 1 375 ? -13.238 1.034 25.932 1.00 97.00 375 ARG A O 1
ATOM 2892 N N . ALA A 1 376 ? -11.259 1.824 25.240 1.00 97.31 376 ALA A N 1
ATOM 2893 C CA . ALA A 1 376 ? -10.865 2.356 26.543 1.00 97.31 376 ALA A CA 1
ATOM 2894 C C . ALA A 1 376 ? -11.906 3.331 27.126 1.00 97.31 376 ALA A C 1
ATOM 2896 O O . ALA A 1 376 ? -12.133 3.361 28.336 1.00 97.31 376 ALA A O 1
ATOM 2897 N N . LYS A 1 377 ? -12.569 4.133 26.280 1.00 97.56 377 LYS A N 1
ATOM 2898 C CA . LYS A 1 377 ? -13.665 5.010 26.713 1.00 97.56 377 LYS A CA 1
ATOM 2899 C C . LYS A 1 377 ? -14.885 4.211 27.183 1.00 97.56 377 LYS A C 1
ATOM 2901 O O . LYS A 1 377 ? -15.443 4.558 28.222 1.00 97.56 377 LYS A O 1
ATOM 2906 N N . ARG A 1 378 ? -15.278 3.161 26.451 1.00 96.88 378 ARG A N 1
ATOM 2907 C CA . ARG A 1 378 ? -16.389 2.270 26.834 1.00 96.88 378 ARG A CA 1
ATOM 2908 C C . ARG A 1 378 ? -16.105 1.565 28.157 1.00 96.88 378 ARG A C 1
ATOM 2910 O O . ARG A 1 378 ? -16.955 1.597 29.038 1.00 96.88 378 ARG A O 1
ATOM 2917 N N . ASP A 1 379 ? -14.902 1.030 28.335 1.00 96.25 379 ASP A N 1
ATOM 2918 C CA . ASP A 1 379 ? -14.525 0.318 29.562 1.00 96.25 379 ASP A CA 1
ATOM 2919 C C . ASP A 1 379 ? -14.572 1.245 30.783 1.00 96.25 379 ASP A C 1
ATOM 2921 O O . ASP A 1 379 ? -15.163 0.908 31.808 1.00 96.25 379 ASP A O 1
ATOM 2925 N N . ARG A 1 380 ? -14.054 2.475 30.647 1.00 97.12 380 ARG A N 1
ATOM 2926 C CA . ARG A 1 380 ? -14.156 3.505 31.696 1.00 97.12 380 ARG A CA 1
ATOM 2927 C C . ARG A 1 380 ? -15.603 3.875 32.013 1.00 97.12 380 ARG A C 1
ATOM 2929 O O . ARG A 1 380 ? -15.928 4.165 33.162 1.00 97.12 380 ARG A O 1
ATOM 2936 N N . GLU A 1 381 ? -16.478 3.924 31.013 1.00 96.75 381 GLU A N 1
ATOM 2937 C CA . GLU A 1 381 ? -17.897 4.211 31.224 1.00 96.75 381 GLU A CA 1
ATOM 2938 C C . GLU A 1 381 ? -18.606 3.065 31.955 1.00 96.75 381 GLU A C 1
ATOM 2940 O O . GLU A 1 381 ? -19.351 3.319 32.904 1.00 96.75 381 GLU A O 1
ATOM 2945 N N . LEU A 1 382 ? -18.318 1.816 31.579 1.00 96.50 382 LEU A N 1
ATOM 2946 C CA . LEU A 1 382 ? -18.823 0.623 32.258 1.00 96.50 382 LEU A CA 1
ATOM 2947 C C . LEU A 1 382 ? -18.360 0.571 33.714 1.00 96.50 382 LEU A C 1
ATOM 2949 O O . LEU A 1 382 ? -19.185 0.366 34.603 1.00 96.50 382 LEU A O 1
ATOM 2953 N N . GLU A 1 383 ? -17.083 0.847 33.979 1.00 96.44 383 GLU A N 1
ATOM 2954 C CA . GLU A 1 383 ? -16.539 0.904 35.337 1.00 96.44 383 GLU A CA 1
ATOM 2955 C C . GLU A 1 383 ? -17.215 2.006 36.169 1.00 96.44 383 GLU A C 1
ATOM 2957 O O . GLU A 1 383 ? -17.632 1.777 37.306 1.00 96.44 383 GLU A O 1
ATOM 2962 N N . ARG A 1 384 ? -17.406 3.203 35.595 1.00 96.31 384 ARG A N 1
ATOM 2963 C CA . ARG A 1 384 ? -18.136 4.293 36.265 1.00 96.31 384 ARG A CA 1
ATOM 2964 C C . ARG A 1 384 ? -19.588 3.919 36.545 1.00 96.31 384 ARG A C 1
ATOM 2966 O O . ARG A 1 384 ? -20.109 4.298 37.592 1.00 96.31 384 ARG A O 1
ATOM 2973 N N . ARG A 1 385 ? -20.252 3.205 35.632 1.00 95.94 385 ARG A N 1
ATOM 2974 C CA . ARG A 1 385 ? -21.631 2.737 35.819 1.00 95.94 385 ARG A CA 1
ATOM 2975 C C . ARG A 1 385 ? -21.713 1.662 36.901 1.00 95.94 385 ARG A C 1
ATOM 2977 O O . ARG A 1 385 ? -22.627 1.725 37.717 1.00 95.94 385 ARG A O 1
ATOM 2984 N N . ALA A 1 386 ? -20.767 0.727 36.934 1.00 93.38 386 ALA A N 1
ATOM 2985 C CA . ALA A 1 386 ? -20.674 -0.296 37.972 1.00 93.38 386 ALA A CA 1
ATOM 2986 C C . ALA A 1 386 ? -20.472 0.338 39.357 1.00 93.38 386 ALA A C 1
ATOM 2988 O O . ALA A 1 386 ? -21.274 0.095 40.253 1.00 93.38 386 ALA A O 1
ATOM 2989 N N . LYS A 1 387 ? -19.510 1.262 39.487 1.00 93.56 387 LYS A N 1
ATOM 2990 C CA . LYS A 1 387 ? -19.274 2.020 40.728 1.00 93.56 387 LYS A CA 1
ATOM 2991 C C . LYS A 1 387 ? -20.508 2.799 41.187 1.00 93.56 387 LYS A C 1
ATOM 2993 O O . LYS A 1 387 ? -20.828 2.802 42.369 1.00 93.56 387 LYS A O 1
ATOM 2998 N N . ARG A 1 388 ? -21.238 3.445 40.267 1.00 94.25 388 ARG A N 1
ATOM 2999 C CA . ARG A 1 388 ? -22.497 4.138 40.608 1.00 94.25 388 ARG A CA 1
ATOM 3000 C C . ARG A 1 388 ? -23.540 3.174 41.172 1.00 94.25 388 ARG A C 1
ATOM 3002 O O . ARG A 1 388 ? -24.075 3.450 42.240 1.00 94.25 388 ARG A O 1
ATOM 3009 N N . LYS A 1 389 ? -23.771 2.038 40.505 1.00 92.75 389 LYS A N 1
ATOM 3010 C CA . LYS A 1 389 ? -24.709 1.009 40.978 1.00 92.75 389 LYS A CA 1
ATOM 3011 C C . LYS A 1 389 ? -24.338 0.482 42.365 1.00 92.75 389 LYS A C 1
ATOM 3013 O O . LYS A 1 389 ? -25.213 0.350 43.208 1.00 92.75 389 LYS A O 1
ATOM 3018 N N . GLU A 1 390 ? -23.055 0.237 42.613 1.00 90.94 390 GLU A N 1
ATOM 3019 C CA . GLU A 1 390 ? -22.552 -0.196 43.922 1.00 90.94 390 GLU A CA 1
ATOM 3020 C C . GLU A 1 390 ? -22.831 0.856 45.008 1.00 90.94 390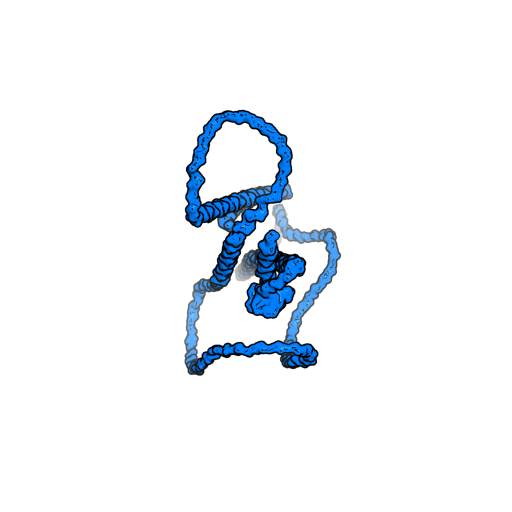 GLU A C 1
ATOM 3022 O O . GLU A 1 390 ? -23.400 0.538 46.051 1.00 90.94 390 GLU A O 1
ATOM 3027 N N . THR A 1 391 ? -22.545 2.136 44.738 1.00 92.06 391 THR A N 1
ATOM 3028 C CA . THR A 1 391 ? -22.853 3.217 45.692 1.00 92.06 391 THR A CA 1
ATOM 3029 C C . THR A 1 391 ? -24.352 3.402 45.936 1.00 92.06 391 THR A C 1
ATOM 3031 O O . THR A 1 391 ? -24.759 3.677 47.064 1.00 92.06 391 THR A O 1
ATOM 3034 N N . GLU A 1 392 ? -25.186 3.250 44.905 1.00 93.62 392 GLU A N 1
ATOM 3035 C CA . GLU A 1 392 ? -26.646 3.309 45.027 1.00 93.62 392 GLU A CA 1
ATOM 3036 C C . GLU A 1 392 ? -27.178 2.127 45.846 1.00 93.62 392 GLU A C 1
ATOM 3038 O O . GLU A 1 392 ? -28.030 2.322 46.712 1.00 93.62 392 GLU A O 1
ATOM 3043 N N . MET A 1 393 ? -26.625 0.929 45.641 1.00 91.69 393 MET A N 1
ATOM 3044 C CA . MET A 1 393 ? -26.969 -0.266 46.409 1.00 91.69 393 MET A CA 1
ATOM 3045 C C . MET A 1 393 ? -26.600 -0.117 47.890 1.00 91.69 393 MET A C 1
ATOM 3047 O O . MET A 1 393 ? -27.421 -0.419 48.753 1.00 91.69 393 MET A O 1
ATOM 3051 N N . MET A 1 394 ? -25.412 0.412 48.205 1.00 89.25 394 MET A N 1
ATOM 3052 C CA . MET A 1 394 ? -25.024 0.685 49.596 1.00 89.25 394 MET A CA 1
ATOM 3053 C C . MET A 1 394 ? -25.986 1.669 50.270 1.00 89.25 394 MET A C 1
ATOM 3055 O O . MET A 1 394 ? -26.490 1.388 51.356 1.00 89.25 394 MET A O 1
ATOM 3059 N N . ARG A 1 395 ? -26.328 2.776 49.593 1.00 92.94 395 ARG A N 1
ATOM 3060 C CA . ARG A 1 395 ? -27.313 3.750 50.102 1.00 92.94 395 ARG A CA 1
ATOM 3061 C C . ARG A 1 395 ? -28.688 3.121 50.327 1.00 92.94 395 ARG A C 1
ATOM 3063 O O . ARG A 1 395 ? -29.367 3.454 51.294 1.00 92.94 395 ARG A O 1
ATOM 3070 N N . PHE A 1 396 ? -29.107 2.218 49.443 1.00 93.50 396 PHE A N 1
ATOM 3071 C CA . PHE A 1 396 ? -30.368 1.496 49.587 1.00 93.50 396 PHE A CA 1
ATOM 3072 C C . PHE A 1 396 ? -30.362 0.568 50.810 1.00 93.50 396 PHE A C 1
ATOM 3074 O O . PHE A 1 396 ? -31.307 0.593 51.597 1.00 93.50 396 PHE A O 1
ATOM 3081 N N . VAL A 1 397 ? -29.281 -0.191 51.017 1.00 91.38 397 VAL A N 1
ATOM 3082 C CA . VAL A 1 397 ? -29.099 -1.050 52.200 1.00 91.38 397 VAL A CA 1
ATOM 3083 C C . VAL A 1 397 ? -29.120 -0.234 53.494 1.00 91.38 397 VAL A C 1
ATOM 3085 O O . VAL A 1 397 ? -29.786 -0.620 54.455 1.00 91.38 397 VAL A O 1
ATOM 3088 N N . GLU A 1 398 ? -28.436 0.910 53.532 1.00 91.06 398 GLU A N 1
ATOM 3089 C CA . GLU A 1 398 ? -28.445 1.808 54.694 1.00 91.06 398 GLU A CA 1
ATOM 3090 C C . GLU A 1 398 ? -29.848 2.353 54.993 1.00 91.06 398 GLU A C 1
ATOM 3092 O O . GLU A 1 398 ? -30.280 2.360 56.148 1.00 91.06 398 GLU A O 1
ATOM 3097 N N . ALA A 1 399 ? -30.602 2.742 53.961 1.00 93.25 399 ALA A N 1
ATOM 3098 C CA . ALA A 1 399 ? -31.983 3.190 54.121 1.00 93.25 399 ALA A CA 1
ATOM 3099 C C . ALA A 1 399 ? -32.910 2.069 54.626 1.00 93.25 399 ALA A C 1
ATOM 3101 O O . ALA A 1 399 ? -33.771 2.317 55.473 1.00 93.25 399 ALA A O 1
ATOM 3102 N N . LEU A 1 400 ? -32.734 0.832 54.141 1.00 91.56 400 LEU A N 1
ATOM 3103 C CA . LEU A 1 400 ? -33.465 -0.334 54.649 1.00 91.56 400 LEU A CA 1
ATOM 3104 C C . LEU A 1 400 ? -33.149 -0.584 56.124 1.00 91.56 400 LEU A C 1
ATOM 3106 O O . LEU A 1 400 ? -34.072 -0.780 56.912 1.00 91.56 400 LEU A O 1
ATOM 3110 N N . ARG A 1 401 ? -31.872 -0.506 56.518 1.00 88.94 401 ARG A N 1
ATOM 3111 C CA . ARG A 1 401 ? -31.473 -0.620 57.926 1.00 88.94 401 ARG A CA 1
ATOM 3112 C C . ARG A 1 401 ? -32.166 0.402 58.805 1.00 88.94 401 ARG A C 1
ATOM 3114 O O . ARG A 1 401 ? -32.757 0.008 59.802 1.00 88.94 401 ARG A O 1
ATOM 3121 N N . ALA A 1 402 ? -32.118 1.679 58.431 1.00 90.12 402 ALA A N 1
ATOM 3122 C CA . ALA A 1 402 ? -32.742 2.746 59.209 1.00 90.12 402 ALA A CA 1
ATOM 3123 C C . ALA A 1 402 ? -34.244 2.486 59.425 1.00 90.12 402 ALA A C 1
ATOM 3125 O O . ALA A 1 402 ? -34.732 2.595 60.547 1.00 90.12 402 ALA A O 1
ATOM 3126 N N . LYS A 1 403 ? -34.952 2.032 58.380 1.00 90.75 403 LYS A N 1
ATOM 3127 C CA . LYS A 1 403 ? -36.373 1.655 58.478 1.00 90.75 403 LYS A CA 1
ATOM 3128 C C . LYS A 1 403 ? -36.622 0.457 59.394 1.00 90.75 403 LYS A C 1
ATOM 3130 O O . LYS A 1 403 ? -37.624 0.435 60.103 1.00 90.75 403 LYS A O 1
ATOM 3135 N N . ILE A 1 404 ? -35.754 -0.556 59.359 1.00 89.56 404 ILE A N 1
ATOM 3136 C CA . ILE A 1 404 ? -35.870 -1.718 60.252 1.00 89.56 404 ILE A CA 1
ATOM 3137 C C . ILE A 1 404 ? -35.648 -1.283 61.702 1.00 89.56 404 ILE A C 1
ATOM 3139 O O . ILE A 1 404 ? -36.436 -1.673 62.557 1.00 89.56 404 ILE A O 1
ATOM 3143 N N . ILE A 1 405 ? -34.628 -0.457 61.972 1.00 88.50 405 ILE A N 1
ATOM 3144 C CA . ILE A 1 405 ? -34.342 0.093 63.310 1.00 88.50 405 ILE A CA 1
ATOM 3145 C C . ILE A 1 405 ? -35.583 0.791 63.866 1.00 88.50 405 ILE A C 1
ATOM 3147 O O . ILE A 1 405 ? -36.086 0.390 64.912 1.00 88.50 405 ILE A O 1
ATOM 3151 N N . GLU A 1 406 ? -36.144 1.742 63.119 1.00 88.88 406 GLU A N 1
ATOM 3152 C CA . GLU A 1 406 ? -37.325 2.511 63.527 1.00 88.88 406 GLU A CA 1
ATOM 3153 C C . GLU A 1 406 ? -38.535 1.610 63.862 1.00 88.88 406 GLU A C 1
ATOM 3155 O O . GLU A 1 406 ? -39.207 1.778 64.886 1.00 88.88 406 GLU A O 1
ATOM 3160 N N . LYS A 1 407 ? -38.802 0.594 63.030 1.00 88.06 407 LYS A N 1
ATOM 3161 C CA . LYS A 1 407 ? -39.911 -0.354 63.252 1.00 88.06 407 LYS A CA 1
ATOM 3162 C C . LYS A 1 407 ? -39.680 -1.307 64.421 1.00 88.06 407 LYS A C 1
ATOM 3164 O O . LYS A 1 407 ? -40.637 -1.766 65.037 1.00 88.06 407 LYS A O 1
ATOM 3169 N N . VAL A 1 408 ? -38.433 -1.652 64.707 1.00 87.56 408 VAL A N 1
ATOM 3170 C CA . VAL A 1 408 ? -38.096 -2.576 65.792 1.00 87.56 408 VAL A CA 1
ATOM 3171 C C . VAL A 1 408 ? -38.098 -1.857 67.133 1.00 87.56 408 VAL A C 1
ATOM 3173 O O . VAL A 1 408 ? -38.660 -2.386 68.090 1.00 87.56 408 VAL A O 1
ATOM 3176 N N . GLU A 1 409 ? -37.542 -0.646 67.189 1.00 86.06 409 GLU A N 1
ATOM 3177 C CA . GLU A 1 409 ? -37.555 0.210 68.379 1.00 86.06 409 GLU A CA 1
ATOM 3178 C C . GLU A 1 409 ? -38.986 0.574 68.789 1.00 86.06 409 GLU A C 1
ATOM 3180 O O . GLU A 1 409 ? -39.329 0.461 69.964 1.00 86.06 409 GLU A O 1
ATOM 3185 N N . SER A 1 410 ? -39.853 0.911 67.827 1.00 86.62 410 SER A N 1
ATOM 3186 C CA . SER A 1 410 ? -41.271 1.200 68.102 1.00 86.62 410 SER A CA 1
ATOM 3187 C C . SER A 1 410 ? -42.058 -0.002 68.640 1.00 86.62 410 SER A C 1
ATOM 3189 O O . SER A 1 410 ? -43.007 0.189 69.399 1.00 86.62 410 SER A O 1
ATOM 3191 N N . LYS A 1 411 ? -41.669 -1.235 68.289 1.00 85.06 411 LYS A N 1
ATOM 3192 C CA . LYS A 1 411 ? -42.332 -2.473 68.743 1.00 85.06 411 LYS A CA 1
ATOM 3193 C C . LYS A 1 411 ? -41.647 -3.145 69.941 1.00 85.06 411 LYS A C 1
ATOM 3195 O O . LYS A 1 411 ? -42.198 -4.097 70.487 1.00 85.06 411 LYS A O 1
ATOM 3200 N N . GLY A 1 412 ? -40.455 -2.695 70.338 1.00 83.50 412 GLY A N 1
ATOM 3201 C CA . GLY A 1 412 ? -39.666 -3.307 71.413 1.00 83.50 412 GLY A CA 1
ATOM 3202 C C . GLY A 1 412 ? -39.240 -4.756 71.131 1.00 83.50 412 GLY A C 1
ATOM 3203 O O . GLY A 1 412 ? -39.108 -5.549 72.062 1.00 83.50 412 GLY A O 1
ATOM 3204 N N . LEU A 1 413 ? -39.070 -5.130 69.858 1.00 83.12 413 LEU A N 1
ATOM 3205 C CA . LEU A 1 413 ? -38.766 -6.510 69.461 1.00 83.12 413 LEU A CA 1
ATOM 3206 C C . LEU A 1 413 ? -37.254 -6.773 69.428 1.00 83.12 413 LEU A C 1
ATOM 3208 O O . LEU A 1 413 ? -36.460 -5.918 69.048 1.00 83.12 413 LEU A O 1
ATOM 3212 N N . ALA A 1 414 ? -36.844 -7.995 69.768 1.00 82.00 414 ALA A N 1
ATOM 3213 C CA . ALA A 1 414 ? -35.485 -8.467 69.517 1.00 82.00 414 ALA A CA 1
ATOM 3214 C C . ALA A 1 414 ? -35.445 -9.188 68.163 1.00 82.00 414 ALA A C 1
ATOM 3216 O O . ALA A 1 414 ? -36.149 -10.180 67.966 1.00 82.00 414 ALA A O 1
ATOM 3217 N N . LEU A 1 415 ? -34.631 -8.698 67.225 1.00 79.69 415 LEU A N 1
ATOM 3218 C CA . LEU A 1 415 ? -34.509 -9.322 65.909 1.00 79.69 415 LEU A CA 1
ATOM 3219 C C . LEU A 1 415 ? -33.616 -10.571 65.932 1.00 79.69 415 LEU A C 1
ATOM 3221 O O . LEU A 1 415 ? -32.555 -10.555 66.569 1.00 79.69 415 LEU A O 1
ATOM 3225 N N . PRO A 1 416 ? -33.990 -11.634 65.193 1.00 82.69 416 PRO A N 1
ATOM 3226 C CA . PRO A 1 416 ? -33.122 -12.786 64.995 1.00 82.69 416 PRO A CA 1
ATOM 3227 C C . PRO A 1 416 ? -31.869 -12.389 64.205 1.00 82.69 416 PRO A C 1
ATOM 3229 O O . PRO A 1 416 ? -31.871 -11.439 63.423 1.00 82.69 416 PRO A O 1
ATOM 3232 N N . ARG A 1 417 ? -30.777 -13.135 64.394 1.00 82.81 417 ARG A N 1
ATOM 3233 C CA . ARG A 1 417 ? -29.526 -12.910 63.656 1.00 82.81 417 ARG A CA 1
ATOM 3234 C C . ARG A 1 417 ? -29.744 -13.157 62.158 1.00 82.81 417 ARG A C 1
ATOM 3236 O O . ARG A 1 417 ? -30.338 -14.157 61.775 1.00 82.81 417 ARG A O 1
ATOM 3243 N N . LEU A 1 418 ? -29.214 -12.259 61.326 1.00 82.94 418 LEU A N 1
ATOM 3244 C CA . LEU A 1 418 ? -29.319 -12.324 59.861 1.00 82.94 418 LEU A CA 1
ATOM 3245 C C . LEU A 1 418 ? -28.394 -13.390 59.255 1.00 82.94 418 LEU A C 1
ATOM 3247 O O . LEU A 1 418 ? -28.743 -14.020 58.262 1.00 82.94 418 LEU A O 1
ATOM 3251 N N . CYS A 1 419 ? -27.216 -13.594 59.855 1.00 85.06 419 CYS A N 1
ATOM 3252 C CA . CYS A 1 419 ? -26.214 -14.571 59.428 1.00 85.06 419 CYS A CA 1
ATOM 3253 C C . CYS A 1 419 ? -25.601 -15.302 60.628 1.00 85.06 419 CYS A C 1
ATOM 3255 O O . CYS A 1 419 ? -25.682 -14.832 61.763 1.00 85.06 419 CYS A O 1
ATOM 3257 N N . MET A 1 420 ? -24.920 -16.420 60.368 1.00 82.81 420 MET A N 1
ATOM 3258 C CA . MET A 1 420 ? -24.245 -17.241 61.389 1.00 82.81 420 MET A CA 1
ATOM 3259 C C . MET A 1 420 ? -22.932 -16.637 61.916 1.00 82.81 420 MET A C 1
ATOM 3261 O O . MET A 1 420 ? -22.107 -17.335 62.486 1.00 82.81 420 MET A O 1
ATOM 3265 N N . CYS A 1 421 ? -22.689 -15.352 61.686 1.00 82.38 421 CYS A N 1
ATOM 3266 C CA . CYS A 1 421 ? -21.371 -14.744 61.852 1.00 82.38 421 CYS A CA 1
ATOM 3267 C C . CYS A 1 421 ? -21.109 -14.250 63.283 1.00 82.38 421 CYS A C 1
ATOM 3269 O O . CYS A 1 421 ? -20.250 -13.402 63.485 1.00 82.38 421 CYS A O 1
ATOM 3271 N N . ASP A 1 422 ? -21.905 -14.703 64.253 1.00 70.56 422 ASP A N 1
ATOM 3272 C CA . ASP A 1 422 ? -21.914 -14.282 65.658 1.00 70.56 422 ASP A CA 1
ATOM 3273 C C . ASP A 1 422 ? -21.952 -12.766 65.935 1.00 70.56 422 ASP A C 1
ATOM 3275 O O . ASP A 1 422 ? -21.961 -12.344 67.093 1.00 70.56 422 ASP A O 1
ATOM 3279 N N . VAL A 1 423 ? -22.162 -11.933 64.916 1.00 78.56 423 VAL A N 1
ATOM 3280 C CA . VAL A 1 423 ? -22.481 -10.508 65.062 1.00 78.56 423 VAL A CA 1
ATOM 3281 C C . VAL A 1 423 ? -23.969 -10.314 65.388 1.00 78.56 423 VAL A C 1
ATOM 3283 O O . VAL A 1 423 ? -24.822 -11.051 64.872 1.00 78.56 423 VAL A O 1
ATOM 3286 N N . PRO A 1 424 ? -24.318 -9.340 66.251 1.00 78.50 424 PRO A N 1
ATOM 3287 C CA . PRO A 1 424 ? -25.703 -8.932 66.443 1.00 78.50 424 PRO A CA 1
ATOM 3288 C C . PRO A 1 424 ? -26.279 -8.374 65.136 1.00 78.50 424 PRO A C 1
ATOM 3290 O O . PRO A 1 424 ? -25.541 -7.880 64.283 1.00 78.50 424 PRO A O 1
ATOM 3293 N N . PHE A 1 425 ? -27.606 -8.431 64.992 1.00 79.69 425 PHE A N 1
ATOM 3294 C CA . PHE A 1 425 ? -28.318 -8.057 63.764 1.00 79.69 425 PHE A CA 1
ATOM 3295 C C . PHE A 1 425 ? -27.852 -6.707 63.188 1.00 79.69 425 PHE A C 1
ATOM 3297 O O . PHE A 1 425 ? -27.497 -6.620 62.012 1.00 79.69 425 PHE A O 1
ATOM 3304 N N . TRP A 1 426 ? -27.744 -5.689 64.044 1.00 77.94 426 TRP A N 1
ATOM 3305 C CA . TRP A 1 426 ? -27.351 -4.326 63.674 1.00 77.94 426 TRP A CA 1
ATOM 3306 C C . TRP A 1 426 ? -25.890 -4.176 63.240 1.00 77.94 426 TRP A C 1
ATOM 3308 O O . TRP A 1 426 ? -25.568 -3.255 62.499 1.00 77.94 426 TRP A O 1
ATOM 3318 N N . ALA A 1 427 ? -25.015 -5.084 63.677 1.00 78.50 427 ALA A N 1
ATOM 3319 C CA . ALA A 1 427 ? -23.598 -5.085 63.315 1.00 78.50 427 ALA A CA 1
ATOM 3320 C C . ALA A 1 427 ? -23.297 -5.951 62.081 1.00 78.50 427 ALA A C 1
ATOM 3322 O O . ALA A 1 427 ? -22.159 -5.984 61.615 1.00 78.50 427 ALA A O 1
ATOM 3323 N N . SER A 1 428 ? -24.291 -6.666 61.540 1.00 82.69 428 SER A N 1
ATOM 3324 C CA . SER A 1 428 ? -24.108 -7.421 60.300 1.00 82.69 428 SER A CA 1
ATOM 3325 C C . SER A 1 428 ? -23.903 -6.448 59.133 1.00 82.69 428 SER A C 1
ATOM 3327 O O . SER A 1 428 ? -24.722 -5.558 58.936 1.00 82.69 428 SER A O 1
ATOM 3329 N N . HIS A 1 429 ? -22.820 -6.588 58.358 1.00 84.81 429 HIS A N 1
ATOM 3330 C CA . HIS A 1 429 ? -22.567 -5.791 57.149 1.00 84.81 429 HIS A CA 1
ATOM 3331 C C . HIS A 1 429 ? -21.972 -6.656 56.042 1.00 84.81 429 HIS A C 1
ATOM 3333 O O . HIS A 1 429 ? -21.049 -7.409 56.345 1.00 84.81 429 HIS A O 1
ATOM 3339 N N . PRO A 1 430 ? -22.425 -6.544 54.779 1.00 86.56 430 PRO A N 1
ATOM 3340 C CA . PRO A 1 430 ? -21.834 -7.290 53.662 1.00 86.56 430 PRO A CA 1
ATOM 3341 C C . PRO A 1 430 ? -20.312 -7.083 53.531 1.00 86.56 430 PRO A C 1
ATOM 3343 O O . PRO A 1 430 ? -19.596 -8.030 53.213 1.00 86.56 430 PRO A O 1
ATOM 3346 N N . ASP A 1 431 ? -19.811 -5.893 53.876 1.00 88.31 431 ASP A N 1
ATOM 3347 C CA . ASP A 1 431 ? -18.368 -5.570 53.872 1.00 88.31 431 ASP A CA 1
ATOM 3348 C C . ASP A 1 431 ? -17.587 -6.066 55.096 1.00 88.31 431 ASP A C 1
ATOM 3350 O O . ASP A 1 431 ? -16.371 -6.225 55.029 1.00 88.31 431 ASP A O 1
ATOM 3354 N N . LEU A 1 432 ? -18.271 -6.292 56.222 1.00 87.44 432 LEU A N 1
ATOM 3355 C CA . LEU A 1 432 ? -17.655 -6.705 57.491 1.00 87.44 432 LEU A CA 1
ATOM 3356 C C . LEU A 1 432 ? -17.911 -8.186 57.809 1.00 87.44 432 LEU A C 1
ATOM 3358 O O . LEU A 1 432 ? -17.404 -8.703 58.803 1.00 87.44 432 LEU A O 1
ATOM 3362 N N . CYS A 1 433 ? -18.715 -8.871 56.991 1.00 88.06 433 CYS A N 1
ATOM 3363 C CA . CYS A 1 433 ? -19.013 -10.287 57.152 1.00 88.06 433 CYS A CA 1
ATOM 3364 C C . CYS A 1 433 ? -17.752 -11.136 56.925 1.00 88.06 433 CYS A C 1
ATOM 3366 O O . CYS A 1 433 ? -16.851 -10.753 56.181 1.00 88.06 433 CYS A O 1
ATOM 3368 N N . ALA A 1 434 ? -17.694 -12.326 57.525 1.00 90.38 434 ALA A N 1
ATOM 3369 C CA . ALA A 1 434 ? -16.632 -13.288 57.227 1.00 90.38 434 ALA A CA 1
ATOM 3370 C C . ALA A 1 434 ? -16.689 -13.727 55.749 1.00 90.38 434 ALA A C 1
ATOM 3372 O O . ALA A 1 434 ? -17.781 -13.839 55.206 1.00 90.38 434 ALA A O 1
ATOM 3373 N N . ASN A 1 435 ? -15.561 -14.079 55.118 1.00 90.12 435 ASN A N 1
ATOM 3374 C CA . ASN A 1 435 ? -15.538 -14.516 53.706 1.00 90.12 435 ASN A CA 1
ATOM 3375 C C . ASN A 1 435 ? -16.504 -15.674 53.382 1.00 90.12 435 ASN A C 1
ATOM 3377 O O . ASN A 1 435 ? -16.971 -15.780 52.254 1.00 90.12 435 ASN A O 1
ATOM 3381 N N . ASN A 1 436 ? -16.806 -16.534 54.361 1.00 91.25 436 ASN A N 1
ATOM 3382 C CA . ASN A 1 436 ? -17.709 -17.681 54.194 1.00 91.25 436 ASN A CA 1
ATOM 3383 C C . ASN A 1 436 ? -19.195 -17.326 54.416 1.00 91.25 436 ASN A C 1
ATOM 3385 O O . ASN A 1 436 ? -20.060 -18.197 54.359 1.00 91.25 436 ASN A O 1
ATOM 3389 N N . CYS A 1 437 ? -19.502 -16.068 54.731 1.00 91.25 437 CYS A N 1
ATOM 3390 C CA . CYS A 1 437 ? -20.857 -15.571 54.928 1.00 91.25 437 CYS A CA 1
ATOM 3391 C C . CYS A 1 437 ? -21.575 -15.451 53.582 1.00 91.25 437 CYS A C 1
ATOM 3393 O O . CYS A 1 437 ? -21.042 -14.868 52.643 1.00 91.25 437 CYS A O 1
ATOM 3395 N N . VAL A 1 438 ? -22.824 -15.918 53.515 1.00 90.31 438 VAL A N 1
ATOM 3396 C CA . VAL A 1 438 ? -23.667 -15.829 52.305 1.00 90.31 438 VAL A CA 1
ATOM 3397 C C . VAL A 1 438 ? -23.942 -14.392 51.844 1.00 90.31 438 VAL A C 1
ATOM 3399 O O . VAL A 1 438 ? -24.344 -14.186 50.709 1.00 90.31 438 VAL A O 1
ATOM 3402 N N . TYR A 1 439 ? -23.711 -13.404 52.711 1.00 91.00 439 TYR A N 1
ATOM 3403 C CA . TYR A 1 439 ? -23.867 -11.980 52.408 1.00 91.00 439 TYR A CA 1
ATOM 3404 C C . TYR A 1 439 ? -22.533 -11.258 52.177 1.00 91.00 439 TYR A C 1
ATOM 3406 O O . TYR A 1 439 ? -22.525 -10.041 52.009 1.00 91.00 439 TYR A O 1
ATOM 3414 N N . TYR A 1 440 ? -21.393 -11.957 52.215 1.00 91.12 440 TYR A N 1
ATOM 3415 C CA . TYR A 1 440 ? -20.089 -11.323 52.031 1.00 91.12 440 TYR A CA 1
ATOM 3416 C C . TYR A 1 440 ? -19.958 -10.751 50.618 1.00 91.12 440 TYR A C 1
ATOM 3418 O O . TYR A 1 440 ? -20.041 -11.494 49.641 1.00 91.12 440 TYR A O 1
ATOM 3426 N N . ARG A 1 441 ? -19.749 -9.431 50.517 1.00 89.12 441 ARG A N 1
ATOM 3427 C CA . ARG A 1 441 ? -19.699 -8.672 49.248 1.00 89.12 441 ARG A CA 1
ATOM 3428 C C . ARG A 1 441 ? -20.930 -8.822 48.343 1.00 89.12 441 ARG A C 1
ATOM 3430 O O . ARG A 1 441 ? -20.882 -8.426 47.181 1.00 89.12 441 ARG A O 1
ATOM 3437 N N . ASP A 1 442 ? -22.035 -9.346 48.866 1.00 91.12 442 ASP A N 1
ATOM 3438 C CA . ASP A 1 442 ? -23.301 -9.453 48.146 1.00 91.12 442 ASP A CA 1
ATOM 3439 C C . ASP A 1 442 ? -24.340 -8.531 48.792 1.00 91.12 442 ASP A C 1
ATOM 3441 O O . ASP A 1 442 ? -25.160 -8.921 49.632 1.00 91.12 442 ASP A O 1
ATOM 3445 N N . HIS A 1 443 ? -24.278 -7.257 48.401 1.00 89.88 443 HIS A N 1
ATOM 3446 C CA . HIS A 1 443 ? -25.212 -6.241 48.878 1.00 89.88 443 HIS A CA 1
ATOM 3447 C C . HIS A 1 443 ? -26.651 -6.501 48.404 1.00 89.88 443 HIS A C 1
ATOM 3449 O O . HIS A 1 443 ? -27.586 -6.089 49.087 1.00 89.88 443 HIS A O 1
ATOM 3455 N N . GLU A 1 444 ? -26.856 -7.206 47.285 1.00 91.56 444 GLU A N 1
ATOM 3456 C CA . GLU A 1 444 ? -28.189 -7.514 46.751 1.00 91.56 444 GLU A CA 1
ATOM 3457 C C . GLU A 1 444 ? -28.884 -8.619 47.546 1.00 91.56 444 GLU A C 1
ATOM 3459 O O . GLU A 1 444 ? -30.076 -8.514 47.848 1.00 91.56 444 GLU A O 1
ATOM 3464 N N . ALA A 1 445 ? -28.165 -9.689 47.891 1.00 91.88 445 ALA A N 1
ATOM 3465 C CA . ALA A 1 445 ? -28.686 -10.740 48.763 1.00 91.88 445 ALA A CA 1
ATOM 3466 C C . ALA A 1 445 ? -28.997 -10.190 50.159 1.00 91.88 445 ALA A C 1
ATOM 3468 O O . ALA A 1 445 ? -30.051 -10.487 50.725 1.00 91.88 445 ALA A O 1
ATOM 3469 N N . TYR A 1 446 ? -28.117 -9.334 50.685 1.00 92.31 446 TYR A N 1
ATOM 3470 C CA . TYR A 1 446 ? -28.331 -8.685 51.975 1.00 92.31 446 TYR A CA 1
ATOM 3471 C C . TYR A 1 446 ? -29.543 -7.740 51.959 1.00 92.31 446 TYR A C 1
ATOM 3473 O O . TYR A 1 446 ? -30.387 -7.800 52.855 1.00 92.31 446 TYR A O 1
ATOM 3481 N N . ALA A 1 447 ? -29.678 -6.911 50.917 1.00 92.44 447 ALA A N 1
ATOM 3482 C CA . ALA A 1 447 ? -30.825 -6.021 50.746 1.00 92.44 447 ALA A CA 1
ATOM 3483 C C . ALA A 1 447 ? -32.151 -6.792 50.646 1.00 92.44 447 ALA A C 1
ATOM 3485 O O . ALA A 1 447 ? -33.138 -6.386 51.258 1.00 92.44 447 ALA A O 1
ATOM 3486 N N . ARG A 1 448 ? -32.176 -7.918 49.918 1.00 92.75 448 ARG A N 1
ATOM 3487 C CA . ARG A 1 448 ? -33.358 -8.792 49.825 1.00 92.75 448 ARG A CA 1
ATOM 3488 C C . ARG A 1 448 ? -33.754 -9.362 51.183 1.00 92.75 448 ARG A C 1
ATOM 3490 O O . ARG A 1 448 ? -34.900 -9.199 51.582 1.00 92.75 448 ARG A O 1
ATOM 3497 N N . ALA A 1 449 ? -32.803 -9.917 51.932 1.00 91.31 449 ALA A N 1
ATOM 3498 C CA . ALA A 1 449 ? -33.077 -10.448 53.268 1.00 91.31 449 ALA A CA 1
ATOM 3499 C C . ALA A 1 449 ? -33.620 -9.370 54.230 1.00 91.31 449 ALA A C 1
ATOM 3501 O O . ALA A 1 449 ? -34.506 -9.639 55.041 1.00 91.31 449 ALA A O 1
ATOM 3502 N N . MET A 1 450 ? -33.133 -8.130 54.116 1.00 89.62 450 MET A N 1
ATOM 3503 C CA . MET A 1 450 ? -33.674 -6.990 54.862 1.00 89.62 450 MET A CA 1
ATOM 3504 C C . MET A 1 450 ? -35.084 -6.590 54.434 1.00 89.62 450 MET A C 1
ATOM 3506 O O . MET A 1 450 ? -35.918 -6.300 55.289 1.00 89.62 450 MET A O 1
ATOM 3510 N N . ALA A 1 451 ? -35.359 -6.561 53.131 1.00 90.81 451 ALA A N 1
ATOM 3511 C CA . ALA A 1 451 ? -36.686 -6.254 52.612 1.00 90.81 451 ALA A CA 1
ATOM 3512 C C . ALA A 1 451 ? -37.719 -7.309 53.050 1.00 90.81 451 ALA A C 1
ATOM 3514 O O . ALA A 1 451 ? -38.785 -6.944 53.542 1.00 90.81 451 ALA A O 1
ATOM 3515 N N . ASP A 1 452 ? -37.373 -8.595 52.975 1.00 90.62 452 ASP A N 1
ATOM 3516 C CA . ASP A 1 452 ? -38.231 -9.699 53.426 1.00 90.62 452 ASP A CA 1
ATOM 3517 C C . ASP A 1 452 ? -38.512 -9.614 54.933 1.00 90.62 452 ASP A C 1
ATOM 3519 O O . ASP A 1 452 ? -39.636 -9.846 55.396 1.00 90.62 452 ASP A O 1
ATOM 3523 N N . MET A 1 453 ? -37.505 -9.215 55.714 1.00 86.75 453 MET A N 1
ATOM 3524 C CA . MET A 1 453 ? -37.675 -8.968 57.140 1.00 86.75 453 MET A CA 1
ATOM 3525 C C . MET A 1 453 ? -38.582 -7.766 57.413 1.00 86.75 453 MET A C 1
ATOM 3527 O O . MET A 1 453 ? -39.458 -7.868 58.268 1.00 86.75 453 MET A O 1
ATOM 3531 N N . LEU A 1 454 ? -38.428 -6.653 56.687 1.00 88.31 454 LEU A N 1
ATOM 3532 C CA . LEU A 1 454 ? -39.350 -5.516 56.780 1.00 88.31 454 LEU A CA 1
ATOM 3533 C C . LEU A 1 454 ? -40.790 -5.939 56.494 1.00 88.31 454 LEU A C 1
ATOM 3535 O O . LEU A 1 454 ? -41.680 -5.589 57.265 1.00 88.31 454 LEU A O 1
ATOM 3539 N N . CYS A 1 455 ? -41.012 -6.726 55.439 1.00 87.25 455 CYS A N 1
ATOM 3540 C CA . CYS A 1 455 ? -42.333 -7.260 55.118 1.00 87.25 455 CYS A CA 1
ATOM 3541 C C . CYS A 1 455 ? -42.873 -8.149 56.244 1.00 87.25 455 CYS A C 1
ATOM 3543 O O . CYS A 1 455 ? -44.032 -8.026 56.624 1.00 87.25 455 CYS A O 1
ATOM 3545 N N . SER A 1 456 ? -42.032 -8.998 56.835 1.00 85.94 456 SER A N 1
ATOM 3546 C CA . SER A 1 456 ? -42.425 -9.855 57.962 1.00 85.94 456 SER A CA 1
ATOM 3547 C C . SER A 1 456 ? -42.776 -9.042 59.213 1.00 85.94 456 SER A C 1
ATOM 3549 O O . SER A 1 456 ? -43.734 -9.357 59.915 1.00 85.94 456 SER A O 1
ATOM 3551 N N . LEU A 1 457 ? -42.036 -7.962 59.479 1.00 82.56 457 LEU A N 1
ATOM 3552 C CA . LEU A 1 457 ? -42.322 -7.031 60.570 1.00 82.56 457 LEU A CA 1
ATOM 3553 C C . LEU A 1 457 ? -43.621 -6.256 60.339 1.00 82.56 457 LEU A C 1
ATOM 3555 O O . LEU A 1 457 ? -44.289 -5.926 61.317 1.00 82.56 457 LEU A O 1
ATOM 3559 N N . ASP A 1 458 ? -43.993 -5.984 59.089 1.00 78.88 458 ASP A N 1
ATOM 3560 C CA . ASP A 1 458 ? -45.277 -5.364 58.741 1.00 78.88 458 ASP A CA 1
ATOM 3561 C C . ASP A 1 458 ? -46.451 -6.335 58.882 1.00 78.88 458 ASP A C 1
ATOM 3563 O O . ASP A 1 458 ? -47.510 -5.940 59.360 1.00 78.88 458 ASP A O 1
ATOM 3567 N N . LEU A 1 459 ? -46.248 -7.614 58.553 1.00 65.25 459 LEU A N 1
ATOM 3568 C CA . LEU A 1 459 ? -47.249 -8.677 58.712 1.00 65.25 459 LEU A CA 1
ATOM 3569 C C . LEU A 1 459 ? -47.464 -9.107 60.172 1.00 65.25 459 LEU A C 1
ATOM 3571 O O . LEU A 1 459 ? -48.504 -9.670 60.499 1.00 65.25 459 LEU A O 1
ATOM 3575 N N . LEU A 1 460 ? -46.517 -8.818 61.069 1.00 57.34 460 LEU A N 1
ATOM 3576 C CA . LEU A 1 460 ? -46.650 -9.001 62.523 1.00 57.34 460 LEU A CA 1
ATOM 3577 C C . LEU A 1 460 ? -47.513 -7.908 63.191 1.00 57.34 460 LEU A C 1
ATOM 3579 O O . LEU A 1 460 ? -47.430 -7.698 64.401 1.00 57.34 460 LEU A O 1
ATOM 3583 N N . HIS A 1 461 ? -48.321 -7.191 62.409 1.00 42.41 461 HIS A N 1
ATOM 3584 C CA . HIS A 1 461 ? -49.316 -6.234 62.879 1.00 42.41 461 HIS A CA 1
ATOM 3585 C C . HIS A 1 461 ? -50.728 -6.829 62.691 1.00 42.41 461 HIS A C 1
ATOM 3587 O O . HIS A 1 461 ? -51.095 -7.105 61.549 1.00 42.41 461 HIS A O 1
ATOM 3593 N N . PRO A 1 462 ? -51.520 -7.054 63.758 1.00 41.94 462 PRO A N 1
ATOM 3594 C CA . PRO A 1 462 ? -52.978 -7.086 63.656 1.00 41.94 462 PRO A CA 1
ATOM 3595 C C . PRO A 1 462 ? -53.565 -5.687 63.432 1.00 41.94 462 PRO A C 1
ATOM 3597 O O . PRO A 1 462 ? -52.927 -4.694 63.867 1.00 41.94 462 PRO A O 1
#

Sequence (462 aa):
MAAQMLPLFEPLKDLQLEHKAPLRARPARAARFRAAKEAQLEAFRAKVAARVDALSVAAKREAAAAAREEAEQTISMLSKAAISVYRNVPEMAPLFTRTPAFPARHTLSLPIVNGEPRDHVAGVMAAAVSSPLEEEIEKMNFAASRARMAMAALASQRPHEDDGDGAQSQGDHGTEPSEPERFDLGDLVPGDGPALVAPSFRHIGAHNGLDSPREIDSRPPTRRFPVRKPIPRRGSPVWAEAEADGAAPVESSQHGAAGHPPQDNDQASLTFDVDESVEAFDLSLVKPESYHEMKHRRAEAKAFAQRRKFMMDMEREKIRRIKHAQRESRRIDAIIKQKEQVRASREAAISISTQRAACEAEANRAAQDRAAQARAKRDRELERRAKRKETEMMRFVEALRAKIIEKVESKGLALPRLCMCDVPFWASHPDLCANNCVYYRDHEAYARAMADMLCSLDLLHP

Secondary structure (DSSP, 8-state):
-GGGSGGGSGGGSTTS------TT-HHHHHHHHHHHHHHHHHHHHHHHHHHHHHHHHHHHHHHHHHHHHHHHHHHHHHHHHHHHHHHTS---------PPPPPP-----PPP--------SSSSSSSSSHHHHHHHHHHHHHHHHHHHHHHHHHHHT-------------------------------------------------------------PPPP-PPPPPPPPPPPP------------------------PPP--------------------GGGS----HHHHHHHHHHHHHHHHHHHHHHHHHHHHHHHHHHHHHHHHHHHHHHHHHHHHHHHHHHHHHHHHHHHHHHHHHHHHHHHHHHHHHHHHHHHHHHHHHHHHHHHHHHHHHHHHHHHHHHHHHTPPPPPSSSSS--GGG--TTTS-TTSTTTT-HHHHHHHHHHHHHHHHHT--